Protein AF-0000000085170800 (afdb_homodimer)

Radius of gyration: 22.79 Å; Cα contacts (8 Å, |Δi|>4): 1486; chains: 2; bounding box: 53×58×58 Å

Secondary structure (DSSP, 8-state):
-HHHHHHHHTTSSSHHHHHHHHHHHHHHTT--HHHHHHHHHHHGGGTSEESS--EE-TT-EEESGGGEEE-TT-EE-TT-EEE--SS-EEE-TT-EE-TT-EEE---TT--TT--EEE-TT-EE-TT-EEE-TT-EEE-SS-EE-TT-EEE--EE----TTS-GGGS-EE---EEE-TT-EE-TT-EEETT-EE-TT-EEPTT-EE-S-B-TTEEEEETTEEEEEETTTSPPPPPSS---/-HHHHHHHHTTSSSHHHHHHHHHHHHHHTT--HHHHHHHHHHHGGGTSEESS--EE-TT-EEESGGGEEE-TT-EE-TT-EEE--SS-EEE-TT-EE-TT-EEE---SS--TT--EEE-TT-EE-TT-EEE-TT-EEE-SS-EE-TT-EEE--EE----TTS-GGGS-EE---EEE-TT-EE-TT-EEETT-EE-TT-EEPTT-EE-S-B-TTEEEEETTEEEEEETTTSPPPPPSS---

Foldseek 3Di:
DVVVVVVCVQFEVDPVLNVLLCVLCVVQQADADPVSQVSCQPSLVVNAAEAAGEGEGHQEEEGNRPQEYEYAQEYEEHQEYYRAPPVGEYAEHNEYEYANEYAHQPAPPVAPATYEYAEANEYHEHHEYEHRVLHEEHYYQEYEYEQEYEEQKAFDDPDPVDDSVPRDMDRQYEYEYAQEYEEANEYEYHNEYEEANEYEYHNEYEDYYHYHQFYWYDVPIDTDDRCVVPNDDPDPDDDD/DVVVVVVCVQFEVDPVLNVLLVVLCVVQQADADPVSQVSCQPSLVVNAAEAAGEGEGHQEEEGRRPQEYEYAQEYEEHQEYYRAPPVGEYAEHNEYEYANEYAHQPQPPVQPATYEYAYYNEYHEHNEYEHRVLHEEHYYQEYEYEQEYEEQKAFDDPDPPDDRVPRDMDGQYEYEYAQEYEAACEYEYHNEYEEANEYEYHNEYEDYYHYHQFYWYDDPTDTDDRCVVPNDDPDPDDDD

Nearest PDB structures (foldseek):
  3vbn-assembly1_E  TM=7.828E-01  e=5.507E-09  Bacillus cereus SJ1
  3vbp-assembly1_E  TM=7.339E-01  e=8.214E-09  Bacillus cereus SJ1
  3ect-assembly1_A  TM=6.619E-01  e=3.178E-09  Vibrio cholerae
  3vbl-assembly1_A  TM=7.476E-01  e=3.000E-07  Bacillus cereus SJ1
  3jqy-assembly1_A  TM=5.191E-01  e=9.992E-08  Escherichia coli

Solvent-accessible surface area (backbone atoms only — not comparable to full-atom values): 21768 Å² total; per-residue (Å²): 110,72,65,58,49,52,51,48,62,73,43,17,91,38,70,68,50,38,54,52,46,49,53,53,42,68,75,38,32,71,41,58,64,70,66,16,21,56,50,38,46,56,58,43,55,79,41,28,44,60,44,70,56,37,46,43,39,36,59,44,44,70,30,23,37,72,36,30,37,35,20,36,52,20,35,37,28,44,46,20,34,41,34,16,37,76,53,14,32,37,38,23,36,51,15,40,38,26,43,46,15,36,44,33,11,71,36,86,76,70,46,90,50,20,11,35,38,38,27,35,49,17,37,40,22,37,46,19,39,38,37,9,33,11,14,32,40,36,30,38,33,22,40,36,35,40,45,24,35,37,38,8,47,44,72,35,71,80,59,87,87,50,61,47,92,75,56,48,67,50,51,71,9,30,38,34,32,42,10,18,38,37,26,38,44,16,36,40,34,42,57,20,39,39,22,39,45,14,36,36,34,55,54,12,32,36,75,57,67,41,55,61,33,21,35,30,39,21,74,70,42,39,79,77,43,42,40,84,87,48,55,51,76,74,73,93,56,76,70,85,108,69,67,56,52,53,51,48,62,73,44,19,91,38,71,70,51,38,52,52,46,49,51,52,42,68,74,37,33,72,40,61,66,69,65,16,22,55,51,36,49,55,61,44,54,77,42,28,44,61,44,70,56,39,46,44,39,37,57,44,43,71,28,23,35,72,36,31,38,37,20,35,52,19,35,39,28,44,44,20,35,40,33,16,38,75,53,14,34,38,39,25,36,51,14,39,39,28,43,46,16,36,43,35,11,72,37,86,77,70,48,89,49,22,12,34,38,37,28,35,48,16,36,42,21,39,44,16,40,37,36,10,32,9,14,33,39,37,31,37,45,23,41,39,32,42,43,24,35,38,36,7,46,44,72,37,71,53,59,87,86,50,43,31,79,74,57,32,29,37,47,71,8,30,39,34,33,43,47,18,39,36,26,40,47,15,36,40,34,43,57,19,40,37,22,40,48,12,36,37,35,60,54,11,26,36,76,58,67,40,54,60,33,20,33,29,38,43,56,67,39,41,80,78,41,41,42,84,87,48,60,74,76,76,74,92,59,94,82,133

Organism: Roseiflexus castenholzii (strain DSM 13941 / HLO8) (NCBI:txid383372)

pLDDT: mean 95.98, std 4.81, range [69.94, 99.0]

Sequence (480 aa):
MKQVNLYLSRQASSIGRYIWEQIVQAAAGWIPGIVGIGVRAVLYRAILHMDGVAAIEEGVRIRFADNVRLGRGVYLDHGVYLHACPGGISIGPDSYVMKNAILHVYNFRDLPRAGIRIGARSLIGEACILRGQGGITIGDDVFLAPLVQMLAVNHVYHDTSRPISLQGITCQGITVENGAWIGGGAIILDGVRIGKNAVVGAGAVVTRDVPDYCVAVGNPARIVRDLRSQPAAPANVPVYMKQVNLYLSRQASSIGRYIWEQIVQAAAGWIPGIVGIGVRAVLYRAILHMDGVAAIEEGVRIRFADNVRLGRGVYLDHGVYLHACPGGISIGPDSYVMKNAILHVYNFRDLPRAGIRIGARSLIGEACILRGQGGITIGDDVFLAPLVQMLAVNHVYHDTSRPISLQGITCQGITVENGAWIGGGAIILDGVRIGKNAVVGAGAVVTRDVPDYCVAVGNPARIVRDLRSQPAAPANVPVY

Structure (mmCIF, N/CA/C/O backbone):
data_AF-0000000085170800-model_v1
#
loop_
_entity.id
_entity.type
_entity.pdbx_description
1 polymer 'Transferase hexapeptide repeat containing protein'
#
loop_
_atom_site.group_PDB
_atom_site.id
_atom_site.type_symbol
_atom_site.label_atom_id
_atom_site.label_alt_id
_atom_site.label_comp_id
_atom_site.label_asym_id
_atom_site.label_entity_id
_atom_site.label_seq_id
_atom_site.pdbx_PDB_ins_code
_atom_site.Cartn_x
_atom_site.Cartn_y
_atom_site.Cartn_z
_atom_site.occupancy
_atom_site.B_iso_or_equiv
_atom_site.auth_seq_id
_atom_site.auth_comp_id
_atom_site.auth_asym_id
_atom_site.auth_atom_id
_atom_site.pdbx_PDB_model_num
ATOM 1 N N . MET A 1 1 ? 14.656 35.031 -8.727 1 77.25 1 MET A N 1
ATOM 2 C CA . MET A 1 1 ? 14.977 35.062 -7.305 1 77.25 1 MET A CA 1
ATOM 3 C C . MET A 1 1 ? 13.734 34.781 -6.465 1 77.25 1 MET A C 1
ATOM 5 O O . MET A 1 1 ? 13.75 33.938 -5.562 1 77.25 1 MET A O 1
ATOM 9 N N . LYS A 1 2 ? 12.578 35.344 -6.871 1 87.81 2 LYS A N 1
ATOM 10 C CA . LYS A 1 2 ? 11.336 35.188 -6.117 1 87.81 2 LYS A CA 1
ATOM 11 C C . LYS A 1 2 ? 10.852 33.75 -6.168 1 87.81 2 LYS A C 1
ATOM 13 O O . LYS A 1 2 ? 10.438 33.188 -5.148 1 87.81 2 LYS A O 1
ATOM 18 N N . GLN A 1 3 ? 10.953 33.062 -7.266 1 89.31 3 GLN A N 1
ATOM 19 C CA . GLN A 1 3 ? 10.492 31.703 -7.453 1 89.31 3 GLN A CA 1
ATOM 20 C C . GLN A 1 3 ? 11.367 30.719 -6.676 1 89.31 3 GLN A C 1
ATOM 22 O O . GLN A 1 3 ? 10.867 29.75 -6.102 1 89.31 3 GLN A O 1
ATOM 27 N N . VAL A 1 4 ? 12.609 31.062 -6.73 1 86.31 4 VAL A N 1
ATOM 28 C CA . VAL A 1 4 ? 13.547 30.203 -6 1 86.31 4 VAL A CA 1
ATOM 29 C C . VAL A 1 4 ? 13.258 30.281 -4.504 1 86.31 4 VAL A C 1
ATOM 31 O O . VAL A 1 4 ? 13.227 29.25 -3.822 1 86.31 4 VAL A O 1
ATOM 34 N N . ASN A 1 5 ? 13.047 31.484 -4.07 1 84.38 5 ASN A N 1
ATOM 35 C CA . ASN A 1 5 ? 12.734 31.672 -2.66 1 84.38 5 ASN A CA 1
ATOM 36 C C . ASN A 1 5 ? 11.438 30.969 -2.277 1 84.38 5 ASN A C 1
ATOM 38 O O . ASN A 1 5 ? 11.328 30.406 -1.186 1 84.38 5 ASN A O 1
ATOM 42 N N . LEU A 1 6 ? 10.531 31.047 -3.117 1 84.62 6 LEU A N 1
ATOM 43 C CA . LEU A 1 6 ? 9.266 30.375 -2.867 1 84.62 6 LEU A CA 1
ATOM 44 C C . LEU A 1 6 ? 9.469 28.859 -2.768 1 84.62 6 LEU A C 1
ATOM 46 O O . LEU A 1 6 ? 8.945 28.219 -1.854 1 84.62 6 LEU A O 1
ATOM 50 N N . TYR A 1 7 ? 10.172 28.344 -3.627 1 87.38 7 TYR A N 1
ATOM 51 C CA . TYR A 1 7 ? 10.477 26.922 -3.604 1 87.38 7 TYR A CA 1
ATOM 52 C C . TYR A 1 7 ? 11.141 26.531 -2.295 1 87.38 7 TYR A C 1
ATOM 54 O O . TYR A 1 7 ? 10.711 25.578 -1.631 1 87.38 7 TYR A O 1
ATOM 62 N N . LEU A 1 8 ? 12.172 27.312 -1.992 1 88.56 8 LEU A N 1
ATOM 63 C CA . LEU A 1 8 ? 12.961 26.969 -0.813 1 88.56 8 LEU A CA 1
ATOM 64 C C . LEU A 1 8 ? 12.109 27.062 0.451 1 88.56 8 LEU A C 1
ATOM 66 O O . LEU A 1 8 ? 12.281 26.25 1.374 1 88.56 8 LEU A O 1
ATOM 70 N N . SER A 1 9 ? 11.203 27.984 0.418 1 86.38 9 SER A N 1
ATOM 71 C CA . SER A 1 9 ? 10.352 28.172 1.587 1 86.38 9 SER A CA 1
ATOM 72 C C . SER A 1 9 ? 9.383 27 1.75 1 86.38 9 SER A C 1
ATOM 74 O O . SER A 1 9 ? 8.781 26.828 2.811 1 86.38 9 SER A O 1
ATOM 76 N N . ARG A 1 10 ? 9.258 26.188 0.748 1 89.25 10 ARG A N 1
ATOM 77 C CA . ARG A 1 10 ? 8.359 25.031 0.79 1 89.25 10 ARG A CA 1
ATOM 78 C C . ARG A 1 10 ? 9.133 23.75 1.029 1 89.25 10 ARG A C 1
ATOM 80 O O . ARG A 1 10 ? 8.562 22.656 0.963 1 89.25 10 ARG A O 1
ATOM 87 N N . GLN A 1 11 ? 10.398 23.906 1.267 1 91.19 11 GLN A N 1
ATOM 88 C CA . GLN A 1 11 ? 11.234 22.703 1.38 1 91.19 11 GLN A CA 1
ATOM 89 C C . GLN A 1 11 ? 11.805 22.562 2.789 1 91.19 11 GLN A C 1
ATOM 91 O O . GLN A 1 11 ? 12.172 21.469 3.207 1 91.19 11 GLN A O 1
ATOM 96 N N . ALA A 1 12 ? 12 23.734 3.455 1 93.44 12 ALA A N 1
ATOM 97 C CA . ALA A 1 12 ? 12.617 23.719 4.781 1 93.44 12 ALA A CA 1
ATOM 98 C C . ALA A 1 12 ? 12.258 24.984 5.555 1 93.44 12 ALA A C 1
ATOM 100 O O . ALA A 1 12 ? 11.672 25.922 5 1 93.44 12 ALA A O 1
ATOM 101 N N . SER A 1 13 ? 12.594 24.969 6.836 1 92.12 13 SER A N 1
ATOM 102 C CA . SER A 1 13 ? 12.242 26.047 7.738 1 92.12 13 SER A CA 1
ATOM 103 C C . SER A 1 13 ? 13.031 27.312 7.414 1 92.12 13 SER A C 1
ATOM 105 O O . SER A 1 13 ? 12.625 28.422 7.789 1 92.12 13 SER A O 1
ATOM 107 N N . SER A 1 14 ? 14.242 27.156 6.855 1 93.31 14 SER A N 1
ATOM 108 C CA . SER A 1 14 ? 15.102 28.25 6.387 1 93.31 14 SER A CA 1
ATOM 109 C C . SER A 1 14 ? 16.062 27.766 5.305 1 93.31 14 SER A C 1
ATOM 111 O O . SER A 1 14 ? 16.172 26.562 5.051 1 93.31 14 SER A O 1
ATOM 113 N N . ILE A 1 15 ? 16.719 28.641 4.691 1 93.94 15 ILE A N 1
ATOM 114 C CA . ILE A 1 15 ? 17.688 28.297 3.66 1 93.94 15 ILE A CA 1
ATOM 115 C C . ILE A 1 15 ? 18.828 27.5 4.277 1 93.94 15 ILE A C 1
ATOM 117 O O . ILE A 1 15 ? 19.297 26.516 3.695 1 93.94 15 ILE A O 1
ATOM 121 N N . GLY A 1 16 ? 19.297 27.953 5.43 1 95.88 16 GLY A N 1
ATOM 122 C CA . GLY A 1 16 ? 20.344 27.203 6.133 1 95.88 16 GLY A CA 1
ATOM 123 C C . GLY A 1 16 ? 19.938 25.781 6.465 1 95.88 16 GLY A C 1
ATOM 124 O O . GLY A 1 16 ? 20.719 24.859 6.309 1 95.88 16 GLY A O 1
ATOM 125 N N . ARG A 1 17 ? 18.75 25.672 6.891 1 94.94 17 ARG A N 1
ATOM 126 C CA . ARG A 1 17 ? 18.219 24.344 7.184 1 94.94 17 ARG A CA 1
ATOM 127 C C . ARG A 1 17 ? 18.141 23.484 5.918 1 94.94 17 ARG A C 1
ATOM 129 O O . ARG A 1 17 ? 18.453 22.297 5.938 1 94.94 17 ARG A O 1
ATOM 136 N N . TYR A 1 18 ? 17.641 24.125 4.84 1 95.75 18 TYR A N 1
ATOM 137 C CA . TYR A 1 18 ? 17.547 23.406 3.576 1 95.75 18 TYR A CA 1
ATOM 138 C C . TYR A 1 18 ? 18.891 22.828 3.174 1 95.75 18 TYR A C 1
ATOM 140 O O . TYR A 1 18 ? 19 21.641 2.887 1 95.75 18 TYR A O 1
ATOM 148 N N . ILE A 1 19 ? 19.938 23.625 3.209 1 97.25 19 ILE A N 1
ATOM 149 C CA . ILE A 1 19 ? 21.281 23.219 2.807 1 97.25 19 ILE A CA 1
ATOM 150 C C . ILE A 1 19 ? 21.766 22.094 3.723 1 97.25 19 ILE A C 1
ATOM 152 O O . ILE A 1 19 ? 22.281 21.078 3.25 1 97.25 19 ILE A O 1
ATOM 156 N N . TRP A 1 20 ? 21.594 22.281 5.008 1 97.75 20 TRP A N 1
ATOM 157 C CA . TRP A 1 20 ? 22.062 21.312 5.992 1 97.75 20 TRP A CA 1
ATOM 158 C C . TRP A 1 20 ? 21.359 19.969 5.801 1 97.75 20 TRP A C 1
ATOM 160 O O . TRP A 1 20 ? 22.016 18.922 5.809 1 97.75 20 TRP A O 1
ATOM 170 N N . GLU A 1 21 ? 20.062 19.984 5.625 1 97.31 21 GLU A N 1
ATOM 171 C CA . GLU A 1 21 ? 19.297 18.766 5.402 1 97.31 21 GLU A CA 1
ATOM 172 C C . GLU A 1 21 ? 19.703 18.094 4.098 1 97.31 21 GLU A C 1
ATOM 174 O O . GLU A 1 21 ? 19.797 16.859 4.035 1 97.31 21 GLU A O 1
ATOM 179 N N . GLN A 1 22 ? 19.922 18.891 3.055 1 97.19 22 GLN A N 1
ATOM 180 C CA . GLN A 1 22 ? 20.359 18.328 1.782 1 97.19 22 GLN A CA 1
ATOM 181 C C . GLN A 1 22 ? 21.734 17.656 1.917 1 97.19 22 GLN A C 1
ATOM 183 O O . GLN A 1 22 ? 21.953 16.578 1.377 1 97.19 22 GLN A O 1
ATOM 188 N N . ILE A 1 23 ? 22.672 18.25 2.619 1 98.25 23 ILE A N 1
ATOM 189 C CA . ILE A 1 23 ? 24.031 17.719 2.797 1 98.25 23 ILE A CA 1
ATOM 190 C C . ILE A 1 23 ? 23.953 16.375 3.529 1 98.25 23 ILE A C 1
ATOM 192 O O . ILE A 1 23 ? 24.547 15.391 3.088 1 98.25 23 ILE A O 1
ATOM 196 N N . VAL A 1 24 ? 23.219 16.312 4.609 1 98.38 24 VAL A N 1
ATOM 197 C CA . VAL A 1 24 ? 23.125 15.117 5.434 1 98.38 24 VAL A CA 1
ATOM 198 C C . VAL A 1 24 ? 22.484 13.992 4.633 1 98.38 24 VAL A C 1
ATOM 200 O O . VAL A 1 24 ? 22.984 12.859 4.621 1 98.38 24 VAL A O 1
ATOM 203 N N . GLN A 1 25 ? 21.391 14.281 3.941 1 97.88 25 GLN A N 1
ATOM 204 C CA . GLN A 1 25 ? 20.688 13.25 3.178 1 97.88 25 GLN A CA 1
ATOM 205 C C . GLN A 1 25 ? 21.516 12.812 1.967 1 97.88 25 GLN A C 1
ATOM 207 O O . GLN A 1 25 ? 21.484 11.641 1.586 1 97.88 25 GLN A O 1
ATOM 212 N N . ALA A 1 26 ? 22.188 13.75 1.329 1 97.62 26 ALA A N 1
ATOM 213 C CA . ALA A 1 26 ? 23.062 13.383 0.217 1 97.62 26 ALA A CA 1
ATOM 214 C C . ALA A 1 26 ? 24.188 12.469 0.684 1 97.62 26 ALA A C 1
ATOM 216 O O . ALA A 1 26 ? 24.594 11.547 -0.034 1 97.62 26 ALA A O 1
ATOM 217 N N . ALA A 1 27 ? 24.719 12.688 1.848 1 97.81 27 ALA A N 1
ATOM 218 C CA . ALA A 1 27 ? 25.844 11.93 2.389 1 97.81 27 ALA A CA 1
ATOM 219 C C . ALA A 1 27 ? 25.438 10.508 2.758 1 97.81 27 ALA A C 1
ATOM 221 O O . ALA A 1 27 ? 26.188 9.555 2.543 1 97.81 27 ALA A O 1
ATOM 222 N N . ALA A 1 28 ? 24.188 10.352 3.221 1 97.75 28 ALA A N 1
ATOM 223 C CA . ALA A 1 28 ? 23.859 9.078 3.852 1 97.75 28 ALA A CA 1
ATOM 224 C C . ALA A 1 28 ? 22.672 8.422 3.166 1 97.75 28 ALA A C 1
ATOM 226 O O . ALA A 1 28 ? 22.438 7.219 3.322 1 97.75 28 ALA A O 1
ATOM 227 N N . GLY A 1 29 ? 21.859 9.172 2.426 1 96.5 29 GLY A N 1
ATOM 228 C CA . GLY A 1 29 ? 20.547 8.727 1.957 1 96.5 29 GLY A CA 1
ATOM 229 C C . GLY A 1 29 ? 20.625 7.59 0.957 1 96.5 29 GLY A C 1
ATOM 230 O O . GLY A 1 29 ? 19.688 6.797 0.834 1 96.5 29 GLY A O 1
ATOM 231 N N . TRP A 1 30 ? 21.75 7.438 0.316 1 93.19 30 TRP A N 1
ATOM 232 C CA . TRP A 1 30 ? 21.859 6.484 -0.782 1 93.19 30 TRP A CA 1
ATOM 233 C C . TRP A 1 30 ? 22.453 5.16 -0.299 1 93.19 30 TRP A C 1
ATOM 235 O O . TRP A 1 30 ? 22.391 4.156 -1.012 1 93.19 30 TRP A O 1
ATOM 245 N N . ILE A 1 31 ? 23.141 5.078 0.817 1 94.62 31 ILE A N 1
ATOM 246 C CA . ILE A 1 31 ? 23.828 3.879 1.285 1 94.62 31 ILE A CA 1
ATOM 247 C C . ILE A 1 31 ? 22.812 2.77 1.546 1 94.62 31 ILE A C 1
ATOM 249 O O . ILE A 1 31 ? 21.906 2.926 2.373 1 94.62 31 ILE A O 1
ATOM 253 N N . PRO A 1 32 ? 22.906 1.635 0.862 1 92.12 32 PRO A N 1
ATOM 254 C CA . PRO A 1 32 ? 21.875 0.593 0.964 1 92.12 32 PRO A CA 1
ATOM 255 C C . PRO A 1 32 ? 22.109 -0.338 2.154 1 92.12 32 PRO A C 1
ATOM 257 O O . PRO A 1 32 ? 23.172 -0.312 2.771 1 92.12 32 PRO A O 1
ATOM 260 N N . GLY A 1 33 ? 21.094 -1.046 2.459 1 92 33 GLY A N 1
ATOM 261 C CA . GLY A 1 33 ? 21.188 -2.176 3.369 1 92 33 GLY A CA 1
ATOM 262 C C . GLY A 1 33 ? 21.359 -1.764 4.82 1 92 33 GLY A C 1
ATOM 263 O O . GLY A 1 33 ? 21.094 -0.61 5.176 1 92 33 GLY A O 1
ATOM 264 N N . ILE A 1 34 ? 21.797 -2.736 5.566 1 93.44 34 ILE A N 1
ATOM 265 C CA . ILE A 1 34 ? 21.859 -2.574 7.012 1 93.44 34 ILE A CA 1
ATOM 266 C C . ILE A 1 34 ? 22.922 -1.537 7.371 1 93.44 34 ILE A C 1
ATOM 268 O O . ILE A 1 34 ? 22.766 -0.791 8.344 1 93.44 34 ILE A O 1
ATOM 272 N N . VAL A 1 35 ? 24 -1.454 6.613 1 94.56 35 VAL A N 1
ATOM 273 C CA . VAL A 1 35 ? 25.031 -0.457 6.844 1 94.56 35 VAL A CA 1
ATOM 274 C C . VAL A 1 35 ? 24.453 0.945 6.68 1 94.56 35 VAL A C 1
ATOM 276 O O . VAL A 1 35 ? 24.688 1.824 7.516 1 94.56 35 VAL A O 1
ATOM 279 N N . GLY A 1 36 ? 23.656 1.092 5.598 1 96.44 36 GLY A N 1
ATOM 280 C CA . GLY A 1 36 ? 23 2.377 5.395 1 96.44 36 GLY A CA 1
ATOM 281 C C . GLY A 1 36 ? 22.047 2.742 6.508 1 96.44 36 GLY A C 1
ATOM 282 O O . GLY A 1 36 ? 22 3.893 6.945 1 96.44 36 GLY A O 1
ATOM 283 N N . ILE A 1 37 ? 21.312 1.772 6.969 1 97 37 ILE A N 1
ATOM 284 C CA . ILE A 1 37 ? 20.375 1.993 8.062 1 97 37 ILE A CA 1
ATOM 285 C C . ILE A 1 37 ? 21.141 2.432 9.312 1 97 37 ILE A C 1
ATOM 287 O O . ILE A 1 37 ? 20.719 3.371 9.992 1 97 37 ILE A O 1
ATOM 291 N N . GLY A 1 38 ? 22.219 1.781 9.648 1 96.94 38 GLY A N 1
ATOM 292 C CA . GLY A 1 38 ? 23.031 2.17 10.781 1 96.94 38 GLY A CA 1
ATOM 293 C C . GLY A 1 38 ? 23.562 3.588 10.68 1 96.94 38 GLY A C 1
ATOM 294 O O . GLY A 1 38 ? 23.5 4.352 11.648 1 96.94 38 GLY A O 1
ATOM 295 N N . VAL A 1 39 ? 24.094 3.938 9.5 1 98.19 39 VAL A N 1
ATOM 296 C CA . VAL A 1 39 ? 24.641 5.27 9.258 1 98.19 39 VAL A CA 1
ATOM 297 C C . VAL A 1 39 ? 23.547 6.316 9.445 1 98.19 39 VAL A C 1
ATOM 299 O O . VAL A 1 39 ? 23.766 7.336 10.109 1 98.19 39 VAL A O 1
ATOM 302 N N . ARG A 1 40 ? 22.391 6.043 8.953 1 97.94 40 ARG A N 1
ATOM 303 C CA . ARG A 1 40 ? 21.281 7 9.023 1 97.94 40 ARG A CA 1
ATOM 304 C C . ARG A 1 40 ? 20.734 7.09 10.445 1 97.94 40 ARG A C 1
ATOM 306 O O . ARG A 1 40 ? 20.25 8.148 10.859 1 97.94 40 ARG A O 1
ATOM 313 N N . ALA A 1 41 ? 20.797 6.043 11.211 1 97.44 41 ALA A N 1
ATOM 314 C CA . ALA A 1 41 ? 20.359 6.059 12.609 1 97.44 41 ALA A CA 1
ATOM 315 C C . ALA A 1 41 ? 21.172 7.062 13.422 1 97.44 41 ALA A C 1
ATOM 317 O O . ALA A 1 41 ? 20.688 7.605 14.414 1 97.44 41 ALA A O 1
ATOM 318 N N . VAL A 1 42 ? 22.344 7.355 12.938 1 97.88 42 VAL A N 1
ATOM 319 C CA . VAL A 1 42 ? 23.234 8.281 13.641 1 97.88 42 VAL A CA 1
ATOM 320 C C . VAL A 1 42 ? 23.188 9.648 12.977 1 97.88 42 VAL A C 1
ATOM 322 O O . VAL A 1 42 ? 22.828 10.648 13.609 1 97.88 42 VAL A O 1
ATOM 325 N N . LEU A 1 43 ? 23.406 9.711 11.68 1 98.31 43 LEU A N 1
ATOM 326 C CA . LEU A 1 43 ? 23.625 10.977 10.984 1 98.31 43 LEU A CA 1
ATOM 327 C C . LEU A 1 43 ? 22.344 11.773 10.891 1 98.31 43 LEU A C 1
ATOM 329 O O . LEU A 1 43 ? 22.359 13.008 10.914 1 98.31 43 LEU A O 1
ATOM 333 N N . TYR A 1 44 ? 21.219 11.117 10.812 1 98.5 44 TYR A N 1
ATOM 334 C CA . TYR A 1 44 ? 19.969 11.828 10.633 1 98.5 44 TYR A CA 1
ATOM 335 C C . TYR A 1 44 ? 19.547 12.531 11.914 1 98.5 44 TYR A C 1
ATOM 337 O O . TYR A 1 44 ? 18.672 13.406 11.891 1 98.5 44 TYR A O 1
ATOM 345 N N . ARG A 1 45 ? 20.125 12.211 13.047 1 98.06 45 ARG A N 1
ATOM 346 C CA . ARG A 1 45 ? 19.875 12.938 14.289 1 98.06 45 ARG A CA 1
ATOM 347 C C . ARG A 1 45 ? 20.312 14.398 14.164 1 98.06 45 ARG A C 1
ATOM 349 O O . ARG A 1 45 ? 19.875 15.242 14.945 1 98.06 45 ARG A O 1
ATOM 356 N N . ALA A 1 46 ? 21.141 14.641 13.211 1 98.12 46 ALA A N 1
ATOM 357 C CA . ALA A 1 46 ? 21.609 16.016 12.977 1 98.12 46 ALA A CA 1
ATOM 358 C C . ALA A 1 46 ? 20.516 16.859 12.336 1 98.12 46 ALA A C 1
ATOM 360 O O . ALA A 1 46 ? 20.609 18.094 12.305 1 98.12 46 ALA A O 1
ATOM 361 N N . ILE A 1 47 ? 19.469 16.219 11.812 1 98 47 ILE A N 1
ATOM 362 C CA . ILE A 1 47 ? 18.531 17.031 11.055 1 98 47 ILE A CA 1
ATOM 363 C C . ILE A 1 47 ? 17.109 16.766 11.539 1 98 47 ILE A C 1
ATOM 365 O O . ILE A 1 47 ? 16.188 17.531 11.266 1 98 47 ILE A O 1
ATOM 369 N N . LEU A 1 48 ? 16.859 15.648 12.195 1 97.94 48 LEU A N 1
ATOM 370 C CA . LEU A 1 48 ? 15.539 15.352 12.727 1 97.94 48 LEU A CA 1
ATOM 371 C C . LEU A 1 48 ? 15.625 14.844 14.156 1 97.94 48 LEU A C 1
ATOM 373 O O . LEU A 1 48 ? 16.719 14.648 14.688 1 97.94 48 LEU A O 1
ATOM 377 N N . HIS A 1 49 ? 14.422 14.75 14.812 1 98.12 49 HIS A N 1
ATOM 378 C CA . HIS A 1 49 ? 14.383 14.273 16.188 1 98.12 49 HIS A CA 1
ATOM 379 C C . HIS A 1 49 ? 14.117 12.773 16.25 1 98.12 49 HIS A C 1
ATOM 381 O O . HIS A 1 49 ? 13.148 12.289 15.664 1 98.12 49 HIS A O 1
ATOM 387 N N . MET A 1 50 ? 14.969 12.07 16.922 1 97.56 50 MET A N 1
ATOM 388 C CA . MET A 1 50 ? 14.805 10.633 17.109 1 97.56 50 MET A CA 1
ATOM 389 C C . MET A 1 50 ? 14.898 10.273 18.594 1 97.56 50 MET A C 1
ATOM 391 O O . MET A 1 50 ? 15.898 10.57 19.25 1 97.56 50 MET A O 1
ATOM 395 N N . ASP A 1 51 ? 13.828 9.703 19.078 1 96.5 51 ASP A N 1
ATOM 396 C CA . ASP A 1 51 ? 13.867 9.094 20.391 1 96.5 51 ASP A CA 1
ATOM 397 C C . ASP A 1 51 ? 14.305 7.633 20.328 1 96.5 51 ASP A C 1
ATOM 399 O O . ASP A 1 51 ? 13.547 6.773 19.891 1 96.5 51 ASP A O 1
ATOM 403 N N . GLY A 1 52 ? 15.5 7.371 20.703 1 94.75 52 GLY A N 1
ATOM 404 C CA . GLY A 1 52 ? 16.047 6.043 20.469 1 94.75 52 GLY A CA 1
ATOM 405 C C . GLY A 1 52 ? 16.422 5.805 19.016 1 94.75 52 GLY A C 1
ATOM 406 O O . GLY A 1 52 ? 16.75 6.746 18.281 1 94.75 52 GLY A O 1
ATOM 407 N N . VAL A 1 53 ? 16.453 4.562 18.656 1 94.75 53 VAL A N 1
ATOM 408 C CA . VAL A 1 53 ? 16.906 4.23 17.312 1 94.75 53 VAL A CA 1
ATOM 409 C C . VAL A 1 53 ? 15.703 3.994 16.406 1 94.75 53 VAL A C 1
ATOM 411 O O . VAL A 1 53 ? 14.75 3.301 16.781 1 94.75 53 VAL A O 1
ATOM 414 N N . ALA A 1 54 ? 15.719 4.66 15.297 1 96.56 54 ALA A N 1
ATOM 415 C CA . ALA A 1 54 ? 14.781 4.391 14.203 1 96.56 54 ALA A CA 1
ATOM 416 C C . ALA A 1 54 ? 15.508 3.846 12.977 1 96.56 54 ALA A C 1
ATOM 418 O O . ALA A 1 54 ? 16.672 4.195 12.727 1 96.56 54 ALA A O 1
ATOM 419 N N . ALA A 1 55 ? 14.875 2.92 12.328 1 97.5 55 ALA A N 1
ATOM 420 C CA . ALA A 1 55 ? 15.43 2.365 11.102 1 97.5 55 ALA A CA 1
ATOM 421 C C . ALA A 1 55 ? 14.867 3.088 9.875 1 97.5 55 ALA A C 1
ATOM 423 O O . ALA A 1 55 ? 13.664 3.037 9.609 1 97.5 55 ALA A O 1
ATOM 424 N N . ILE A 1 56 ? 15.719 3.717 9.094 1 98.44 56 ILE A N 1
ATOM 425 C CA . ILE A 1 56 ? 15.328 4.461 7.902 1 98.44 56 ILE A CA 1
ATOM 426 C C . ILE A 1 56 ? 16.016 3.865 6.672 1 98.44 56 ILE A C 1
ATOM 428 O O . ILE A 1 56 ? 17.25 3.869 6.574 1 98.44 56 ILE A O 1
ATOM 432 N N . GLU A 1 57 ? 15.258 3.396 5.719 1 97.81 57 GLU A N 1
ATOM 433 C CA . GLU A 1 57 ? 15.797 2.768 4.516 1 97.81 57 GLU A CA 1
ATOM 434 C C . GLU A 1 57 ? 16.328 3.812 3.539 1 97.81 57 GLU A C 1
ATOM 436 O O . GLU A 1 57 ? 16.094 5.008 3.709 1 97.81 57 GLU A O 1
ATOM 441 N N . GLU A 1 58 ? 17.125 3.299 2.607 1 96.06 58 GLU A N 1
ATOM 442 C CA . GLU A 1 58 ? 17.547 4.188 1.525 1 96.06 58 GLU A CA 1
ATOM 443 C C . GLU A 1 58 ? 16.344 4.629 0.688 1 96.06 58 GLU A C 1
ATOM 445 O O . GLU A 1 58 ? 15.344 3.92 0.604 1 96.06 58 GLU A O 1
ATOM 450 N N . GLY A 1 59 ? 16.453 5.801 0.136 1 95.69 59 GLY A N 1
ATOM 451 C CA . GLY A 1 59 ? 15.398 6.297 -0.74 1 95.69 59 GLY A CA 1
ATOM 452 C C . GLY A 1 59 ? 14.305 7.051 0 1 95.69 59 GLY A C 1
ATOM 453 O O . GLY A 1 59 ? 13.406 7.613 -0.621 1 95.69 59 GLY A O 1
ATOM 454 N N . VAL A 1 60 ? 14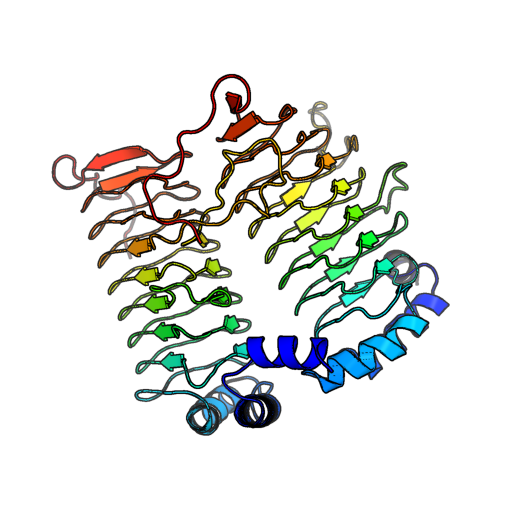.344 7.027 1.319 1 98.38 60 VAL A N 1
ATOM 455 C CA . VAL A 1 60 ? 13.43 7.859 2.09 1 98.38 60 VAL A CA 1
ATOM 456 C C . VAL A 1 60 ? 13.781 9.336 1.896 1 98.38 60 VAL A C 1
ATOM 458 O O . VAL A 1 60 ? 14.953 9.711 1.978 1 98.38 60 VAL A O 1
ATOM 461 N N . ARG A 1 61 ? 12.805 10.18 1.64 1 97.75 61 ARG A N 1
ATOM 462 C CA . ARG A 1 61 ? 12.977 11.617 1.465 1 97.75 61 ARG A CA 1
ATOM 463 C C . ARG A 1 61 ? 12.25 12.391 2.559 1 97.75 61 ARG A C 1
ATOM 465 O O . ARG A 1 61 ? 11.078 12.141 2.828 1 97.75 61 ARG A O 1
ATOM 472 N N . ILE A 1 62 ? 12.93 13.328 3.096 1 98.31 62 ILE A N 1
ATOM 473 C CA . ILE A 1 62 ? 12.375 14.102 4.203 1 98.31 62 ILE A CA 1
ATOM 474 C C . ILE A 1 62 ? 12.562 15.594 3.928 1 98.31 62 ILE A C 1
ATOM 476 O O . ILE A 1 62 ? 13.664 16.047 3.607 1 98.31 62 ILE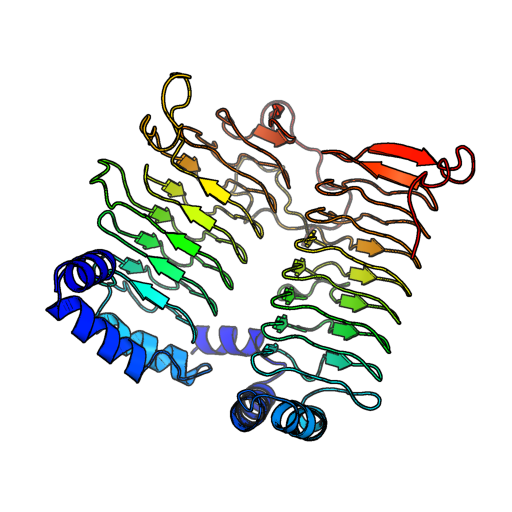 A O 1
ATOM 480 N N . ARG A 1 63 ? 11.477 16.312 4.012 1 96.94 63 ARG A N 1
ATOM 481 C CA . ARG A 1 63 ? 11.477 17.781 3.984 1 96.94 63 ARG A CA 1
ATOM 482 C C . ARG A 1 63 ? 10.984 18.344 5.312 1 96.94 63 ARG A C 1
ATOM 484 O O . ARG A 1 63 ? 10.164 17.734 5.996 1 96.94 63 ARG A O 1
ATOM 491 N N . PHE A 1 64 ? 11.562 19.609 5.648 1 96.5 64 PHE A N 1
ATOM 492 C CA . PHE A 1 64 ? 11.297 20.172 6.973 1 96.5 64 PHE A CA 1
ATOM 493 C C . PHE A 1 64 ? 11.633 19.156 8.055 1 96.5 64 PHE A C 1
ATOM 495 O O . PHE A 1 64 ? 10.812 18.891 8.945 1 96.5 64 PHE A O 1
ATOM 502 N N . ALA A 1 65 ? 12.852 18.578 7.895 1 97.75 65 ALA A N 1
ATOM 503 C CA . ALA A 1 65 ? 13.258 17.469 8.742 1 97.75 65 ALA A CA 1
ATOM 504 C C . ALA A 1 65 ? 13.258 17.859 10.219 1 97.75 65 ALA A C 1
ATOM 506 O O . ALA A 1 65 ? 13 17.031 11.086 1 97.75 65 ALA A O 1
ATOM 507 N N . ASP A 1 66 ? 13.531 19.047 10.5 1 96.81 66 ASP A N 1
ATOM 508 C CA . ASP A 1 66 ? 13.578 19.516 11.883 1 96.81 66 ASP A CA 1
ATOM 509 C C . ASP A 1 66 ? 12.203 19.422 12.547 1 96.81 66 ASP A C 1
ATOM 511 O O . ASP A 1 66 ? 12.094 19.469 13.773 1 96.81 66 ASP A O 1
ATOM 515 N N . ASN A 1 67 ? 11.164 19.25 11.781 1 97.12 67 ASN A N 1
ATOM 516 C CA . ASN A 1 67 ? 9.805 19.125 12.289 1 97.12 67 ASN A CA 1
ATOM 517 C C . ASN A 1 67 ? 9.336 17.672 12.312 1 97.12 67 ASN A C 1
ATOM 519 O O . ASN A 1 67 ? 8.148 17.406 12.461 1 97.12 67 ASN A O 1
ATOM 523 N N . VAL A 1 68 ? 10.219 16.719 12.141 1 98.62 68 VAL A N 1
ATOM 524 C CA . VAL A 1 68 ? 9.914 15.297 12.188 1 98.62 68 VAL A CA 1
ATOM 525 C C . VAL A 1 68 ? 10.406 14.711 13.508 1 98.62 68 VAL A C 1
ATOM 527 O O . VAL A 1 68 ? 11.547 14.938 13.906 1 98.62 68 VAL A O 1
ATOM 530 N N . ARG A 1 69 ? 9.578 14 14.203 1 98.69 69 ARG A N 1
ATOM 531 C CA . ARG A 1 69 ? 9.922 13.273 15.422 1 98.69 69 ARG A CA 1
ATOM 532 C C . ARG A 1 69 ? 9.617 11.789 15.289 1 98.69 69 ARG A C 1
ATOM 534 O O . ARG A 1 69 ? 8.477 11.398 15.031 1 98.69 69 ARG A O 1
ATOM 541 N N . LEU A 1 70 ? 10.625 10.992 15.438 1 98.81 70 LEU A N 1
ATOM 542 C CA . LEU A 1 70 ? 10.492 9.539 15.359 1 98.81 70 LEU A CA 1
ATOM 543 C C . LEU A 1 70 ? 10.734 8.898 16.719 1 98.81 70 LEU A C 1
ATOM 545 O O . LEU A 1 70 ? 11.75 9.164 17.375 1 98.81 70 LEU A O 1
ATOM 549 N N . GLY A 1 71 ? 9.781 8.062 17.125 1 98.56 71 GLY A N 1
ATOM 550 C CA . GLY A 1 71 ? 9.969 7.289 18.344 1 98.56 71 GLY A CA 1
ATOM 551 C C . GLY A 1 71 ? 10.906 6.105 18.172 1 98.56 71 GLY A C 1
ATOM 552 O O . GLY A 1 71 ? 11.32 5.801 17.047 1 98.56 71 GLY A O 1
ATOM 553 N N . ARG A 1 72 ? 11.203 5.477 19.328 1 97.88 72 ARG A N 1
ATOM 554 C CA . ARG A 1 72 ? 12.07 4.309 19.312 1 97.88 72 ARG A CA 1
ATOM 555 C C . ARG A 1 72 ? 11.461 3.174 18.5 1 97.88 72 ARG A C 1
ATOM 557 O O . ARG A 1 72 ? 10.266 2.877 18.641 1 97.88 72 ARG A O 1
ATOM 564 N N . GLY A 1 73 ? 12.266 2.605 17.656 1 96.94 73 GLY A N 1
ATOM 565 C CA . GLY A 1 73 ? 11.812 1.426 16.922 1 96.94 73 GLY A CA 1
ATOM 566 C C . GLY A 1 73 ? 10.984 1.758 15.703 1 96.94 73 GLY A C 1
ATOM 567 O O . GLY A 1 73 ? 10.43 0.863 15.062 1 96.94 73 GLY A O 1
ATOM 568 N N . VAL A 1 74 ? 10.852 3.014 15.328 1 98.44 74 VAL A N 1
ATOM 569 C CA . VAL A 1 74 ? 10.148 3.387 14.102 1 98.44 74 VAL A CA 1
ATOM 570 C C . VAL A 1 74 ? 10.906 2.865 12.891 1 98.44 74 VAL A C 1
ATOM 572 O O . VAL A 1 74 ? 12.141 2.883 12.867 1 98.44 74 VAL A O 1
ATOM 575 N N . TYR A 1 75 ? 10.148 2.336 11.969 1 98.06 75 TYR A N 1
ATOM 576 C CA . TYR A 1 75 ? 10.719 1.886 10.703 1 98.06 75 TYR A CA 1
ATOM 577 C C . TYR A 1 75 ? 10.125 2.664 9.539 1 98.06 75 TYR A C 1
ATOM 579 O O . TYR A 1 75 ? 8.898 2.711 9.367 1 98.06 75 TYR A O 1
ATOM 587 N N . LEU A 1 76 ? 10.938 3.334 8.719 1 98.69 76 LEU A N 1
ATOM 588 C CA . LEU A 1 76 ? 10.555 3.951 7.457 1 98.69 76 LEU A CA 1
ATOM 589 C C . LEU A 1 76 ? 11.102 3.152 6.273 1 98.69 76 LEU A C 1
ATOM 591 O O . LEU A 1 76 ? 12.312 3.109 6.051 1 98.69 76 LEU A O 1
ATOM 595 N N . ASP A 1 77 ? 10.227 2.602 5.527 1 98.06 77 ASP A N 1
ATOM 596 C CA . ASP A 1 77 ? 10.602 1.728 4.422 1 98.06 77 ASP A CA 1
ATOM 597 C C . ASP A 1 77 ? 11.031 2.539 3.203 1 98.06 77 ASP A C 1
ATOM 599 O O . ASP A 1 77 ? 10.922 3.766 3.195 1 98.06 77 ASP A O 1
ATOM 603 N N . HIS A 1 78 ? 11.586 1.804 2.248 1 97.5 78 HIS A N 1
ATOM 604 C CA . HIS A 1 78 ? 12.102 2.398 1.021 1 97.5 78 HIS A CA 1
ATOM 605 C C . HIS A 1 78 ? 11.039 3.242 0.325 1 97.5 78 HIS A C 1
ATOM 607 O O . HIS A 1 78 ? 9.891 2.812 0.188 1 97.5 78 HIS A O 1
ATOM 613 N N . GLY A 1 79 ? 11.398 4.449 -0.083 1 97.19 79 GLY A N 1
ATOM 614 C CA . GLY A 1 79 ? 10.547 5.281 -0.917 1 97.19 79 GLY A CA 1
ATOM 615 C C . GLY A 1 79 ? 9.562 6.113 -0.12 1 97.19 79 GLY A C 1
ATOM 616 O O . GLY A 1 79 ? 8.797 6.895 -0.69 1 97.19 79 GLY A O 1
ATOM 617 N N . VAL A 1 80 ? 9.555 5.992 1.167 1 98.69 80 VAL A N 1
ATOM 618 C CA . VAL A 1 80 ? 8.688 6.824 1.998 1 98.69 80 VAL A CA 1
ATOM 619 C C . VAL A 1 80 ? 9.055 8.297 1.81 1 98.69 80 VAL A C 1
ATOM 621 O O . VAL A 1 80 ? 10.234 8.641 1.693 1 98.69 80 VAL A O 1
ATOM 624 N N . TYR A 1 81 ? 8.031 9.117 1.764 1 98.69 81 TYR A N 1
ATOM 625 C CA . TYR A 1 81 ? 8.211 10.562 1.668 1 98.69 81 TYR A CA 1
ATOM 626 C C . TYR A 1 81 ? 7.543 11.273 2.836 1 98.69 81 TYR A C 1
ATOM 628 O O . TYR A 1 81 ? 6.336 11.133 3.049 1 98.69 81 TYR A O 1
ATOM 636 N N . LEU A 1 82 ? 8.32 12.031 3.641 1 98.56 82 LEU A N 1
ATOM 637 C CA . LEU A 1 82 ? 7.809 12.883 4.715 1 98.56 82 LEU A CA 1
ATOM 638 C C . LEU A 1 82 ? 7.992 14.359 4.379 1 98.56 82 LEU A C 1
ATOM 640 O O . LEU A 1 82 ? 9.117 14.812 4.156 1 98.56 82 LEU A O 1
ATOM 644 N N . HIS A 1 83 ? 6.93 15.062 4.25 1 97.94 83 HIS A N 1
ATOM 645 C CA . HIS A 1 83 ? 6.934 16.516 4.129 1 97.94 83 HIS A CA 1
ATOM 646 C C . HIS A 1 83 ? 6.262 17.172 5.336 1 97.94 83 HIS A C 1
ATOM 648 O O . HIS A 1 83 ? 5.035 17.312 5.363 1 97.94 83 HIS A O 1
ATOM 654 N N . ALA A 1 84 ? 7.051 17.672 6.293 1 96.62 84 ALA A N 1
ATOM 655 C CA . ALA A 1 84 ? 6.559 18.016 7.629 1 96.62 84 ALA A CA 1
ATOM 656 C C . ALA A 1 84 ? 6.363 19.516 7.773 1 96.62 84 ALA A C 1
ATOM 658 O O . ALA A 1 84 ? 6.762 20.109 8.781 1 96.62 84 ALA A O 1
ATOM 659 N N . CYS A 1 85 ? 5.836 20.219 6.824 1 86.75 85 CYS A N 1
ATOM 660 C CA . CYS A 1 85 ? 5.688 21.672 6.867 1 86.75 85 CYS A CA 1
ATOM 661 C C . CYS A 1 85 ? 4.336 22.062 7.457 1 86.75 85 CYS A C 1
ATOM 663 O O . CYS A 1 85 ? 3.293 21.625 6.973 1 86.75 85 CYS A O 1
ATOM 665 N N . PRO A 1 86 ? 4.414 23.109 8.242 1 76.69 86 PRO A N 1
ATOM 666 C CA . PRO A 1 86 ? 5.156 23.469 9.453 1 76.69 86 PRO A CA 1
ATOM 667 C C . PRO A 1 86 ? 4.645 22.75 10.695 1 76.69 86 PRO A C 1
ATOM 669 O O . PRO A 1 86 ? 5.316 22.734 11.727 1 76.69 86 PRO A O 1
ATOM 672 N N . GLY A 1 87 ? 3.447 22.062 10.516 1 86.81 87 GLY A N 1
ATOM 673 C CA . GLY A 1 87 ? 2.791 21.453 11.664 1 86.81 87 GLY A CA 1
ATOM 674 C C . GLY A 1 87 ? 3.455 20.156 12.125 1 86.81 87 GLY A C 1
ATOM 675 O O . GLY A 1 87 ? 3.225 19.703 13.242 1 86.81 87 GLY A O 1
ATOM 676 N N . GLY A 1 88 ? 4.309 19.578 11.281 1 95.5 88 GLY A N 1
ATOM 677 C CA . GLY A 1 88 ? 5.223 18.516 11.672 1 95.5 88 GLY A CA 1
ATOM 678 C C . GLY A 1 88 ? 4.613 17.125 11.539 1 95.5 88 GLY A C 1
ATOM 679 O O . GLY A 1 88 ? 3.416 17 11.281 1 95.5 88 GLY A O 1
ATOM 680 N N . ILE A 1 89 ? 5.43 16.141 11.633 1 98.56 89 ILE A N 1
ATOM 681 C CA . ILE A 1 89 ? 5.07 14.727 11.625 1 98.56 89 ILE A CA 1
ATOM 682 C C . ILE A 1 89 ? 5.684 14.031 12.836 1 98.56 89 ILE A C 1
ATOM 684 O O . ILE A 1 89 ? 6.883 14.164 13.094 1 98.56 89 ILE A O 1
ATOM 688 N N . SER A 1 90 ? 4.883 13.438 13.633 1 98.81 90 SER A N 1
ATOM 689 C CA . SER A 1 90 ? 5.352 12.625 14.75 1 98.81 90 SER A CA 1
ATOM 690 C C . SER A 1 90 ? 4.887 11.18 14.625 1 98.81 90 SER A C 1
ATOM 692 O O . SER A 1 90 ? 3.717 10.922 14.328 1 98.81 90 SER A O 1
ATOM 694 N N . ILE A 1 91 ? 5.797 10.258 14.766 1 98.88 91 ILE A N 1
ATOM 695 C CA . ILE A 1 91 ? 5.504 8.836 14.688 1 98.88 91 ILE A CA 1
ATOM 696 C C . ILE A 1 91 ? 5.926 8.148 15.984 1 98.88 91 ILE A C 1
ATOM 698 O O . ILE A 1 91 ? 7.098 8.211 16.375 1 98.88 91 ILE A O 1
ATOM 702 N N . GLY A 1 92 ? 4.996 7.48 16.656 1 98.88 92 GLY A N 1
ATOM 703 C CA . GLY A 1 92 ? 5.227 6.867 17.953 1 98.88 92 GLY A CA 1
ATOM 704 C C . GLY A 1 92 ? 6.094 5.621 17.875 1 98.88 92 GLY A C 1
ATOM 705 O O . GLY A 1 92 ? 6.391 5.129 16.797 1 98.88 92 GLY A O 1
ATOM 706 N N . PRO A 1 93 ? 6.48 5.125 19.062 1 98.75 93 PRO A N 1
ATOM 707 C CA . PRO A 1 93 ? 7.438 4.016 19.125 1 98.75 93 PRO A CA 1
ATOM 708 C C . PRO A 1 93 ? 6.883 2.732 18.5 1 98.75 93 PRO A C 1
ATOM 710 O O . PRO A 1 93 ? 5.684 2.471 18.578 1 98.75 93 PRO A O 1
ATOM 713 N N . ASP A 1 94 ? 7.742 1.956 17.859 1 98.12 94 ASP A N 1
ATOM 714 C CA . ASP A 1 94 ? 7.477 0.626 17.328 1 98.12 94 ASP A CA 1
ATOM 715 C C . ASP A 1 94 ? 6.414 0.68 16.234 1 98.12 94 ASP A C 1
ATOM 717 O O . ASP A 1 94 ? 5.586 -0.225 16.125 1 98.12 94 ASP A O 1
ATOM 721 N N . SER A 1 95 ? 6.344 1.804 15.523 1 98.62 95 SER A N 1
ATOM 722 C CA . SER A 1 95 ? 5.422 1.981 14.406 1 98.62 95 SER A CA 1
ATOM 723 C C . SER A 1 95 ? 6.145 1.879 13.07 1 98.62 95 SER A C 1
ATOM 725 O O . SER A 1 95 ? 7.367 2.047 13 1 98.62 95 SER A O 1
ATOM 727 N N . TYR A 1 96 ? 5.402 1.559 12.031 1 98.5 96 TYR A N 1
ATOM 728 C CA . TYR A 1 96 ? 5.961 1.297 10.711 1 98.5 96 TYR A CA 1
ATOM 729 C C . TYR A 1 96 ? 5.281 2.154 9.648 1 98.5 96 TYR A C 1
ATOM 731 O O . TYR A 1 96 ? 4.055 2.281 9.641 1 98.5 96 TYR A O 1
ATOM 739 N N . VAL A 1 97 ? 6.051 2.764 8.781 1 98.88 97 VAL A N 1
ATOM 740 C CA . VAL A 1 97 ? 5.586 3.377 7.539 1 98.88 97 VAL A CA 1
ATOM 741 C C . VAL A 1 97 ? 6.164 2.625 6.34 1 98.88 97 VAL A C 1
ATOM 743 O O . VAL A 1 97 ? 7.379 2.645 6.113 1 98.88 97 VAL A O 1
ATOM 746 N N . MET A 1 98 ? 5.266 2.061 5.578 1 98.5 98 MET A N 1
ATOM 747 C CA . MET A 1 98 ? 5.703 1.065 4.602 1 98.5 98 MET A CA 1
ATOM 748 C C . MET A 1 98 ? 6.008 1.719 3.258 1 98.5 98 MET A C 1
ATOM 750 O O . MET A 1 98 ? 5.832 2.928 3.096 1 98.5 98 MET A O 1
ATOM 754 N N . LYS A 1 99 ? 6.48 0.858 2.4 1 98 99 LYS A N 1
ATOM 755 C CA . LYS A 1 99 ? 7.098 1.246 1.136 1 98 99 LYS A CA 1
ATOM 756 C C . LYS A 1 99 ? 6.227 2.244 0.38 1 98 99 LYS A C 1
ATOM 758 O O . LYS A 1 99 ? 5.023 2.035 0.231 1 98 99 LYS A O 1
A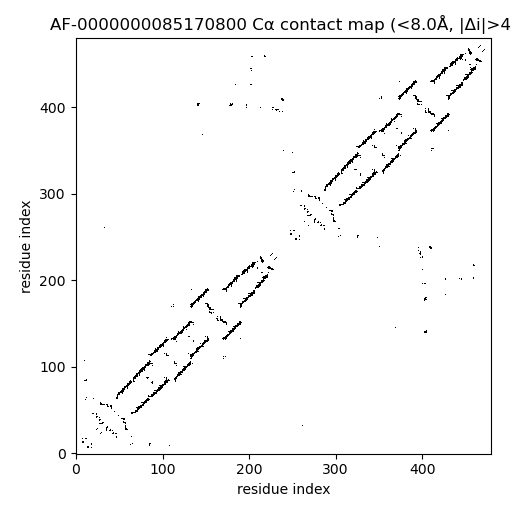TOM 763 N N . ASN A 1 100 ? 6.824 3.371 -0.059 1 98.38 100 ASN A N 1
ATOM 764 C CA . ASN A 1 100 ? 6.285 4.355 -0.99 1 98.38 100 ASN A CA 1
ATOM 765 C C . ASN A 1 100 ? 5.137 5.145 -0.37 1 98.38 100 ASN A C 1
ATOM 767 O O . ASN A 1 100 ? 4.406 5.844 -1.074 1 98.38 100 ASN A O 1
ATOM 771 N N . ALA A 1 101 ? 4.895 5.027 0.931 1 98.81 101 ALA A N 1
ATOM 772 C CA . ALA A 1 101 ? 3.887 5.867 1.568 1 98.81 101 ALA A CA 1
ATOM 773 C C . ALA A 1 101 ? 4.301 7.336 1.544 1 98.81 101 ALA A C 1
ATOM 775 O O . ALA A 1 101 ? 5.496 7.652 1.557 1 98.81 101 ALA A O 1
ATOM 776 N N . ILE A 1 102 ? 3.305 8.219 1.465 1 98.88 102 ILE A N 1
ATOM 777 C CA . ILE A 1 102 ? 3.506 9.664 1.434 1 98.88 102 ILE A CA 1
ATOM 778 C C . ILE A 1 102 ? 2.766 10.312 2.602 1 98.88 102 ILE A C 1
ATOM 780 O O . ILE A 1 102 ? 1.538 10.227 2.688 1 98.88 102 ILE A O 1
ATOM 784 N N . LEU A 1 103 ? 3.447 10.883 3.553 1 98.81 103 LEU A N 1
ATOM 785 C CA . LEU A 1 103 ? 2.895 11.719 4.609 1 98.81 103 LEU A CA 1
ATOM 786 C C . LEU A 1 103 ? 3.232 13.188 4.367 1 98.81 103 LEU A C 1
ATOM 788 O O . LEU A 1 103 ? 4.387 13.594 4.508 1 98.81 103 LEU A O 1
ATOM 792 N N . HIS A 1 104 ? 2.219 13.906 3.975 1 97.81 104 HIS A N 1
ATOM 793 C CA . HIS A 1 104 ? 2.422 15.289 3.559 1 97.81 104 HIS A CA 1
ATOM 794 C C . HIS A 1 104 ? 1.517 16.234 4.34 1 97.81 104 HIS A C 1
ATOM 796 O O . HIS A 1 104 ? 0.299 16.234 4.148 1 97.81 104 HIS A O 1
ATOM 802 N N . VAL A 1 105 ? 1.987 17.094 5.215 1 95.12 105 VAL A N 1
ATOM 803 C CA . VAL A 1 105 ? 1.216 18.078 5.977 1 95.12 105 VAL A CA 1
ATOM 804 C C . VAL A 1 105 ? 0.78 19.219 5.059 1 95.12 105 VAL A C 1
ATOM 806 O O . VAL A 1 105 ? -0.353 19.703 5.148 1 95.12 105 VAL A O 1
ATOM 809 N N . TYR A 1 106 ? 1.377 19.547 4.051 1 84.75 106 TYR A N 1
ATOM 810 C CA . TYR A 1 106 ? 1.06 20.516 3.004 1 84.75 106 TYR A CA 1
ATOM 811 C C . TYR A 1 106 ? 0.44 21.781 3.592 1 84.75 106 TYR A C 1
ATOM 813 O O . TYR A 1 106 ? -0.642 22.203 3.176 1 84.75 106 TYR A O 1
ATOM 821 N N . ASN A 1 107 ? 1.066 22.453 4.539 1 82.38 107 ASN A N 1
ATOM 822 C CA . ASN A 1 107 ? 0.521 23.609 5.223 1 82.38 107 ASN A CA 1
ATOM 823 C C . ASN A 1 107 ? 1.125 24.906 4.688 1 82.38 107 ASN A C 1
ATOM 825 O O . ASN A 1 107 ? 1.74 25.672 5.438 1 82.38 107 ASN A O 1
ATOM 829 N N . PHE A 1 108 ? 0.812 25.281 3.494 1 78.06 108 PHE A N 1
ATOM 830 C CA . PHE A 1 108 ? 1.354 26.5 2.91 1 78.06 108 PHE A CA 1
ATOM 831 C C . PHE A 1 108 ? 0.374 27.656 3.066 1 78.06 108 PHE A C 1
ATOM 833 O O . PHE A 1 108 ? 0.661 28.781 2.65 1 78.06 108 PHE A O 1
ATOM 840 N N . ARG A 1 109 ? -0.702 27.406 3.709 1 82.75 109 ARG A N 1
ATOM 841 C CA . ARG A 1 109 ? -1.709 28.438 3.943 1 82.75 109 ARG A CA 1
ATOM 842 C C . ARG A 1 109 ? -1.868 28.719 5.434 1 82.75 109 ARG A C 1
ATOM 844 O O . ARG A 1 109 ? -2.832 29.375 5.852 1 82.75 109 ARG A O 1
ATOM 851 N N . ASP A 1 110 ? -1.017 28.25 6.145 1 85.75 110 ASP A N 1
ATOM 852 C CA . ASP A 1 110 ? -0.999 28.453 7.586 1 85.75 110 ASP A CA 1
ATOM 853 C C . ASP A 1 110 ? -2.289 27.953 8.234 1 85.75 110 ASP A C 1
ATOM 855 O O . ASP A 1 110 ? -2.932 28.688 8.992 1 85.75 110 ASP A O 1
ATOM 859 N N . LEU A 1 111 ? -2.543 26.766 7.898 1 90.25 111 LEU A N 1
ATOM 860 C CA . LEU A 1 111 ? -3.75 26.141 8.422 1 90.25 111 LEU A CA 1
ATOM 861 C C . LEU A 1 111 ? -3.564 25.734 9.883 1 90.25 111 LEU A C 1
ATOM 863 O O . LEU A 1 111 ? -2.521 25.203 10.258 1 90.25 111 LEU A O 1
ATOM 867 N N . PRO A 1 112 ? -4.469 26.078 10.781 1 85.44 112 PRO A N 1
ATOM 868 C CA . PRO A 1 112 ? -4.277 26.031 12.234 1 85.44 112 PRO A CA 1
ATOM 869 C C . PRO A 1 112 ? -4.031 24.609 12.742 1 85.44 112 PRO A C 1
ATOM 871 O O . PRO A 1 112 ? -3.314 24.422 13.734 1 85.44 112 PRO A O 1
ATOM 874 N N . ARG A 1 113 ? -4.543 23.609 12.219 1 90 113 ARG A N 1
ATOM 875 C CA . ARG A 1 113 ? -4.477 22.266 12.805 1 90 113 ARG A CA 1
ATOM 876 C C . ARG A 1 113 ? -3.637 21.328 11.938 1 90 113 ARG A C 1
ATOM 878 O O . ARG A 1 113 ? -3.646 20.109 12.133 1 90 113 ARG A O 1
ATOM 885 N N . ALA A 1 114 ? -2.76 21.891 11.227 1 94.75 114 ALA A N 1
ATOM 886 C CA . ALA A 1 114 ? -1.997 21.078 10.281 1 94.75 114 ALA A CA 1
ATOM 887 C C . ALA A 1 114 ? -0.975 20.219 11.008 1 94.75 114 ALA A C 1
ATOM 889 O O . ALA A 1 114 ? -0.387 20.641 12.008 1 94.75 114 ALA A O 1
ATOM 890 N N . GLY A 1 115 ? -0.793 19 10.578 1 97.5 115 GLY A N 1
ATOM 891 C CA . GLY A 1 115 ? 0.152 18.062 11.148 1 97.5 115 GLY A CA 1
ATOM 892 C C . GLY A 1 115 ? -0.299 16.609 11.023 1 97.5 115 GLY A C 1
ATOM 893 O O . GLY A 1 115 ? -1.435 16.344 10.625 1 97.5 115 GLY A O 1
ATOM 894 N N . ILE A 1 116 ? 0.589 15.711 11.219 1 98.69 116 ILE A N 1
ATOM 895 C CA . ILE A 1 116 ? 0.293 14.289 11.25 1 98.69 116 ILE A CA 1
ATOM 896 C C . ILE A 1 116 ? 0.904 13.656 12.5 1 98.69 116 ILE A C 1
ATOM 898 O O . ILE A 1 116 ? 2.109 13.773 12.734 1 98.69 116 ILE A O 1
ATOM 902 N N . ARG A 1 117 ? 0.07 13.086 13.312 1 98.81 117 ARG A N 1
ATOM 903 C CA . ARG A 1 117 ? 0.498 12.383 14.523 1 98.81 117 ARG A CA 1
ATOM 904 C C . ARG A 1 117 ? 0.064 10.922 14.484 1 98.81 117 ARG A C 1
ATOM 906 O O . ARG A 1 117 ? -1.125 10.625 14.352 1 98.81 117 ARG A O 1
ATOM 913 N N . ILE A 1 118 ? 1.011 10.039 14.586 1 98.94 118 ILE A N 1
ATOM 914 C CA . ILE A 1 118 ? 0.764 8.602 14.594 1 98.94 118 ILE A CA 1
ATOM 915 C C . ILE A 1 118 ? 1.19 8.016 15.938 1 98.94 118 ILE A C 1
ATOM 917 O O . ILE A 1 118 ? 2.303 8.266 16.406 1 98.94 118 ILE A O 1
ATOM 921 N N . GLY A 1 119 ? 0.387 7.258 16.562 1 98.88 119 GLY A N 1
ATOM 922 C CA . GLY A 1 119 ? 0.656 6.652 17.844 1 98.88 119 GLY A CA 1
ATOM 923 C C . GLY A 1 119 ? 1.617 5.48 17.781 1 98.88 119 GLY A C 1
ATOM 924 O O . GLY A 1 119 ? 2.266 5.27 16.75 1 98.88 119 GLY A O 1
ATOM 925 N N . ALA A 1 120 ? 1.682 4.727 18.938 1 98.88 120 ALA A N 1
ATOM 926 C CA . ALA A 1 120 ? 2.617 3.613 19.078 1 98.88 120 ALA A CA 1
ATOM 927 C C . ALA A 1 120 ? 2.064 2.346 18.438 1 98.88 120 ALA A C 1
ATOM 929 O O . ALA A 1 120 ? 0.851 2.131 18.422 1 98.88 120 ALA A O 1
ATOM 930 N N . ARG A 1 121 ? 3 1.517 17.891 1 98.69 121 ARG A N 1
ATOM 931 C CA . ARG A 1 121 ? 2.682 0.184 17.391 1 98.69 121 ARG A CA 1
ATOM 932 C C . ARG A 1 121 ? 1.632 0.251 16.281 1 98.69 121 ARG A C 1
ATOM 934 O O . ARG A 1 121 ? 0.719 -0.577 16.234 1 98.69 121 ARG A O 1
ATOM 941 N N . SER A 1 122 ? 1.695 1.293 15.531 1 98.88 122 SER A N 1
ATOM 942 C CA . SER A 1 122 ? 0.779 1.474 14.406 1 98.88 122 SER A CA 1
ATOM 943 C C . SER A 1 122 ? 1.481 1.235 13.078 1 98.88 122 SER A C 1
ATOM 945 O O . SER A 1 122 ? 2.713 1.257 13.008 1 98.88 122 SER A O 1
ATOM 947 N N . LEU A 1 123 ? 0.714 0.89 12.094 1 98.75 123 LEU A N 1
ATOM 948 C CA . LEU A 1 123 ? 1.24 0.538 10.781 1 98.75 123 LEU A CA 1
ATOM 949 C C . LEU A 1 123 ? 0.562 1.356 9.688 1 98.75 123 LEU A C 1
ATOM 951 O O . LEU A 1 123 ? -0.666 1.354 9.57 1 98.75 123 LEU A O 1
ATOM 955 N N . ILE A 1 124 ? 1.376 2.119 8.922 1 98.94 124 ILE A N 1
ATOM 956 C CA . ILE A 1 124 ? 0.936 2.775 7.695 1 98.94 124 ILE A CA 1
ATOM 957 C C . ILE A 1 124 ? 1.345 1.936 6.488 1 98.94 124 ILE A C 1
ATOM 959 O O . ILE A 1 124 ? 2.531 1.84 6.164 1 98.94 124 ILE A O 1
ATOM 963 N N . GLY A 1 125 ? 0.408 1.376 5.828 1 98.62 125 GLY A N 1
ATOM 964 C CA . GLY A 1 125 ? 0.661 0.394 4.785 1 98.62 125 GLY A CA 1
ATOM 965 C C . GLY A 1 125 ? 1.318 0.987 3.553 1 98.62 125 GLY A C 1
ATOM 966 O O . GLY A 1 125 ? 1.539 2.197 3.482 1 98.62 125 GLY A O 1
ATOM 967 N N . GLU A 1 126 ? 1.608 0.077 2.588 1 98.56 126 GLU A N 1
ATOM 968 C CA . GLU A 1 126 ? 2.309 0.471 1.368 1 98.56 126 GLU A CA 1
ATOM 969 C C . GLU A 1 126 ? 1.505 1.503 0.581 1 98.56 126 GLU A C 1
ATOM 971 O O . GLU A 1 126 ? 0.29 1.365 0.425 1 98.56 126 GLU A O 1
ATOM 976 N N . ALA A 1 127 ? 2.207 2.564 0.141 1 98.75 127 ALA A N 1
ATOM 977 C CA . ALA A 1 127 ? 1.697 3.539 -0.819 1 98.75 127 ALA A CA 1
ATOM 978 C C . ALA A 1 127 ? 0.482 4.273 -0.262 1 98.75 127 ALA A C 1
ATOM 980 O O . ALA A 1 127 ? -0.354 4.77 -1.022 1 98.75 127 ALA A O 1
ATOM 981 N N . CYS A 1 128 ? 0.307 4.266 1.055 1 98.94 128 CYS A N 1
ATOM 982 C CA . CYS A 1 128 ? -0.697 5.137 1.657 1 98.94 128 CYS A CA 1
ATOM 983 C C . CYS A 1 128 ? -0.361 6.602 1.421 1 98.94 128 CYS A C 1
ATOM 985 O O . CYS A 1 128 ? 0.811 6.965 1.3 1 98.94 128 CYS A O 1
ATOM 987 N N . ILE A 1 129 ? -1.403 7.426 1.32 1 98.88 129 ILE A N 1
ATOM 988 C CA . ILE A 1 129 ? -1.232 8.867 1.198 1 98.88 129 ILE A CA 1
ATOM 989 C C . ILE A 1 129 ? -2.004 9.578 2.311 1 98.88 129 ILE A C 1
ATOM 991 O O . ILE A 1 129 ? -3.232 9.5 2.369 1 98.88 129 ILE A O 1
ATOM 995 N N . LEU A 1 130 ? -1.312 10.219 3.229 1 98.75 130 LEU A N 1
ATOM 996 C CA . LEU A 1 130 ? -1.896 11.031 4.289 1 98.75 130 LEU A CA 1
ATOM 997 C C . LEU A 1 130 ? -1.644 12.516 4.035 1 98.75 130 LEU A C 1
ATOM 999 O O . LEU A 1 130 ? -0.496 12.961 4.059 1 98.75 130 LEU A O 1
ATOM 1003 N N . ARG A 1 131 ? -2.66 13.234 3.76 1 97.56 131 ARG A N 1
ATOM 1004 C CA . ARG A 1 131 ? -2.596 14.688 3.609 1 97.56 131 ARG A CA 1
ATOM 1005 C C . ARG A 1 131 ? -3.07 15.391 4.875 1 97.56 131 ARG A C 1
ATOM 1007 O O . ARG A 1 131 ? -4.273 15.492 5.125 1 97.56 131 ARG A O 1
ATOM 1014 N N . GLY A 1 132 ? -2.15 15.977 5.613 1 96.81 132 GLY A N 1
ATOM 1015 C CA . GLY A 1 132 ? -2.393 16.406 6.98 1 96.81 132 GLY A CA 1
ATOM 1016 C C . GLY A 1 132 ? -2.67 17.906 7.09 1 96.81 132 GLY A C 1
ATOM 1017 O O . GLY A 1 132 ? -2.428 18.5 8.133 1 96.81 132 GLY A O 1
ATOM 1018 N N . GLN A 1 133 ? -3.227 18.516 6.016 1 93.25 133 GLN A N 1
ATOM 1019 C CA . GLN A 1 133 ? -3.5 19.953 5.988 1 93.25 133 GLN A CA 1
ATOM 1020 C C . GLN A 1 133 ? -4.391 20.359 7.156 1 93.25 133 GLN A C 1
ATOM 1022 O O . GLN A 1 133 ? -4.176 21.406 7.77 1 93.25 133 GLN A O 1
ATOM 1027 N N . GLY A 1 134 ? -5.422 19.578 7.391 1 95.12 134 GLY A N 1
ATOM 1028 C CA . GLY A 1 134 ? -6.348 19.891 8.469 1 95.12 134 GLY A CA 1
ATOM 1029 C C . GLY A 1 134 ? -6.023 19.156 9.758 1 95.12 134 GLY A C 1
ATOM 1030 O O . GLY A 1 134 ? -6.75 19.281 10.742 1 95.12 134 GLY A O 1
ATOM 1031 N N . GLY A 1 135 ? -4.934 18.391 9.758 1 97.25 135 GLY A N 1
ATOM 1032 C CA . GLY A 1 135 ? -4.566 17.594 10.914 1 97.25 135 GLY A CA 1
ATOM 1033 C C . GLY A 1 135 ? -5.039 16.156 10.812 1 97.25 135 GLY A C 1
ATOM 1034 O O . GLY A 1 135 ? -6.18 15.891 10.43 1 97.25 135 GLY A O 1
ATOM 1035 N N . ILE A 1 136 ? -4.125 15.219 11.039 1 98.56 136 ILE A N 1
ATOM 1036 C CA . ILE A 1 136 ? -4.453 13.797 11.125 1 98.56 136 ILE A CA 1
ATOM 1037 C C . ILE A 1 136 ? -3.883 13.227 12.422 1 98.56 136 ILE A C 1
ATOM 1039 O O . ILE A 1 136 ? -2.693 13.383 12.711 1 98.56 136 ILE A O 1
ATOM 1043 N N . THR A 1 137 ? -4.711 12.648 13.234 1 98.88 137 THR A N 1
ATOM 1044 C CA . THR A 1 137 ? -4.293 11.953 14.445 1 98.88 137 THR A CA 1
ATOM 1045 C C . THR A 1 137 ? -4.684 10.477 14.383 1 98.88 137 THR A C 1
ATOM 1047 O O . THR A 1 137 ? -5.863 10.148 14.258 1 98.88 137 THR A O 1
ATOM 1050 N N . ILE A 1 138 ? -3.732 9.648 14.422 1 98.94 138 ILE A N 1
ATOM 1051 C CA . ILE A 1 138 ? -3.902 8.203 14.469 1 98.94 138 ILE A CA 1
ATOM 1052 C C . ILE A 1 138 ? -3.438 7.668 15.82 1 98.94 138 ILE A C 1
ATOM 1054 O O . ILE A 1 138 ? -2.324 7.965 16.266 1 98.94 138 ILE A O 1
ATOM 1058 N N . GLY A 1 139 ? -4.223 6.891 16.484 1 98.88 139 GLY A N 1
ATOM 1059 C CA . GLY A 1 139 ? -3.926 6.379 17.812 1 98.88 139 GLY A CA 1
ATOM 1060 C C . GLY A 1 139 ? -2.934 5.234 17.797 1 98.88 139 GLY A C 1
ATOM 1061 O O . GLY A 1 139 ? -2.18 5.066 16.844 1 98.88 139 GLY A O 1
ATOM 1062 N N . ASP A 1 140 ? -2.896 4.461 19.016 1 98.94 140 ASP A N 1
ATOM 1063 C CA . ASP A 1 140 ? -2.031 3.301 19.188 1 98.94 140 ASP A CA 1
ATOM 1064 C C . ASP A 1 140 ? -2.666 2.049 18.594 1 98.94 140 ASP A C 1
ATOM 1066 O O . ASP A 1 140 ? -3.891 1.9 18.594 1 98.94 140 ASP A O 1
ATOM 1070 N N . ASP A 1 141 ? -1.786 1.184 18.016 1 98.81 141 ASP A N 1
ATOM 1071 C CA . ASP A 1 141 ? -2.219 -0.132 17.562 1 98.81 141 ASP A CA 1
ATOM 1072 C C . ASP A 1 141 ? -3.234 -0.009 16.422 1 98.81 141 ASP A C 1
ATOM 1074 O O . ASP A 1 141 ? -4.215 -0.756 16.375 1 98.81 141 ASP A O 1
ATOM 1078 N N . VAL A 1 142 ? -3.045 0.964 15.57 1 98.88 142 VAL A N 1
ATOM 1079 C CA . VAL A 1 142 ? -3.881 1.146 14.391 1 98.88 142 VAL A CA 1
ATOM 1080 C C . VAL A 1 142 ? -3.152 0.621 13.156 1 98.88 142 VAL A C 1
ATOM 1082 O O . VAL A 1 142 ? -1.96 0.879 12.977 1 98.88 142 VAL A O 1
ATOM 1085 N N . PHE A 1 143 ? -3.846 -0.119 12.383 1 98.75 143 PHE A N 1
ATOM 1086 C CA . PHE A 1 143 ? -3.273 -0.625 11.141 1 98.75 143 PHE A CA 1
ATOM 1087 C C . PHE A 1 143 ? -4.027 -0.079 9.938 1 98.75 143 PHE A C 1
ATOM 1089 O O . PHE A 1 143 ? -5.254 -0.166 9.875 1 98.75 143 PHE A O 1
ATOM 1096 N N . LEU A 1 144 ? -3.32 0.564 9.008 1 98.88 144 LEU A N 1
ATOM 1097 C CA . LEU A 1 144 ? -3.801 0.881 7.668 1 98.88 144 LEU A CA 1
ATOM 1098 C C . LEU A 1 144 ? -3.273 -0.124 6.648 1 98.88 144 LEU A C 1
ATOM 1100 O O . LEU A 1 144 ? -2.059 -0.285 6.5 1 98.88 144 LEU A O 1
ATOM 1104 N N . ALA A 1 145 ? -4.152 -0.774 5.938 1 98.69 145 ALA A N 1
ATOM 1105 C CA . ALA A 1 145 ? -3.748 -1.618 4.816 1 98.69 145 ALA A CA 1
ATOM 1106 C C . ALA A 1 145 ? -3.219 -0.777 3.658 1 98.69 145 ALA A C 1
ATOM 1108 O O . ALA A 1 145 ? -3.094 0.444 3.777 1 98.69 145 ALA A O 1
ATOM 1109 N N . PRO A 1 146 ? -2.76 -1.406 2.553 1 98.69 146 PRO A N 1
ATOM 1110 C CA . PRO A 1 146 ? -2.145 -0.648 1.461 1 98.69 146 PRO A CA 1
ATOM 1111 C C . PRO A 1 146 ? -3.117 0.324 0.797 1 98.69 146 PRO A C 1
ATOM 1113 O O . PRO A 1 146 ? -4.32 0.055 0.734 1 98.69 146 PRO A O 1
ATOM 1116 N N . LEU A 1 147 ? -2.555 1.449 0.229 1 98.81 147 LEU A N 1
ATOM 1117 C CA . LEU A 1 147 ? -3.205 2.383 -0.684 1 98.81 147 LEU A CA 1
ATOM 1118 C C . LEU A 1 147 ? -4.367 3.094 0.001 1 98.81 147 LEU A C 1
ATOM 1120 O O . LEU A 1 147 ? -5.309 3.535 -0.662 1 98.81 147 LEU A O 1
ATOM 1124 N N . VAL A 1 148 ? -4.379 3.193 1.325 1 98.94 148 VAL A N 1
ATOM 1125 C CA . VAL A 1 148 ? -5.352 4.008 2.049 1 98.94 148 VAL A CA 1
ATOM 1126 C C . VAL A 1 148 ? -5.043 5.488 1.847 1 98.94 148 VAL A C 1
ATOM 1128 O O . VAL A 1 148 ? -3.873 5.879 1.783 1 98.94 148 VAL A O 1
ATOM 1131 N N . GLN A 1 149 ? -6.094 6.297 1.724 1 98.94 149 GLN A N 1
ATOM 1132 C CA . GLN A 1 149 ? -5.949 7.746 1.682 1 98.94 149 GLN A CA 1
ATOM 1133 C C . GLN A 1 149 ? -6.652 8.406 2.863 1 98.94 149 GLN A C 1
ATOM 1135 O O . GLN A 1 149 ? -7.785 8.047 3.199 1 98.94 149 GLN A O 1
ATOM 1140 N N . MET A 1 150 ? -5.973 9.266 3.525 1 98.88 150 MET A N 1
ATOM 1141 C CA . MET A 1 150 ? -6.57 10.172 4.5 1 98.88 150 MET A CA 1
ATOM 1142 C C . MET A 1 150 ? -6.422 11.625 4.059 1 98.88 150 MET A C 1
ATOM 1144 O O . MET A 1 150 ? -5.309 12.148 3.996 1 98.88 150 MET A O 1
ATOM 1148 N N . LEU A 1 151 ? -7.516 12.258 3.705 1 98.44 151 LEU A N 1
ATOM 1149 C CA . LEU A 1 151 ? -7.539 13.602 3.133 1 98.44 151 LEU A CA 1
ATOM 1150 C C . LEU A 1 151 ? -8.195 14.586 4.09 1 98.44 151 LEU A C 1
ATOM 1152 O O . LEU A 1 151 ? -9.406 14.797 4.039 1 98.44 151 LEU A O 1
ATOM 1156 N N . ALA A 1 152 ? -7.383 15.188 4.875 1 97.62 152 ALA A N 1
ATOM 1157 C CA . ALA A 1 152 ? -7.879 16.078 5.922 1 97.62 152 ALA A CA 1
ATOM 1158 C C . ALA A 1 152 ? -8.102 17.484 5.379 1 97.62 152 ALA A C 1
ATOM 1160 O O . ALA A 1 152 ? -7.742 18.469 6.027 1 97.62 152 ALA A O 1
ATOM 1161 N N . VAL A 1 153 ? -8.633 17.562 4.176 1 95.75 153 VAL A N 1
ATOM 1162 C CA . VAL A 1 153 ? -9 18.812 3.514 1 95.75 153 VAL A CA 1
ATOM 1163 C C . VAL A 1 153 ? -10.086 18.547 2.475 1 95.75 153 VAL A C 1
ATOM 1165 O O . VAL A 1 153 ? -10.219 17.438 1.97 1 95.75 153 VAL A O 1
ATOM 1168 N N . ASN A 1 154 ? -10.891 19.531 2.295 1 95.88 154 ASN A N 1
ATOM 1169 C CA . ASN A 1 154 ? -11.844 19.5 1.192 1 95.88 154 ASN A CA 1
ATOM 1170 C C . ASN A 1 154 ? -12.039 20.875 0.57 1 95.88 154 ASN A C 1
ATOM 1172 O O . ASN A 1 154 ? -11.789 21.891 1.218 1 95.88 154 ASN A O 1
ATOM 1176 N N . HIS A 1 155 ? -12.422 20.906 -0.663 1 96.88 155 HIS A N 1
ATOM 1177 C CA . HIS A 1 155 ? -12.68 22.172 -1.339 1 96.88 155 HIS A CA 1
ATOM 1178 C C . HIS A 1 155 ? -14.141 22.594 -1.165 1 96.88 155 HIS A C 1
ATOM 1180 O O . HIS A 1 155 ? -15.039 21.75 -1.186 1 96.88 155 HIS A O 1
ATOM 1186 N N . VAL A 1 156 ? -14.289 23.875 -0.966 1 96.94 156 VAL A N 1
ATOM 1187 C CA . VAL A 1 156 ? -15.617 24.469 -1.028 1 96.94 156 VAL A CA 1
ATOM 1188 C C . VAL A 1 156 ? -16.031 24.641 -2.486 1 96.94 156 VAL A C 1
ATOM 1190 O O . VAL A 1 156 ? -15.219 25.031 -3.326 1 96.94 156 VAL A O 1
ATOM 1193 N N . TYR A 1 157 ? -17.281 24.297 -2.863 1 97 157 TYR A N 1
ATOM 1194 C CA . TYR A 1 157 ? -17.609 24.312 -4.285 1 97 157 TYR A CA 1
ATOM 1195 C C . TYR A 1 157 ? -19.047 24.781 -4.512 1 97 157 TYR A C 1
ATOM 1197 O O . TYR A 1 157 ? -19.719 24.328 -5.441 1 97 157 TYR A O 1
ATOM 1205 N N . HIS A 1 158 ? -19.531 25.688 -3.705 1 96.25 158 HIS A N 1
ATOM 1206 C CA . HIS A 1 158 ? -20.938 26.078 -3.807 1 96.25 158 HIS A CA 1
ATOM 1207 C C . HIS A 1 158 ? -21.109 27.266 -4.762 1 96.25 158 HIS A C 1
ATOM 1209 O O . HIS A 1 158 ? -22.203 27.5 -5.262 1 96.25 158 HIS A O 1
ATOM 1215 N N . ASP A 1 159 ? -20.109 28.062 -4.848 1 97.5 159 ASP A N 1
ATOM 1216 C CA . ASP A 1 159 ? -20.203 29.25 -5.691 1 97.5 159 ASP A CA 1
ATOM 1217 C C . ASP A 1 159 ? -19.969 28.891 -7.16 1 97.5 159 ASP A C 1
ATOM 1219 O O . ASP A 1 159 ? -18.828 28.703 -7.582 1 97.5 159 ASP A O 1
ATOM 1223 N N . THR A 1 160 ? -20.984 28.828 -7.992 1 97.25 160 THR A N 1
ATOM 1224 C CA . THR A 1 160 ? -20.906 28.406 -9.383 1 97.25 160 THR A CA 1
ATOM 1225 C C . THR A 1 160 ? -20.281 29.484 -10.258 1 97.25 160 THR A C 1
ATOM 1227 O O . THR A 1 160 ? -20 29.266 -11.438 1 97.25 160 THR A O 1
ATOM 1230 N N . SER A 1 161 ? -20.062 30.656 -9.609 1 97.06 161 SER A N 1
ATOM 1231 C CA . SER A 1 161 ? -19.562 31.766 -10.406 1 97.06 161 SER A CA 1
ATOM 1232 C C . SER A 1 161 ? -18.031 31.766 -10.469 1 97.06 161 SER A C 1
ATOM 1234 O O . SER A 1 161 ? -17.438 32.531 -11.219 1 97.06 161 SER A O 1
ATOM 1236 N N . ARG A 1 162 ? -17.406 31.031 -9.664 1 96.75 162 ARG A N 1
ATOM 1237 C CA . ARG A 1 162 ? -15.953 31.016 -9.664 1 96.75 162 ARG A CA 1
ATOM 1238 C C . ARG A 1 162 ? -15.438 29.578 -9.648 1 96.75 162 ARG A C 1
ATOM 1240 O O . ARG A 1 162 ? -16.125 28.656 -9.211 1 96.75 162 ARG A O 1
ATOM 1247 N N . PRO A 1 163 ? -14.266 29.422 -10.195 1 97.69 163 PRO A N 1
ATOM 1248 C CA . PRO A 1 163 ? -13.664 28.078 -10.133 1 97.69 163 PRO A CA 1
ATOM 1249 C C . PRO A 1 163 ? -13.547 27.547 -8.711 1 97.69 163 PRO A C 1
ATOM 1251 O O . PRO A 1 163 ? -13.328 28.328 -7.773 1 97.69 163 PRO A O 1
ATOM 1254 N N . ILE A 1 164 ? -13.703 26.219 -8.547 1 97.69 164 ILE A N 1
ATOM 1255 C CA . ILE A 1 164 ? -13.641 25.562 -7.242 1 97.69 164 ILE A CA 1
ATOM 1256 C C . ILE A 1 164 ? -12.32 25.891 -6.555 1 97.69 164 ILE A C 1
ATOM 1258 O O . ILE A 1 164 ? -12.281 26.125 -5.344 1 97.69 164 ILE A O 1
ATOM 1262 N N . SER A 1 165 ? -11.242 25.969 -7.305 1 95.56 165 SER A N 1
ATOM 1263 C CA . SER A 1 165 ? -9.906 26.219 -6.766 1 95.56 165 SER A CA 1
ATOM 1264 C C . SER A 1 165 ? -9.836 27.562 -6.066 1 95.56 165 SER A C 1
ATOM 1266 O O . SER A 1 165 ? -8.906 27.828 -5.297 1 95.56 165 SER A O 1
ATOM 1268 N N . LEU A 1 166 ? -10.828 28.406 -6.266 1 96.44 166 LEU A N 1
ATOM 1269 C CA . LEU A 1 166 ? -10.805 29.75 -5.734 1 96.44 166 LEU A CA 1
ATOM 1270 C C . LEU A 1 166 ? -11.828 29.922 -4.621 1 96.44 166 LEU A C 1
ATOM 1272 O O . LEU A 1 166 ? -12.023 31.031 -4.113 1 96.44 166 LEU A O 1
ATOM 1276 N N . GLN A 1 167 ? -12.438 28.906 -4.191 1 96.94 167 GLN A N 1
ATOM 1277 C CA . GLN A 1 167 ? -13.562 29.031 -3.273 1 96.94 167 GLN A CA 1
ATOM 1278 C C . GLN A 1 167 ? -13.148 28.688 -1.845 1 96.94 167 GLN A C 1
ATOM 1280 O O . GLN A 1 167 ? -13.938 28.844 -0.911 1 96.94 167 GLN A O 1
ATOM 1285 N N . GLY A 1 168 ? -11.945 28.203 -1.707 1 95 168 GLY A N 1
ATOM 1286 C CA . GLY A 1 168 ? -11.477 27.922 -0.363 1 95 168 GLY A CA 1
ATOM 1287 C C . GLY A 1 168 ? -11.602 26.453 0.015 1 95 168 GLY A C 1
ATOM 1288 O O . GLY A 1 168 ? -11.969 25.625 -0.817 1 95 168 GLY A O 1
ATOM 1289 N N . ILE A 1 169 ? -11.094 26.094 1.183 1 95.06 169 ILE A N 1
ATOM 1290 C CA . ILE A 1 169 ? -11.047 24.719 1.631 1 95.06 169 ILE A CA 1
ATOM 1291 C C . ILE A 1 169 ? -11.555 24.609 3.068 1 95.06 169 ILE A C 1
ATOM 1293 O O . ILE A 1 169 ? -11.578 25.609 3.791 1 95.06 169 ILE A O 1
ATOM 1297 N N . THR A 1 170 ? -12.086 23.453 3.383 1 95.19 170 THR A N 1
ATOM 1298 C CA . THR A 1 170 ? -12.305 23.078 4.77 1 95.19 170 THR A CA 1
ATOM 1299 C C . THR A 1 170 ? -11.141 22.234 5.285 1 95.19 170 THR A C 1
ATOM 1301 O O . THR A 1 170 ? -10.461 21.562 4.508 1 95.19 170 THR A O 1
ATOM 1304 N N . CYS A 1 171 ? -10.828 22.281 6.578 1 95.56 171 CYS A N 1
ATOM 1305 C CA . CYS A 1 171 ? -9.734 21.562 7.227 1 95.56 171 CYS A CA 1
ATOM 1306 C C . CYS A 1 171 ? -10.133 21.109 8.617 1 95.56 171 CYS A C 1
ATOM 1308 O O . CYS A 1 171 ? -9.492 21.453 9.609 1 95.56 171 CYS A O 1
ATOM 1310 N N . GLN A 1 172 ? -11.102 20.266 8.695 1 96.69 172 GLN A N 1
ATOM 1311 C CA . GLN A 1 172 ? -11.672 19.812 9.969 1 96.69 172 GLN A CA 1
ATOM 1312 C C . GLN A 1 172 ? -10.797 18.75 10.617 1 96.69 172 GLN A C 1
ATOM 1314 O O . GLN A 1 172 ? -10.828 18.578 11.836 1 96.69 172 GLN A O 1
ATOM 1319 N N . GLY A 1 173 ? -10.031 18.047 9.781 1 97.69 173 GLY A N 1
ATOM 1320 C CA . GLY A 1 173 ? -9.125 17.031 10.305 1 97.69 173 GLY A CA 1
ATOM 1321 C C . GLY A 1 173 ? -9.719 15.641 10.32 1 97.69 173 GLY A C 1
ATOM 1322 O O . GLY A 1 173 ? -10.891 15.461 9.984 1 97.69 173 GLY A O 1
ATOM 1323 N N . ILE A 1 174 ? -8.867 14.633 10.57 1 98.81 174 ILE A N 1
ATOM 1324 C CA . ILE A 1 174 ? -9.242 13.227 10.68 1 98.81 174 ILE A CA 1
ATOM 1325 C C . ILE A 1 174 ? -8.672 12.633 11.969 1 98.81 174 ILE A C 1
ATOM 1327 O O . ILE A 1 174 ? -7.508 12.867 12.297 1 98.81 174 ILE A O 1
ATOM 1331 N N . THR A 1 175 ? -9.484 11.953 12.695 1 98.94 175 THR A N 1
ATOM 1332 C CA . THR A 1 175 ? -9.031 11.242 13.891 1 98.94 175 THR A CA 1
ATOM 1333 C C . THR A 1 175 ? -9.344 9.75 13.789 1 98.94 175 THR A C 1
ATOM 1335 O O . THR A 1 175 ? -10.461 9.375 13.438 1 98.94 175 THR A O 1
ATOM 1338 N N . VAL A 1 176 ? -8.391 8.906 13.984 1 98.94 176 VAL A N 1
ATOM 1339 C CA . VAL A 1 176 ? -8.562 7.465 14.102 1 98.94 176 VAL A CA 1
ATOM 1340 C C . VAL A 1 176 ? -8.18 7.016 15.516 1 98.94 176 VAL A C 1
ATOM 1342 O O . VAL A 1 176 ? -7.039 7.191 15.938 1 98.94 176 VAL A O 1
ATOM 1345 N N . GLU A 1 177 ? -9.07 6.422 16.219 1 98.94 177 GLU A N 1
ATOM 1346 C CA . GLU A 1 177 ? -8.844 6.023 17.609 1 98.94 177 GLU A CA 1
ATOM 1347 C C . GLU A 1 177 ? -8.094 4.691 17.688 1 98.94 177 GLU A C 1
ATOM 1349 O O . GLU A 1 177 ? -7.926 4.012 16.672 1 98.94 177 GLU A O 1
ATOM 1354 N N . ASN A 1 178 ? -7.703 4.352 18.984 1 98.88 178 ASN A N 1
ATOM 1355 C CA . ASN A 1 178 ? -6.848 3.199 19.234 1 98.88 178 ASN A CA 1
ATOM 1356 C C . ASN A 1 178 ? -7.477 1.907 18.734 1 98.88 178 ASN A C 1
ATOM 1358 O O . ASN A 1 178 ? -8.68 1.7 18.875 1 98.88 178 ASN A O 1
ATOM 1362 N N . GLY A 1 179 ? -6.617 1.099 18.078 1 98.69 179 GLY A N 1
ATOM 1363 C CA . GLY A 1 179 ? -6.977 -0.286 17.812 1 98.69 179 GLY A CA 1
ATOM 1364 C C . GLY A 1 179 ? -7.777 -0.46 16.531 1 98.69 179 GLY A C 1
ATOM 1365 O O . GLY A 1 179 ? -8.156 -1.578 16.188 1 98.69 179 GLY A O 1
ATOM 1366 N N . ALA A 1 180 ? -8.047 0.585 15.797 1 98.69 180 ALA A N 1
ATOM 1367 C CA . ALA A 1 180 ? -8.859 0.505 14.586 1 98.69 180 ALA A CA 1
ATOM 1368 C C . ALA A 1 180 ? -8.094 -0.164 13.453 1 98.69 180 ALA A C 1
ATOM 1370 O O . ALA A 1 180 ? -6.859 -0.208 13.477 1 98.69 180 ALA A O 1
ATOM 1371 N N . TRP A 1 181 ? -8.852 -0.698 12.57 1 98.62 181 TRP A N 1
ATOM 1372 C CA . TRP A 1 181 ? -8.32 -1.304 11.352 1 98.62 181 TRP A CA 1
ATOM 1373 C C . TRP A 1 181 ? -8.945 -0.673 10.109 1 98.62 181 TRP A C 1
ATOM 1375 O O . TRP A 1 181 ? -10.164 -0.667 9.961 1 98.62 181 TRP A O 1
ATOM 1385 N N . ILE A 1 182 ? -8.094 -0.141 9.195 1 98.88 182 ILE A N 1
ATOM 1386 C CA . ILE A 1 182 ? -8.547 0.477 7.949 1 98.88 182 ILE A CA 1
ATOM 1387 C C . ILE A 1 182 ? -8.156 -0.4 6.766 1 98.88 182 ILE A C 1
ATOM 1389 O O . ILE A 1 182 ? -6.969 -0.555 6.469 1 98.88 182 ILE A O 1
ATOM 1393 N N . GLY A 1 183 ? -9.141 -0.903 6.059 1 98.81 183 GLY A N 1
ATOM 1394 C CA . GLY A 1 183 ? -8.922 -1.832 4.965 1 98.81 183 GLY A CA 1
ATOM 1395 C C . GLY A 1 183 ? -8.273 -1.184 3.754 1 98.81 183 GLY A C 1
ATOM 1396 O O . GLY A 1 183 ? -8.305 0.041 3.611 1 98.81 183 GLY A O 1
ATOM 1397 N N . GLY A 1 184 ? -7.707 -2.039 2.922 1 98.75 184 GLY A N 1
ATOM 1398 C CA . GLY A 1 184 ? -6.961 -1.566 1.767 1 98.75 184 GLY A CA 1
ATOM 1399 C C . GLY A 1 184 ? -7.781 -0.69 0.842 1 98.75 184 GLY A C 1
ATOM 1400 O O . GLY A 1 184 ? -8.938 -1.006 0.543 1 98.75 184 GLY A O 1
ATOM 1401 N N . GLY A 1 185 ? -7.145 0.454 0.375 1 98.81 185 GLY A N 1
ATOM 1402 C CA . GLY A 1 185 ? -7.77 1.314 -0.615 1 98.81 185 GLY A CA 1
ATOM 1403 C C . GLY A 1 185 ? -8.875 2.18 -0.04 1 98.81 185 GLY A C 1
ATOM 1404 O O . GLY A 1 185 ? -9.539 2.918 -0.771 1 98.81 185 GLY A O 1
ATOM 1405 N N . ALA A 1 186 ? -9.172 2.109 1.217 1 98.94 186 ALA A N 1
ATOM 1406 C CA . ALA A 1 186 ? -10.203 2.957 1.812 1 98.94 186 ALA A CA 1
ATOM 1407 C C . ALA A 1 186 ? -9.797 4.426 1.761 1 98.94 186 ALA A C 1
ATOM 1409 O O . ALA A 1 186 ? -8.609 4.75 1.706 1 98.94 186 ALA A O 1
ATOM 1410 N N . ILE A 1 187 ? -10.781 5.301 1.726 1 98.94 187 ILE A N 1
ATOM 1411 C CA . ILE A 1 187 ? -10.578 6.746 1.715 1 98.94 187 ILE A CA 1
ATOM 1412 C C . ILE A 1 187 ? -11.32 7.379 2.893 1 98.94 187 ILE A C 1
ATOM 1414 O O . ILE A 1 187 ? -12.531 7.215 3.031 1 98.94 187 ILE A O 1
ATOM 1418 N N . ILE A 1 188 ? -10.602 8.023 3.781 1 98.94 188 ILE A N 1
ATOM 1419 C CA . ILE A 1 188 ? -11.172 8.758 4.902 1 98.94 188 ILE A CA 1
ATOM 1420 C C . ILE A 1 188 ? -11.18 10.25 4.598 1 98.94 188 ILE A C 1
ATOM 1422 O O . ILE A 1 188 ? -10.125 10.836 4.32 1 98.94 188 ILE A O 1
ATOM 1426 N N . LEU A 1 189 ? -12.344 10.875 4.688 1 98.81 189 LEU A N 1
ATOM 1427 C CA . LEU A 1 189 ? -12.461 12.266 4.242 1 98.81 189 LEU A CA 1
ATOM 1428 C C . LEU A 1 189 ? -12.383 13.227 5.426 1 98.81 189 LEU A C 1
ATOM 1430 O O . LEU A 1 189 ? -12.43 12.797 6.582 1 98.81 189 LEU A O 1
ATOM 1434 N N . ASP A 1 190 ? -12.266 14.5 5.078 1 98.44 190 ASP A N 1
ATOM 1435 C CA . ASP A 1 190 ? -12.094 15.57 6.055 1 98.44 190 ASP A CA 1
ATOM 1436 C C . ASP A 1 190 ? -13.25 15.594 7.059 1 98.44 190 ASP A C 1
ATOM 1438 O O . ASP A 1 190 ? -14.414 15.477 6.676 1 98.44 190 ASP A O 1
ATOM 1442 N N . GLY A 1 191 ? -12.898 15.688 8.367 1 98.56 191 GLY A N 1
ATOM 1443 C CA . GLY A 1 191 ? -13.891 15.844 9.414 1 98.56 191 GLY A CA 1
ATOM 1444 C C . GLY A 1 191 ? -14.289 14.523 10.055 1 98.56 191 GLY A C 1
ATOM 1445 O O . GLY A 1 191 ? -15.031 14.508 11.039 1 98.56 191 GLY A O 1
ATOM 1446 N N . VAL A 1 192 ? -13.789 13.398 9.602 1 98.88 192 VAL A N 1
ATOM 1447 C CA . VAL A 1 192 ? -14.25 12.078 10.016 1 98.88 192 VAL A CA 1
ATOM 1448 C C . VAL A 1 192 ? -13.492 11.625 11.258 1 98.88 192 VAL A C 1
ATOM 1450 O O . VAL A 1 192 ? -12.273 11.805 11.344 1 98.88 192 VAL A O 1
ATOM 1453 N N . ARG A 1 193 ? -14.18 11.039 12.133 1 98.94 193 ARG A N 1
ATOM 1454 C CA . ARG A 1 193 ? -13.609 10.305 13.258 1 98.94 193 ARG A CA 1
ATOM 1455 C C . ARG A 1 193 ? -13.891 8.812 13.141 1 98.94 193 ARG A C 1
ATOM 1457 O O . ARG A 1 193 ? -15.039 8.398 13 1 98.94 193 ARG A O 1
ATOM 1464 N N . ILE A 1 194 ? -12.867 8.008 13.148 1 98.94 194 ILE A N 1
ATOM 1465 C CA . ILE A 1 194 ? -12.984 6.559 13.234 1 98.94 194 ILE A CA 1
ATOM 1466 C C . ILE A 1 194 ? -12.828 6.105 14.68 1 98.94 194 ILE A C 1
ATOM 1468 O O . ILE A 1 194 ? -11.797 6.367 15.312 1 98.94 194 ILE A O 1
ATOM 1472 N N . GLY A 1 195 ? -13.742 5.371 15.219 1 98.88 195 GLY A N 1
ATOM 1473 C CA . GLY A 1 195 ? -13.789 5.039 16.625 1 98.88 195 GLY A CA 1
ATOM 1474 C C . GLY A 1 195 ? -12.828 3.932 17.016 1 98.88 195 GLY A C 1
ATOM 1475 O O . GLY A 1 195 ? -12.188 3.334 16.156 1 98.88 195 GLY A O 1
ATOM 1476 N N . LYS A 1 196 ? -12.781 3.682 18.375 1 98.56 196 LYS A N 1
ATOM 1477 C CA . LYS A 1 196 ? -11.938 2.639 18.969 1 98.56 196 LYS A CA 1
ATOM 1478 C C . LYS A 1 196 ? -12.297 1.267 18.391 1 98.56 196 LYS A C 1
ATOM 1480 O O . LYS A 1 196 ? -13.477 0.912 18.312 1 98.56 196 LYS A O 1
ATOM 1485 N N . ASN A 1 197 ? -11.281 0.501 17.953 1 98.25 197 ASN A N 1
ATOM 1486 C CA . ASN A 1 197 ? -11.461 -0.863 17.469 1 98.25 197 ASN A CA 1
ATOM 1487 C C . ASN A 1 197 ? -12.523 -0.937 16.375 1 98.25 197 ASN A C 1
ATOM 1489 O O . ASN A 1 197 ? -13.242 -1.932 16.281 1 98.25 197 ASN A O 1
ATOM 1493 N N . ALA A 1 198 ? -12.734 0.153 15.68 1 98.69 198 ALA A N 1
ATOM 1494 C CA . ALA A 1 198 ? -13.633 0.14 14.531 1 98.69 198 ALA A CA 1
ATOM 1495 C C . ALA A 1 198 ? -12.953 -0.442 13.305 1 98.69 198 ALA A C 1
ATOM 1497 O O . ALA A 1 198 ? -11.719 -0.435 13.203 1 98.69 198 ALA A O 1
ATOM 1498 N N . VAL A 1 199 ? -13.75 -0.981 12.438 1 98.5 199 VAL A N 1
ATOM 1499 C CA . VAL A 1 199 ? -13.25 -1.556 11.195 1 98.5 199 VAL A CA 1
ATOM 1500 C C . VAL A 1 199 ? -13.812 -0.781 10.008 1 98.5 199 VAL A C 1
ATOM 1502 O O . VAL A 1 199 ? -15.031 -0.585 9.906 1 98.5 199 VAL A O 1
ATOM 1505 N N . VAL A 1 200 ? -12.969 -0.289 9.156 1 98.88 200 VAL A N 1
ATOM 1506 C CA . VAL A 1 200 ? -13.352 0.228 7.852 1 98.88 200 VAL A CA 1
ATOM 1507 C C . VAL A 1 200 ? -12.984 -0.781 6.766 1 98.88 200 VAL A C 1
ATOM 1509 O O . VAL A 1 200 ? -11.812 -1.136 6.613 1 98.88 200 VAL A O 1
ATOM 1512 N N . GLY A 1 201 ? -13.93 -1.262 6.047 1 98.69 201 GLY A N 1
ATOM 1513 C CA . GLY A 1 201 ? -13.688 -2.275 5.035 1 98.69 201 GLY A CA 1
ATOM 1514 C C . GLY A 1 201 ? -12.883 -1.761 3.857 1 98.69 201 GLY A C 1
ATOM 1515 O O . GLY A 1 201 ? -12.797 -0.551 3.635 1 98.69 201 GLY A O 1
ATOM 1516 N N . ALA A 1 202 ? -12.297 -2.729 3.166 1 98.81 202 ALA A N 1
ATOM 1517 C CA . ALA A 1 202 ? -11.523 -2.389 1.977 1 98.81 202 ALA A CA 1
ATOM 1518 C C . ALA A 1 202 ? -12.359 -1.595 0.982 1 98.81 202 ALA A C 1
ATOM 1520 O O . ALA A 1 202 ? -13.539 -1.895 0.777 1 98.81 202 ALA A O 1
ATOM 1521 N N . GLY A 1 203 ? -11.695 -0.521 0.378 1 98.81 203 GLY A N 1
ATOM 1522 C CA . GLY A 1 203 ? -12.32 0.258 -0.679 1 98.81 203 GLY A CA 1
ATOM 1523 C C . GLY A 1 203 ? -13.422 1.176 -0.175 1 98.81 203 GLY A C 1
ATOM 1524 O O . GLY A 1 203 ? -14.055 1.887 -0.96 1 98.81 203 GLY A O 1
ATOM 1525 N N . ALA A 1 204 ? -13.68 1.204 1.103 1 98.88 204 ALA A N 1
ATOM 1526 C CA . ALA A 1 204 ? -14.75 2.047 1.637 1 98.88 204 ALA A CA 1
ATOM 1527 C C . ALA A 1 204 ? -14.398 3.525 1.511 1 98.88 204 ALA A C 1
ATOM 1529 O O . ALA A 1 204 ? -13.227 3.902 1.625 1 98.88 204 ALA A O 1
ATOM 1530 N N . VAL A 1 205 ? -15.383 4.359 1.239 1 98.88 205 VAL A N 1
ATOM 1531 C CA . VAL A 1 205 ? -15.25 5.809 1.282 1 98.88 205 VAL A CA 1
ATOM 1532 C C . VAL A 1 205 ? -16.031 6.367 2.471 1 98.88 205 VAL A C 1
ATOM 1534 O O . VAL A 1 205 ? -17.266 6.375 2.465 1 98.88 205 VAL A O 1
ATOM 1537 N N . VAL A 1 206 ? -15.336 6.871 3.488 1 98.94 206 VAL A N 1
ATOM 1538 C CA . VAL A 1 206 ? -15.938 7.242 4.766 1 98.94 206 VAL A CA 1
ATOM 1539 C C . VAL A 1 206 ? -16.172 8.75 4.812 1 98.94 206 VAL A C 1
ATOM 1541 O O . VAL A 1 206 ? -15.203 9.523 4.855 1 98.94 206 VAL A O 1
ATOM 1544 N N . THR A 1 207 ? -17.391 9.133 4.891 1 98.62 207 THR A N 1
ATOM 1545 C CA . THR A 1 207 ? -17.766 10.539 4.848 1 98.62 207 THR A CA 1
ATOM 1546 C C . THR A 1 207 ? -18.344 10.992 6.188 1 98.62 207 THR A C 1
ATOM 1548 O O . THR A 1 207 ? -18.516 12.188 6.422 1 98.62 207 THR A O 1
ATOM 1551 N N . ARG A 1 208 ? -18.672 10.039 7.008 1 98.62 208 ARG A N 1
ATOM 1552 C CA . ARG A 1 208 ? -19.203 10.305 8.344 1 98.62 208 ARG A CA 1
ATOM 1553 C C . ARG A 1 208 ? -18.484 9.461 9.391 1 98.62 208 ARG A C 1
ATOM 1555 O O . ARG A 1 208 ? -17.812 8.477 9.055 1 98.62 208 ARG A O 1
ATOM 1562 N N . ASP A 1 209 ? -18.734 9.82 10.578 1 98.88 209 ASP A N 1
ATOM 1563 C CA . ASP A 1 209 ? -18.047 9.156 11.68 1 98.88 209 ASP A CA 1
ATOM 1564 C C . ASP A 1 209 ? -18.422 7.68 11.75 1 98.88 209 ASP A C 1
ATOM 1566 O O . ASP A 1 209 ? -19.547 7.301 11.453 1 98.88 209 ASP A O 1
ATOM 1570 N N . VAL A 1 210 ? -17.438 6.871 12.117 1 98.94 210 VAL A N 1
ATOM 1571 C CA . VAL A 1 210 ? -17.656 5.469 12.461 1 98.94 210 VAL A CA 1
ATOM 1572 C C . VAL A 1 210 ? -17.547 5.281 13.969 1 98.94 210 VAL A C 1
ATOM 1574 O O . VAL A 1 210 ? -16.5 5.512 14.562 1 98.94 210 VAL A O 1
ATOM 1577 N N . PRO A 1 211 ? -18.594 4.879 14.625 1 98.75 211 PRO A N 1
ATOM 1578 C CA . PRO A 1 211 ? -18.562 4.719 16.078 1 98.75 211 PRO A CA 1
ATOM 1579 C C . PRO A 1 211 ? -17.578 3.629 16.531 1 98.75 211 PRO A C 1
ATOM 1581 O O . PRO A 1 211 ? -17.172 2.789 15.719 1 98.75 211 PRO A O 1
ATOM 1584 N N . ASP A 1 212 ? -17.281 3.691 17.891 1 98.56 212 ASP A N 1
ATOM 1585 C CA . ASP A 1 212 ? -16.453 2.641 18.469 1 98.56 212 ASP A CA 1
ATOM 1586 C C . ASP A 1 212 ? -17.047 1.259 18.188 1 98.56 212 ASP A C 1
ATOM 1588 O O . ASP A 1 212 ? -18.25 1.07 18.234 1 98.56 212 ASP A O 1
ATOM 1592 N N . TYR A 1 213 ? -16.094 0.311 17.812 1 97.94 213 TYR A N 1
ATOM 1593 C CA . TYR A 1 213 ? -16.406 -1.11 17.719 1 97.94 213 TYR A CA 1
ATOM 1594 C C . TYR A 1 213 ? -17.422 -1.368 16.609 1 97.94 213 TYR A C 1
ATOM 1596 O O . TYR A 1 213 ? -18.188 -2.338 16.688 1 97.94 213 TYR A O 1
ATOM 1604 N N . CYS A 1 214 ? -17.5 -0.494 15.633 1 98.44 214 CYS A N 1
ATOM 1605 C CA . CYS A 1 214 ? -18.422 -0.705 14.516 1 98.44 214 CYS A CA 1
ATOM 1606 C C . CYS A 1 214 ? -17.656 -1.023 13.234 1 98.44 214 CYS A C 1
ATOM 1608 O O . CYS A 1 214 ? -16.469 -0.715 13.125 1 98.44 214 CYS A O 1
ATOM 1610 N N . VAL A 1 215 ? -18.312 -1.699 12.383 1 98.06 215 VAL A N 1
ATOM 1611 C CA . VAL A 1 215 ? -17.797 -2.02 11.055 1 98.06 215 VAL A CA 1
ATOM 1612 C C . VAL A 1 215 ? -18.5 -1.165 10 1 98.06 215 VAL A C 1
ATOM 1614 O O . VAL A 1 215 ? -19.734 -1.137 9.938 1 98.06 215 VAL A O 1
ATOM 1617 N N . ALA A 1 216 ? -17.75 -0.449 9.203 1 98.75 216 ALA A N 1
ATOM 1618 C CA . ALA A 1 216 ? -18.281 0.359 8.117 1 98.75 216 ALA A CA 1
ATOM 1619 C C . ALA A 1 216 ? -17.75 -0.123 6.766 1 98.75 216 ALA A C 1
ATOM 1621 O O . ALA A 1 216 ? -16.562 -0.368 6.609 1 98.75 216 ALA A O 1
ATOM 1622 N N . VAL A 1 217 ? -18.609 -0.306 5.766 1 98.44 217 VAL A N 1
ATOM 1623 C CA . VAL A 1 217 ? -18.203 -0.772 4.441 1 98.44 217 VAL A CA 1
ATOM 1624 C C . VAL A 1 217 ? -18.984 -0.001 3.371 1 98.44 217 VAL A C 1
ATOM 1626 O O . VAL A 1 217 ? -19.984 0.645 3.666 1 98.44 217 VAL A O 1
ATOM 1629 N N . GLY A 1 218 ? -18.344 0.076 2.133 1 98.12 218 GLY A N 1
ATOM 1630 C CA . GLY A 1 218 ? -19.078 0.597 0.997 1 98.12 218 GLY A CA 1
ATOM 1631 C C . GLY A 1 218 ? -18.672 2.008 0.615 1 98.12 218 GLY A C 1
ATOM 1632 O O . GLY A 1 218 ? -17.781 2.59 1.229 1 98.12 218 GLY A O 1
ATOM 1633 N N . ASN A 1 219 ? -19.328 2.535 -0.44 1 98.06 219 ASN A N 1
ATOM 1634 C CA . ASN A 1 219 ? -19.141 3.867 -1.005 1 98.06 219 ASN A CA 1
ATOM 1635 C C . ASN A 1 219 ? -20.469 4.5 -1.407 1 98.06 219 ASN A C 1
ATOM 1637 O O . ASN A 1 219 ? -21.031 4.152 -2.441 1 98.06 219 ASN A O 1
ATOM 1641 N N . PRO A 1 220 ? -20.938 5.387 -0.657 1 97.94 220 PRO A N 1
ATOM 1642 C CA . PRO A 1 220 ? -20.391 5.816 0.634 1 97.94 220 PRO A CA 1
ATOM 1643 C C . PRO A 1 220 ? -20.484 4.734 1.707 1 97.94 220 PRO A C 1
ATOM 1645 O O . PRO A 1 220 ? -21.359 3.859 1.627 1 97.94 220 PRO A O 1
ATOM 1648 N N . ALA A 1 221 ? -19.625 4.844 2.646 1 98.56 221 ALA A N 1
ATOM 1649 C CA . ALA A 1 221 ? -19.562 3.826 3.691 1 98.56 221 ALA A CA 1
ATOM 1650 C C . ALA A 1 221 ? -20.781 3.896 4.594 1 98.56 221 ALA A C 1
ATOM 1652 O O . ALA A 1 221 ? -21.266 4.984 4.926 1 98.56 221 ALA A O 1
ATOM 1653 N N . ARG A 1 222 ? -21.25 2.74 4.996 1 98.5 222 ARG A N 1
ATOM 1654 C CA . ARG A 1 222 ? -22.328 2.592 5.969 1 98.5 222 ARG A CA 1
ATOM 1655 C C . ARG A 1 222 ? -21.922 1.635 7.086 1 98.5 222 ARG A C 1
ATOM 1657 O O . ARG A 1 222 ? -21.156 0.699 6.863 1 98.5 222 ARG A O 1
ATOM 1664 N N . ILE A 1 223 ? -22.531 1.948 8.281 1 98.25 223 ILE A N 1
ATOM 1665 C CA . ILE A 1 223 ? -22.328 1.034 9.398 1 98.25 223 ILE A CA 1
ATOM 1666 C C . ILE A 1 223 ? -23.125 -0.247 9.164 1 98.25 223 ILE A C 1
ATOM 1668 O O . ILE A 1 223 ? -24.344 -0.203 8.984 1 98.25 223 ILE A O 1
ATOM 1672 N N . VAL A 1 224 ? -22.469 -1.375 9.227 1 96.88 224 VAL A N 1
ATOM 1673 C CA . VAL A 1 224 ? -23.188 -2.605 8.922 1 96.88 224 VAL A CA 1
ATOM 1674 C C . VAL A 1 224 ? -23.234 -3.5 10.156 1 96.88 224 VAL A C 1
ATOM 1676 O O . VAL A 1 224 ? -24 -4.461 10.211 1 96.88 224 VAL A O 1
ATOM 1679 N N . ARG A 1 225 ? -22.438 -3.188 11.109 1 95.94 225 ARG A N 1
ATOM 1680 C CA . ARG A 1 225 ? -22.375 -4.039 12.289 1 95.94 225 ARG A CA 1
ATOM 1681 C C . ARG A 1 225 ? -21.828 -3.273 13.492 1 95.94 225 ARG A C 1
ATOM 1683 O O . ARG A 1 225 ? -20.906 -2.475 13.359 1 95.94 225 ARG A O 1
ATOM 1690 N N . ASP A 1 226 ? -22.359 -3.473 14.609 1 96.31 226 ASP A N 1
ATOM 1691 C CA . ASP A 1 226 ? -21.828 -3.098 15.914 1 96.31 226 ASP A CA 1
ATOM 1692 C C . ASP A 1 226 ? -21.328 -4.32 16.672 1 96.31 226 ASP A C 1
ATOM 1694 O O . ASP A 1 226 ? -22.109 -5.152 17.125 1 96.31 226 ASP A O 1
ATOM 1698 N N . LEU A 1 227 ? -20.094 -4.379 16.906 1 94.44 227 LEU A N 1
ATOM 1699 C CA . LEU A 1 227 ? -19.453 -5.594 17.406 1 94.44 227 LEU A CA 1
ATOM 1700 C C . LEU A 1 227 ? -19.797 -5.828 18.859 1 94.44 227 LEU A C 1
ATOM 1702 O O . LEU A 1 227 ? -19.594 -6.93 19.391 1 94.44 227 LEU A O 1
ATOM 1706 N N . ARG A 1 228 ? -20.266 -4.871 19.594 1 92.88 228 ARG A N 1
ATOM 1707 C CA . ARG A 1 228 ? -20.672 -5.039 20.984 1 92.88 228 ARG A CA 1
ATOM 1708 C C . ARG A 1 228 ? -22.062 -5.664 21.078 1 92.88 228 ARG A C 1
ATOM 1710 O O . ARG A 1 228 ? -22.297 -6.578 21.875 1 92.88 228 ARG A O 1
ATOM 1717 N N . SER A 1 229 ? -22.953 -5.25 20.219 1 91.75 229 SER A N 1
ATOM 1718 C CA . SER A 1 229 ? -24.328 -5.754 20.25 1 91.75 229 SER A CA 1
ATOM 1719 C C . SER A 1 229 ? -24.484 -6.938 19.297 1 91.75 229 SER A C 1
ATOM 1721 O O . SER A 1 229 ? -25.359 -7.785 19.5 1 91.75 229 SER A O 1
ATOM 1723 N N . GLN A 1 230 ? -23.641 -6.938 18.25 1 89.75 230 GLN A N 1
ATOM 1724 C CA . GLN A 1 230 ? -23.641 -8.023 17.281 1 89.75 230 GLN A CA 1
ATOM 1725 C C . GLN A 1 230 ? -22.219 -8.57 17.078 1 89.75 230 GLN A C 1
ATOM 1727 O O . GLN A 1 230 ? -21.594 -8.305 16.047 1 89.75 230 GLN A O 1
ATOM 1732 N N . PRO A 1 231 ? -21.906 -9.336 18.078 1 82.06 231 PRO A N 1
ATOM 1733 C CA . PRO A 1 231 ? -20.531 -9.836 17.984 1 82.06 231 PRO A CA 1
ATOM 1734 C C . PRO A 1 231 ? -20.281 -10.641 16.703 1 82.06 231 PRO A C 1
ATOM 1736 O O . PRO A 1 231 ? -21.172 -11.359 16.234 1 82.06 231 PRO A O 1
ATOM 1739 N N . ALA A 1 232 ? -19.25 -10.336 16.078 1 76.81 232 ALA A N 1
ATOM 1740 C CA . ALA A 1 232 ? -18.875 -11.117 14.891 1 76.81 232 ALA A CA 1
ATOM 1741 C C . ALA A 1 232 ? -18.625 -12.578 15.258 1 76.81 232 ALA A C 1
ATOM 1743 O O . ALA A 1 232 ? -18.109 -12.875 16.328 1 76.81 232 ALA A O 1
ATOM 1744 N N . ALA A 1 233 ? -19.188 -13.461 14.398 1 77.62 233 ALA A N 1
ATOM 1745 C CA . ALA A 1 233 ? -18.891 -14.875 14.625 1 77.62 233 ALA A CA 1
ATOM 1746 C C . ALA A 1 233 ? -17.391 -15.148 14.484 1 77.62 233 ALA A C 1
ATOM 1748 O O . ALA A 1 233 ? -16.719 -14.516 13.672 1 77.62 233 ALA A O 1
ATOM 1749 N N . PRO A 1 234 ? -16.844 -15.938 15.477 1 78.69 234 PRO A N 1
ATOM 1750 C CA . PRO A 1 234 ? -15.445 -16.328 15.25 1 78.69 234 PRO A CA 1
ATOM 1751 C C . PRO A 1 234 ? -15.195 -16.859 13.844 1 78.69 234 PRO A C 1
ATOM 1753 O O . PRO A 1 234 ? -16.109 -17.406 13.219 1 78.69 234 PRO A O 1
ATOM 1756 N N . ALA A 1 235 ? -14.047 -16.609 13.453 1 82.19 235 ALA A N 1
ATOM 1757 C CA . ALA A 1 235 ? -13.711 -17.125 12.133 1 82.19 235 ALA A CA 1
ATOM 1758 C C . ALA A 1 235 ? -13.883 -18.641 12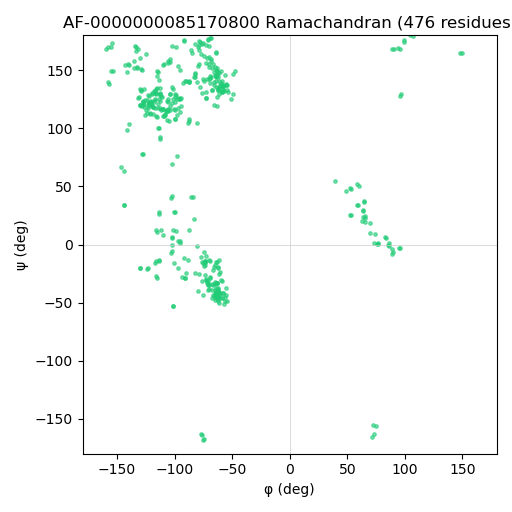.078 1 82.19 235 ALA A C 1
ATOM 1760 O O . ALA A 1 235 ? -13.531 -19.344 13.023 1 82.19 235 ALA A O 1
ATOM 1761 N N . ASN A 1 236 ? -14.492 -19.078 10.984 1 84.81 236 ASN A N 1
ATOM 1762 C CA . ASN A 1 236 ? -14.688 -20.5 10.812 1 84.81 236 ASN A CA 1
ATOM 1763 C C . ASN A 1 236 ? -13.477 -21.156 10.133 1 84.81 236 ASN A C 1
ATOM 1765 O O . ASN A 1 236 ? -13.562 -22.297 9.68 1 84.81 236 ASN A O 1
ATOM 1769 N N . VAL A 1 237 ? -12.391 -20.391 10.062 1 88.88 237 VAL A N 1
ATOM 1770 C CA . VAL A 1 237 ? -11.141 -20.859 9.477 1 88.88 237 VAL A CA 1
ATOM 1771 C C . VAL A 1 237 ? -10 -20.688 10.477 1 88.88 237 VAL A C 1
ATOM 1773 O O . VAL A 1 237 ? -10.141 -19.953 11.453 1 88.88 237 VAL A O 1
ATOM 1776 N N . PRO A 1 238 ? -8.867 -21.375 10.195 1 90.31 238 PRO A N 1
ATOM 1777 C CA . PRO A 1 238 ? -7.73 -21.219 11.109 1 90.31 238 PRO A CA 1
ATOM 1778 C C . PRO A 1 238 ? -7.273 -19.766 11.234 1 90.31 238 PRO A C 1
ATOM 1780 O O . PRO A 1 238 ? -7.266 -19.031 10.242 1 90.31 238 PRO A O 1
ATOM 1783 N N . VAL A 1 239 ? -6.91 -19.375 12.484 1 92 239 VAL A N 1
ATOM 1784 C CA . VAL A 1 239 ? -6.383 -18.062 12.805 1 92 239 VAL A CA 1
ATOM 1785 C C . VAL A 1 239 ? -4.918 -18.172 13.227 1 92 239 VAL A C 1
ATOM 1787 O O . VAL A 1 239 ? -4.551 -19.078 13.969 1 92 239 VAL A O 1
ATOM 1790 N N . TYR A 1 240 ? -4.164 -17.312 12.703 1 91.38 240 TYR A N 1
ATOM 1791 C CA . TYR A 1 240 ? -2.73 -17.328 12.977 1 91.38 240 TYR A CA 1
ATOM 1792 C C . TYR A 1 240 ? -2.297 -16.047 13.68 1 91.38 240 TYR A C 1
ATOM 1794 O O . TYR A 1 240 ? -2.896 -14.992 13.484 1 91.38 240 TYR A O 1
ATOM 1802 N N . MET B 1 1 ? 21.719 -6.184 19.016 1 69.94 1 MET B N 1
ATOM 1803 C CA . MET B 1 1 ? 22.016 -7.375 18.234 1 69.94 1 MET B CA 1
ATOM 1804 C C . MET B 1 1 ? 20.719 -8.109 17.859 1 69.94 1 MET B C 1
ATOM 1806 O O . MET B 1 1 ? 20.531 -8.484 16.688 1 69.94 1 MET B O 1
ATOM 1810 N N . LYS B 1 2 ? 19.781 -8.18 18.797 1 74.31 2 LYS B N 1
ATOM 1811 C CA . LYS B 1 2 ? 18.531 -8.891 18.531 1 74.31 2 LYS B CA 1
ATOM 1812 C C . LYS B 1 2 ? 17.734 -8.203 17.422 1 74.31 2 LYS B C 1
ATOM 1814 O O . LYS B 1 2 ? 17.219 -8.867 16.531 1 74.31 2 LYS B O 1
ATOM 1819 N N . GLN B 1 3 ? 17.719 -6.91 17.359 1 78.06 3 GLN B N 1
ATOM 1820 C CA . GLN B 1 3 ? 16.969 -6.148 16.375 1 78.06 3 GLN B CA 1
ATOM 1821 C C . GLN B 1 3 ? 17.594 -6.273 14.984 1 78.06 3 GLN B C 1
ATOM 1823 O O . GLN B 1 3 ? 16.875 -6.375 13.984 1 78.06 3 GLN B O 1
ATOM 1828 N N . VAL B 1 4 ? 18.875 -6.355 15 1 83.38 4 VAL B N 1
ATOM 1829 C CA . VAL B 1 4 ? 19.609 -6.492 13.742 1 83.38 4 VAL B CA 1
ATOM 1830 C C . VAL B 1 4 ? 19.312 -7.859 13.125 1 83.38 4 VAL B C 1
ATOM 1832 O O . VAL B 1 4 ? 19.031 -7.957 11.93 1 83.38 4 VAL B O 1
ATOM 1835 N N . ASN B 1 5 ? 19.375 -8.828 13.977 1 83.69 5 ASN B N 1
ATOM 1836 C CA . ASN B 1 5 ? 19.094 -10.18 13.5 1 83.69 5 ASN B CA 1
ATOM 1837 C C . ASN B 1 5 ? 17.656 -10.305 12.984 1 83.69 5 ASN B C 1
ATOM 1839 O O . ASN B 1 5 ? 17.406 -10.992 11.992 1 83.69 5 ASN B O 1
ATOM 1843 N N . LEU B 1 6 ? 16.812 -9.68 13.633 1 82.06 6 LEU B N 1
ATOM 1844 C CA . LEU B 1 6 ? 15.422 -9.711 13.195 1 82.06 6 LEU B CA 1
ATOM 1845 C C . LEU B 1 6 ? 15.266 -9.062 11.828 1 82.06 6 LEU B C 1
ATOM 1847 O O . LEU B 1 6 ? 14.609 -9.617 10.945 1 82.06 6 LEU B O 1
ATOM 1851 N N . TYR B 1 7 ? 15.906 -8.016 11.648 1 86.94 7 TYR B N 1
ATOM 1852 C CA . TYR B 1 7 ? 15.867 -7.336 10.359 1 86.94 7 TYR B CA 1
ATOM 1853 C C . TYR B 1 7 ? 16.422 -8.234 9.258 1 86.94 7 TYR B C 1
ATOM 1855 O O . TYR B 1 7 ? 15.773 -8.438 8.227 1 86.94 7 TYR B O 1
ATOM 1863 N N . LEU B 1 8 ? 17.547 -8.758 9.516 1 89.62 8 LEU B N 1
ATOM 1864 C CA . LEU B 1 8 ? 18.234 -9.539 8.492 1 89.62 8 LEU B CA 1
ATOM 1865 C C . LEU B 1 8 ? 17.438 -10.789 8.141 1 89.62 8 LEU B C 1
ATOM 1867 O O . LEU B 1 8 ? 17.375 -11.18 6.973 1 89.62 8 LEU B O 1
ATOM 1871 N N . SER B 1 9 ? 16.781 -11.328 9.141 1 86.88 9 SER B N 1
ATOM 1872 C CA . SER B 1 9 ? 15.992 -12.531 8.906 1 86.88 9 SER B CA 1
ATOM 1873 C C . SER B 1 9 ? 14.773 -12.234 8.039 1 86.88 9 SER B C 1
ATOM 1875 O O . SER B 1 9 ? 14.141 -13.156 7.516 1 86.88 9 SER B O 1
ATOM 1877 N N . ARG B 1 10 ? 14.492 -10.984 7.902 1 89.38 10 ARG B N 1
ATOM 1878 C CA . ARG B 1 10 ? 13.336 -10.586 7.102 1 89.38 10 ARG B CA 1
ATOM 1879 C C . ARG B 1 10 ? 13.766 -10.094 5.727 1 89.38 10 ARG B C 1
ATOM 1881 O O . ARG B 1 10 ? 12.945 -9.586 4.957 1 89.38 10 ARG B O 1
ATOM 1888 N N . GLN B 1 11 ? 15.055 -10.227 5.449 1 92 11 GLN B N 1
ATOM 1889 C CA . GLN B 1 11 ? 15.562 -9.672 4.195 1 92 11 GLN B CA 1
ATOM 1890 C C . GLN B 1 11 ? 16.094 -10.773 3.283 1 92 11 GLN B C 1
ATOM 1892 O O . GLN B 1 11 ? 16.203 -10.586 2.07 1 92 11 GLN B O 1
ATOM 1897 N N . ALA B 1 12 ? 16.547 -11.891 3.861 1 93.94 12 ALA B N 1
ATOM 1898 C CA . ALA B 1 12 ? 17.156 -12.984 3.104 1 93.94 12 ALA B CA 1
ATOM 1899 C C . ALA B 1 12 ? 17.125 -14.289 3.896 1 93.94 12 ALA B C 1
ATOM 1901 O O . ALA B 1 12 ? 16.812 -14.289 5.09 1 93.94 12 ALA B O 1
ATOM 1902 N N . SER B 1 13 ? 17.422 -15.344 3.195 1 93.19 13 SER B N 1
ATOM 1903 C CA . SER B 1 13 ? 17.344 -16.672 3.777 1 93.19 13 SER B CA 1
ATOM 1904 C C . SER B 1 13 ? 18.422 -16.891 4.832 1 93.19 13 SER B C 1
ATOM 1906 O O . SER B 1 13 ? 18.297 -17.781 5.68 1 93.19 13 SER B O 1
ATOM 1908 N N .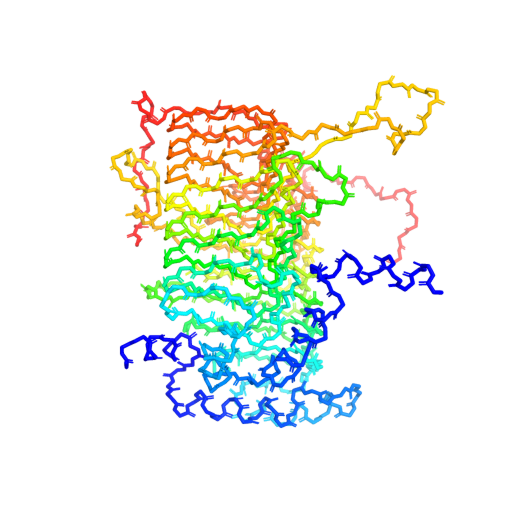 SER B 1 14 ? 19.547 -16.203 4.691 1 93.81 14 SER B N 1
ATOM 1909 C CA . SER B 1 14 ? 20.641 -16.188 5.648 1 93.81 14 SER B CA 1
ATOM 1910 C C . SER B 1 14 ? 21.453 -14.898 5.547 1 93.81 14 SER B C 1
ATOM 1912 O O . SER B 1 14 ? 21.25 -14.109 4.621 1 93.81 14 SER B O 1
ATOM 1914 N N . ILE B 1 15 ? 22.359 -14.742 6.449 1 93.69 15 ILE B N 1
ATOM 1915 C CA . ILE B 1 15 ? 23.203 -13.555 6.434 1 93.69 15 ILE B CA 1
ATOM 1916 C C . ILE B 1 15 ? 24.094 -13.578 5.203 1 93.69 15 ILE B C 1
ATOM 1918 O O . ILE B 1 15 ? 24.297 -12.547 4.543 1 93.69 15 ILE B O 1
ATOM 1922 N N . GLY B 1 16 ? 24.672 -14.75 4.891 1 95.94 16 GLY B N 1
ATOM 1923 C CA . GLY B 1 16 ? 25.484 -14.891 3.689 1 95.94 16 GLY B CA 1
ATOM 1924 C C . GLY B 1 16 ? 24.734 -14.555 2.418 1 95.94 16 GLY B C 1
ATOM 1925 O O . GLY B 1 16 ? 25.266 -13.883 1.532 1 95.94 16 GLY B O 1
ATOM 1926 N N . ARG B 1 17 ? 23.547 -15.016 2.395 1 95.31 17 ARG B N 1
ATOM 1927 C CA . ARG B 1 17 ? 22.703 -14.711 1.245 1 95.31 17 ARG B CA 1
ATOM 1928 C C . ARG B 1 17 ? 22.406 -13.219 1.164 1 95.31 17 ARG B C 1
ATOM 1930 O O . ARG B 1 17 ? 22.406 -12.633 0.076 1 95.31 17 ARG B O 1
ATOM 1937 N N . TYR B 1 18 ? 22.125 -12.664 2.311 1 95.81 18 TYR B N 1
ATOM 1938 C CA . TYR B 1 18 ? 21.844 -11.234 2.336 1 95.81 18 TYR B CA 1
ATOM 1939 C C . TYR B 1 18 ? 23 -10.445 1.732 1 95.81 18 TYR B C 1
ATOM 1941 O O . TYR B 1 18 ? 22.812 -9.617 0.843 1 95.81 18 TYR B O 1
ATOM 1949 N N . ILE B 1 19 ? 24.188 -10.711 2.139 1 96 19 ILE B N 1
ATOM 1950 C CA . ILE B 1 19 ? 25.375 -10.008 1.678 1 96 19 ILE B CA 1
ATOM 1951 C C . ILE B 1 19 ? 25.562 -10.242 0.18 1 96 19 ILE B C 1
ATOM 1953 O O . ILE B 1 19 ? 25.797 -9.297 -0.577 1 96 19 ILE B O 1
ATOM 1957 N N . TRP B 1 20 ? 25.438 -11.453 -0.22 1 97.06 20 TRP B N 1
ATOM 1958 C CA . TRP B 1 20 ? 25.641 -11.82 -1.619 1 97.06 20 TRP B CA 1
ATOM 1959 C C . TRP B 1 20 ? 24.625 -11.117 -2.516 1 97.06 20 TRP B C 1
ATOM 1961 O O . TRP B 1 20 ? 24.984 -10.555 -3.555 1 97.06 20 TRP B O 1
ATOM 1971 N N . GLU B 1 21 ? 23.375 -11.117 -2.096 1 96.81 21 GLU B N 1
ATOM 1972 C CA . GLU B 1 21 ? 22.328 -10.453 -2.854 1 96.81 21 GLU B CA 1
ATOM 1973 C C . GLU B 1 21 ? 22.547 -8.945 -2.908 1 96.81 21 GLU B C 1
ATOM 1975 O O . GLU B 1 21 ? 22.312 -8.32 -3.945 1 96.81 21 GLU B O 1
ATOM 1980 N N . GLN B 1 22 ? 22.984 -8.398 -1.797 1 95.06 22 GLN B N 1
ATOM 1981 C CA . GLN B 1 22 ? 23.266 -6.965 -1.767 1 95.06 22 GLN B CA 1
ATOM 1982 C C . GLN B 1 22 ? 24.406 -6.605 -2.711 1 95.06 22 GLN B C 1
ATOM 1984 O O . GLN B 1 22 ? 24.328 -5.609 -3.434 1 95.06 22 GLN B O 1
ATOM 1989 N N . ILE B 1 23 ? 25.438 -7.375 -2.781 1 96.56 23 ILE B N 1
ATOM 1990 C CA . ILE B 1 23 ? 26.609 -7.121 -3.625 1 96.56 23 ILE B CA 1
ATOM 1991 C C . ILE B 1 23 ? 26.188 -7.172 -5.094 1 96.56 23 ILE B C 1
ATOM 1993 O O . ILE B 1 23 ? 26.516 -6.258 -5.863 1 96.56 23 ILE B O 1
ATOM 1997 N N . VAL B 1 24 ? 25.469 -8.172 -5.445 1 97.69 24 VAL B N 1
ATOM 1998 C CA . VAL B 1 24 ? 25.094 -8.359 -6.84 1 97.69 24 VAL B CA 1
ATOM 1999 C C . VAL B 1 24 ? 24.172 -7.227 -7.285 1 97.69 24 VAL B C 1
ATOM 2001 O O . VAL B 1 24 ? 24.375 -6.645 -8.359 1 97.69 24 VAL B O 1
ATOM 2004 N N . GLN B 1 25 ? 23.203 -6.902 -6.441 1 96.75 25 GLN B N 1
ATOM 2005 C CA . GLN B 1 25 ? 22.266 -5.852 -6.805 1 96.75 25 GLN B CA 1
ATOM 2006 C C . GLN B 1 25 ? 22.938 -4.48 -6.805 1 96.75 25 GLN B C 1
ATOM 2008 O O . GLN B 1 25 ? 22.609 -3.621 -7.625 1 96.75 25 GLN B O 1
ATOM 2013 N N . ALA B 1 26 ? 23.844 -4.254 -5.938 1 94.5 26 ALA B N 1
ATOM 2014 C CA . ALA B 1 26 ? 24.578 -2.998 -5.926 1 94.5 26 ALA B CA 1
ATOM 2015 C C . ALA B 1 26 ? 25.453 -2.857 -7.18 1 94.5 26 ALA B C 1
ATOM 2017 O O . ALA B 1 26 ? 25.594 -1.756 -7.711 1 94.5 26 ALA B O 1
ATOM 2018 N N . ALA B 1 27 ? 25.984 -3.924 -7.645 1 96.31 27 ALA B N 1
ATOM 2019 C CA . ALA B 1 27 ? 26.891 -3.92 -8.789 1 96.31 27 ALA B CA 1
ATOM 2020 C C . ALA B 1 27 ? 26.125 -3.646 -10.086 1 96.31 27 ALA B C 1
ATOM 2022 O O . ALA B 1 27 ? 26.609 -2.932 -10.961 1 96.31 27 ALA B O 1
ATOM 2023 N N . ALA B 1 28 ? 24.891 -4.121 -10.141 1 97.25 28 ALA B N 1
ATOM 2024 C CA . ALA B 1 28 ? 24.25 -4.141 -11.453 1 97.25 28 ALA B CA 1
ATOM 2025 C C . ALA B 1 28 ? 22.938 -3.377 -11.438 1 97.25 28 ALA B C 1
ATOM 2027 O O . ALA B 1 28 ? 22.406 -3.008 -12.492 1 97.25 28 ALA B O 1
ATOM 2028 N N . GLY B 1 29 ? 22.312 -3.17 -10.281 1 95.81 29 GLY B N 1
ATOM 2029 C CA . GLY B 1 29 ? 20.922 -2.725 -10.164 1 95.81 29 GLY B CA 1
ATOM 2030 C C . GLY B 1 29 ? 20.703 -1.318 -10.688 1 95.81 29 GLY B C 1
ATOM 2031 O O . GLY B 1 29 ? 19.594 -0.964 -11.086 1 95.81 29 GLY B O 1
ATOM 2032 N N . TRP B 1 30 ? 21.734 -0.532 -10.82 1 94.19 30 TRP B N 1
ATOM 2033 C CA . TRP B 1 30 ? 21.578 0.885 -11.141 1 94.19 30 TRP B CA 1
ATOM 2034 C C . TRP B 1 30 ? 21.844 1.146 -12.617 1 94.19 30 TRP B C 1
ATOM 2036 O O . TRP B 1 30 ? 21.531 2.229 -13.125 1 94.19 30 TRP B O 1
ATOM 2046 N N . ILE B 1 31 ? 22.469 0.244 -13.352 1 97.06 31 ILE B N 1
ATOM 2047 C CA . ILE B 1 31 ? 22.859 0.465 -14.742 1 97.06 31 ILE B CA 1
ATOM 2048 C C . ILE B 1 31 ? 21.625 0.61 -15.609 1 97.06 31 ILE B C 1
ATOM 2050 O O . ILE B 1 31 ? 20.797 -0.306 -15.68 1 97.06 31 ILE B O 1
ATOM 2054 N N . PRO B 1 32 ? 21.453 1.771 -16.297 1 96.25 32 PRO B N 1
ATOM 2055 C CA . PRO B 1 32 ? 20.203 2.025 -17.031 1 96.25 32 PRO B CA 1
ATOM 2056 C C . PRO B 1 32 ? 20.203 1.433 -18.438 1 96.25 32 PRO B C 1
ATOM 2058 O O . PRO B 1 32 ? 21.266 1.018 -18.938 1 96.25 32 PRO B O 1
ATOM 2061 N N . GLY B 1 33 ? 19.062 1.387 -19.062 1 96.88 33 GLY B N 1
ATOM 2062 C CA . GLY B 1 33 ? 18.906 1.091 -20.469 1 96.88 33 GLY B CA 1
ATOM 2063 C C . GLY B 1 33 ? 19.188 -0.36 -20.812 1 96.88 33 GLY B C 1
ATOM 2064 O O . GLY B 1 33 ? 19.234 -1.216 -19.922 1 96.88 33 GLY B O 1
ATOM 2065 N N . ILE B 1 34 ? 19.344 -0.627 -22.047 1 97.62 34 ILE B N 1
ATOM 2066 C CA . ILE B 1 34 ? 19.469 -1.983 -22.578 1 97.62 34 ILE B CA 1
ATOM 2067 C C . ILE B 1 34 ? 20.75 -2.627 -22.062 1 97.62 34 ILE B C 1
ATOM 2069 O O . ILE B 1 34 ? 20.797 -3.838 -21.828 1 97.62 34 ILE B O 1
ATOM 2073 N N . VAL B 1 35 ? 21.781 -1.793 -21.844 1 98.44 35 VAL B N 1
ATOM 2074 C CA . VAL B 1 35 ? 23.031 -2.316 -21.312 1 98.44 35 VAL B CA 1
ATOM 2075 C C . VAL B 1 35 ? 22.812 -2.875 -19.906 1 98.44 35 VAL B C 1
ATOM 2077 O O . VAL B 1 35 ? 23.25 -3.979 -19.594 1 98.44 35 VAL B O 1
ATOM 2080 N N . GLY B 1 36 ? 22.062 -2.092 -19.062 1 98.5 36 GLY B N 1
ATOM 2081 C CA . GLY B 1 36 ? 21.734 -2.562 -17.734 1 98.5 36 GLY B CA 1
ATOM 2082 C C . GLY B 1 36 ? 20.906 -3.826 -17.719 1 98.5 36 GLY B C 1
ATOM 2083 O O . GLY B 1 36 ? 21.141 -4.734 -16.922 1 98.5 36 GLY B O 1
ATOM 2084 N N . ILE B 1 37 ? 19.969 -3.859 -18.609 1 98.31 37 ILE B N 1
ATOM 2085 C CA . ILE B 1 37 ? 19.109 -5.035 -18.719 1 98.31 37 ILE B CA 1
ATOM 2086 C C . ILE B 1 37 ? 19.953 -6.254 -19.094 1 98.31 37 ILE B C 1
ATOM 2088 O O . ILE B 1 37 ? 19.781 -7.332 -18.516 1 98.31 37 ILE B O 1
ATOM 2092 N N . GLY B 1 38 ? 20.859 -6.133 -20.062 1 98.38 38 GLY B N 1
ATOM 2093 C CA . GLY B 1 38 ? 21.75 -7.223 -20.438 1 98.38 38 GLY B CA 1
ATOM 2094 C C . GLY B 1 38 ? 22.609 -7.707 -19.281 1 98.38 38 GLY B C 1
ATOM 2095 O O . GLY B 1 38 ? 22.734 -8.914 -19.062 1 98.38 38 GLY B O 1
ATOM 2096 N N . VAL B 1 39 ? 23.203 -6.754 -18.547 1 98.69 39 VAL B N 1
ATOM 2097 C CA . VAL B 1 39 ? 24.062 -7.078 -17.406 1 98.69 39 VAL B CA 1
ATOM 2098 C C . VAL B 1 39 ? 23.266 -7.836 -16.359 1 98.69 39 VAL B C 1
ATOM 2100 O O . VAL B 1 39 ? 23.719 -8.859 -15.836 1 98.69 39 VAL B O 1
ATOM 2103 N N . ARG B 1 40 ? 22.047 -7.41 -16.109 1 98.44 40 ARG B N 1
ATOM 2104 C CA . ARG B 1 40 ? 21.203 -8.031 -15.094 1 98.44 40 ARG B CA 1
ATOM 2105 C C . ARG B 1 40 ? 20.703 -9.398 -15.555 1 98.44 40 ARG B C 1
ATOM 2107 O O . ARG B 1 40 ? 20.516 -10.297 -14.742 1 98.44 40 ARG B O 1
ATOM 2114 N N . ALA B 1 41 ? 20.531 -9.602 -16.812 1 98.25 41 ALA B N 1
ATOM 2115 C CA . ALA B 1 41 ? 20.141 -10.898 -17.359 1 98.25 41 ALA B CA 1
ATOM 2116 C C . ALA B 1 41 ? 21.188 -11.969 -17.047 1 98.25 41 ALA B C 1
ATOM 2118 O O . ALA B 1 41 ? 20.859 -13.156 -16.938 1 98.25 41 ALA B O 1
ATOM 2119 N N . VAL B 1 42 ? 22.391 -11.523 -16.844 1 98.19 42 VAL B N 1
ATOM 2120 C CA . VAL B 1 42 ? 23.469 -12.461 -16.578 1 98.19 42 VAL B CA 1
ATOM 2121 C C . VAL B 1 42 ? 23.766 -12.5 -15.078 1 98.19 42 VAL B C 1
ATOM 2123 O O . VAL B 1 42 ? 23.672 -13.562 -14.453 1 98.19 42 VAL B O 1
ATOM 2126 N N . LEU B 1 43 ? 24 -11.359 -14.461 1 98.38 43 LEU B N 1
ATOM 2127 C CA . LEU B 1 43 ? 24.516 -11.297 -13.102 1 98.38 43 LEU B CA 1
ATOM 2128 C C . LEU B 1 43 ? 23.453 -11.742 -12.094 1 98.38 43 LEU B C 1
ATOM 2130 O O . LEU B 1 43 ? 23.781 -12.328 -11.062 1 98.38 43 LEU B O 1
ATOM 2134 N N . TYR B 1 44 ? 22.203 -11.508 -12.391 1 98.56 44 TYR B N 1
ATOM 2135 C CA . TYR B 1 44 ? 21.156 -11.828 -11.422 1 98.56 44 TYR B CA 1
ATOM 2136 C C . TYR B 1 44 ? 20.938 -13.328 -11.344 1 98.56 44 TYR B C 1
ATOM 2138 O O . TYR B 1 44 ? 20.328 -13.82 -10.391 1 98.56 44 TYR B O 1
ATOM 2146 N N . ARG B 1 45 ? 21.438 -14.125 -12.289 1 98.25 45 ARG B N 1
ATOM 2147 C CA . ARG B 1 45 ? 21.391 -15.578 -12.203 1 98.25 45 ARG B CA 1
ATOM 2148 C C . ARG B 1 45 ? 22.172 -16.094 -11 1 98.25 45 ARG B C 1
ATOM 2150 O O . ARG B 1 45 ? 21.969 -17.219 -10.555 1 98.25 45 ARG B O 1
ATOM 2157 N N . ALA B 1 46 ? 23.047 -15.25 -10.531 1 98.25 46 ALA B N 1
ATOM 2158 C CA . ALA B 1 46 ? 23.828 -15.617 -9.359 1 98.25 46 ALA B CA 1
ATOM 2159 C C . ALA B 1 46 ? 22.984 -15.578 -8.086 1 98.25 46 ALA B C 1
ATOM 2161 O O . ALA B 1 46 ? 23.406 -16.094 -7.047 1 98.25 46 ALA B O 1
ATOM 2162 N N . ILE B 1 47 ? 21.797 -14.953 -8.141 1 98.12 47 ILE B N 1
ATOM 2163 C CA . ILE B 1 47 ? 21.094 -14.766 -6.883 1 98.12 47 ILE B CA 1
ATOM 2164 C C . ILE B 1 47 ? 19.641 -15.242 -7.035 1 98.12 47 ILE B C 1
ATOM 2166 O O . ILE B 1 47 ? 18.953 -15.469 -6.039 1 98.12 47 ILE B O 1
ATOM 2170 N N . LEU B 1 48 ? 19.141 -15.328 -8.219 1 98.06 48 LEU B N 1
ATOM 2171 C CA . LEU B 1 48 ? 17.766 -15.812 -8.43 1 98.06 48 LEU B CA 1
ATOM 2172 C C . LEU B 1 48 ? 17.734 -16.828 -9.562 1 98.06 48 LEU B C 1
ATOM 2174 O O . LEU B 1 48 ? 18.734 -17.078 -10.219 1 98.06 48 LEU B O 1
ATOM 2178 N N . HIS B 1 49 ? 16.5 -17.5 -9.695 1 98.31 49 HIS B N 1
ATOM 2179 C CA . HIS B 1 49 ? 16.344 -18.5 -10.742 1 98.31 49 HIS B CA 1
ATOM 2180 C C . HIS B 1 49 ? 15.703 -17.906 -11.984 1 98.31 49 HIS B C 1
ATOM 2182 O O . HIS B 1 49 ? 14.648 -17.266 -11.906 1 98.31 49 HIS B O 1
ATOM 2188 N N . MET B 1 50 ? 16.375 -18.062 -13.109 1 97.75 50 MET B N 1
ATOM 2189 C CA . MET B 1 50 ? 15.852 -17.594 -14.391 1 97.75 50 MET B CA 1
ATOM 2190 C C . MET B 1 50 ? 15.844 -18.703 -15.422 1 97.75 50 MET B C 1
ATOM 2192 O O . MET B 1 50 ? 16.875 -19.312 -15.703 1 97.75 50 MET B O 1
ATOM 2196 N N . ASP B 1 51 ? 14.617 -19 -15.875 1 96.94 51 ASP B N 1
ATOM 2197 C CA . ASP B 1 51 ? 14.5 -19.875 -17.016 1 96.94 51 ASP B CA 1
ATOM 2198 C C . ASP B 1 51 ? 14.555 -19.094 -18.328 1 96.94 51 ASP B C 1
ATOM 2200 O O . ASP B 1 51 ? 13.602 -18.391 -18.688 1 96.94 51 ASP B O 1
ATOM 2204 N N . GLY B 1 52 ? 15.664 -19.219 -19.047 1 96.12 52 GLY B N 1
ATOM 2205 C CA . GLY B 1 52 ? 15.867 -18.344 -20.188 1 96.12 52 GLY B CA 1
ATOM 2206 C C . GLY B 1 52 ? 16.188 -16.906 -19.781 1 96.12 52 GLY B C 1
ATOM 2207 O O . GLY B 1 52 ? 16.781 -16.672 -18.734 1 96.12 52 GLY B O 1
ATOM 2208 N N . VAL B 1 53 ? 15.867 -15.984 -20.719 1 96.75 53 VAL B N 1
ATOM 2209 C CA . VAL B 1 53 ? 16.219 -14.594 -20.469 1 96.75 53 VAL B CA 1
ATOM 2210 C C . VAL B 1 53 ? 15 -13.828 -19.953 1 96.75 53 VAL B C 1
ATOM 2212 O O . VAL B 1 53 ? 13.906 -13.961 -20.5 1 96.75 53 VAL B O 1
ATOM 2215 N N . ALA B 1 54 ? 15.227 -13.156 -18.891 1 97.94 54 ALA B N 1
ATOM 2216 C CA . ALA B 1 54 ? 14.258 -12.18 -18.391 1 97.94 54 ALA B CA 1
ATOM 2217 C C . ALA B 1 54 ? 14.836 -10.766 -18.438 1 97.94 54 ALA B C 1
ATOM 2219 O O . ALA B 1 54 ? 16.047 -10.578 -18.281 1 97.94 54 ALA B O 1
ATOM 2220 N N . ALA B 1 55 ? 13.984 -9.805 -18.719 1 98.75 55 ALA B N 1
ATOM 2221 C CA . ALA B 1 55 ? 14.383 -8.406 -18.734 1 98.75 55 ALA B CA 1
ATOM 2222 C C . ALA B 1 55 ? 14.031 -7.727 -17.406 1 98.75 55 ALA B C 1
ATOM 2224 O O . ALA B 1 55 ? 12.852 -7.59 -17.062 1 98.75 55 ALA B O 1
ATOM 2225 N N . ILE B 1 56 ? 15.031 -7.266 -16.703 1 98.81 56 ILE B N 1
ATOM 2226 C CA . ILE B 1 56 ? 14.844 -6.605 -15.414 1 98.81 56 ILE B CA 1
ATOM 2227 C C . ILE B 1 56 ? 15.359 -5.168 -15.492 1 98.81 56 ILE B C 1
ATOM 2229 O O . ILE B 1 56 ? 16.547 -4.941 -15.719 1 98.81 56 ILE B O 1
ATOM 2233 N N . GLU B 1 57 ? 14.523 -4.203 -15.305 1 98.75 57 GLU B N 1
ATOM 2234 C CA . GLU B 1 57 ? 14.883 -2.791 -15.398 1 98.75 57 GLU B CA 1
ATOM 2235 C C . GLU B 1 57 ? 15.68 -2.346 -14.18 1 98.75 57 GLU B C 1
ATOM 2237 O O . GLU B 1 57 ? 15.719 -3.047 -13.164 1 98.75 57 GLU B O 1
ATOM 2242 N N . GLU B 1 58 ? 16.344 -1.225 -14.375 1 97.62 58 GLU B N 1
ATOM 2243 C CA . GLU B 1 58 ? 16.984 -0.627 -13.211 1 97.62 58 GLU B CA 1
ATOM 2244 C C . GLU B 1 58 ? 15.953 -0.226 -12.156 1 97.62 58 GLU B C 1
ATOM 2246 O O . GLU B 1 58 ? 14.812 0.088 -12.492 1 97.62 58 GLU B O 1
ATOM 2251 N N . GLY B 1 59 ? 16.375 -0.309 -10.891 1 95.19 59 GLY B N 1
ATOM 2252 C CA . GLY B 1 59 ? 15.5 0.136 -9.82 1 95.19 59 GLY B CA 1
ATOM 2253 C C . GLY B 1 59 ? 14.594 -0.963 -9.289 1 95.19 59 GLY B C 1
ATOM 2254 O O . GLY B 1 59 ? 13.844 -0.752 -8.336 1 95.19 59 GLY B O 1
ATOM 2255 N N . VAL B 1 60 ? 14.617 -2.131 -9.953 1 98.06 60 VAL B N 1
ATOM 2256 C CA . VAL B 1 60 ? 13.914 -3.285 -9.398 1 98.06 60 VAL B CA 1
ATOM 2257 C C . VAL B 1 60 ? 14.617 -3.744 -8.117 1 98.06 60 VAL B C 1
ATOM 2259 O O . VAL B 1 60 ? 15.844 -3.848 -8.078 1 98.06 60 VAL B O 1
ATOM 2262 N N . ARG B 1 61 ? 13.883 -3.986 -7.09 1 97.06 61 ARG B N 1
ATOM 2263 C CA . ARG B 1 61 ? 14.414 -4.461 -5.812 1 97.06 61 ARG B CA 1
ATOM 2264 C C . ARG B 1 61 ? 13.906 -5.863 -5.496 1 97.06 61 ARG B C 1
ATOM 2266 O O . ARG B 1 61 ? 12.711 -6.137 -5.621 1 97.06 61 ARG B O 1
ATOM 2273 N N . ILE B 1 62 ? 14.797 -6.727 -5.066 1 98.06 62 ILE B N 1
ATOM 2274 C CA . ILE B 1 62 ? 14.469 -8.125 -4.805 1 98.06 62 ILE B CA 1
ATOM 2275 C C . ILE B 1 62 ? 15.016 -8.539 -3.441 1 98.06 62 ILE B C 1
ATOM 2277 O O . ILE B 1 62 ? 16.188 -8.305 -3.141 1 98.06 62 ILE B O 1
ATOM 2281 N N . ARG B 1 63 ? 14.164 -9.062 -2.605 1 96.88 63 ARG B N 1
ATOM 2282 C CA . ARG B 1 63 ? 14.523 -9.703 -1.347 1 96.88 63 ARG B CA 1
ATOM 2283 C C . ARG B 1 63 ? 14.188 -11.195 -1.376 1 96.88 63 ARG B C 1
ATOM 2285 O O . ARG B 1 63 ? 13.227 -11.602 -2.027 1 96.88 63 ARG B O 1
ATOM 2292 N N . PHE B 1 64 ? 15.062 -11.969 -0.596 1 97 64 PHE B N 1
ATOM 2293 C CA . PHE B 1 64 ? 14.938 -13.422 -0.699 1 97 64 PHE B CA 1
ATOM 2294 C C . PHE B 1 64 ? 15.016 -13.867 -2.154 1 97 64 PHE B C 1
ATOM 2296 O O . PHE B 1 64 ? 14.164 -14.625 -2.619 1 97 64 PHE B O 1
ATOM 2303 N N . ALA B 1 65 ? 16.047 -13.328 -2.84 1 97.94 65 ALA B N 1
ATOM 2304 C CA . ALA B 1 65 ? 16.156 -13.523 -4.285 1 97.94 65 ALA B CA 1
ATOM 2305 C C . ALA B 1 65 ? 16.25 -15 -4.637 1 97.94 65 ALA B C 1
ATOM 2307 O O . ALA B 1 65 ? 15.797 -15.422 -5.699 1 97.94 65 ALA B O 1
ATOM 2308 N N . ASP B 1 66 ? 16.797 -15.758 -3.799 1 97.25 66 ASP B N 1
ATOM 2309 C CA . ASP B 1 66 ? 16.953 -17.188 -4.066 1 97.25 66 ASP B CA 1
ATOM 2310 C C . ASP B 1 66 ? 15.594 -17.875 -4.164 1 97.25 66 ASP B C 1
ATOM 2312 O O . ASP B 1 66 ? 15.5 -19 -4.668 1 97.25 66 ASP B O 1
ATOM 2316 N N . ASN B 1 67 ? 14.57 -17.266 -3.684 1 97.62 67 ASN B N 1
ATOM 2317 C CA . ASN B 1 67 ? 13.219 -17.812 -3.723 1 97.62 67 ASN B CA 1
ATOM 2318 C C . ASN B 1 67 ? 12.406 -17.234 -4.875 1 97.62 67 ASN B C 1
ATOM 2320 O O . ASN B 1 67 ? 11.18 -17.375 -4.906 1 97.62 67 ASN B O 1
ATOM 2324 N N . VAL B 1 68 ? 13.023 -16.531 -5.828 1 98.75 68 VAL B N 1
ATOM 2325 C CA . VAL B 1 68 ? 12.359 -15.953 -6.996 1 98.75 68 VAL B CA 1
ATOM 2326 C C . VAL B 1 68 ? 12.672 -16.797 -8.234 1 98.75 68 VAL B C 1
ATOM 2328 O O . VAL B 1 68 ? 13.828 -17.125 -8.484 1 98.75 68 VAL B O 1
ATOM 2331 N N . ARG B 1 69 ? 11.648 -17.172 -8.961 1 98.81 69 ARG B N 1
ATOM 2332 C CA . ARG B 1 69 ? 11.789 -17.875 -10.227 1 98.81 69 ARG B CA 1
ATOM 2333 C C . ARG B 1 69 ? 11.117 -17.109 -11.359 1 98.81 69 ARG B C 1
ATOM 2335 O O . ARG B 1 69 ? 9.914 -16.859 -11.32 1 98.81 69 ARG B O 1
ATOM 2342 N N . LEU B 1 70 ? 11.914 -16.766 -12.344 1 98.88 70 LEU B N 1
ATOM 2343 C CA . LEU B 1 70 ? 11.414 -16.062 -13.516 1 98.88 70 LEU B CA 1
ATOM 2344 C C . LEU B 1 70 ? 11.469 -16.953 -14.75 1 98.88 70 LEU B C 1
ATOM 2346 O O . LEU B 1 70 ? 12.516 -17.516 -15.07 1 98.88 70 LEU B O 1
ATOM 2350 N N . GLY B 1 71 ? 10.305 -17.062 -15.438 1 98.75 71 GLY B N 1
ATOM 2351 C CA . GLY B 1 71 ? 10.281 -17.766 -16.703 1 98.75 71 GLY B CA 1
ATOM 2352 C C . GLY B 1 71 ? 10.883 -16.969 -17.844 1 98.75 71 GLY B C 1
ATOM 2353 O O . GLY B 1 71 ? 11.195 -15.781 -17.688 1 98.75 71 GLY B O 1
ATOM 2354 N N . ARG B 1 72 ? 11.016 -17.641 -19.016 1 98.5 72 ARG B N 1
ATOM 2355 C CA . ARG B 1 72 ? 11.555 -16.984 -20.203 1 98.5 72 ARG B CA 1
ATOM 2356 C C . ARG B 1 72 ? 10.672 -15.828 -20.656 1 98.5 72 ARG B C 1
ATOM 2358 O O . ARG B 1 72 ? 9.445 -15.961 -20.703 1 98.5 72 ARG B O 1
ATOM 2365 N N . GLY B 1 73 ? 11.336 -14.695 -20.922 1 98.56 73 GLY B N 1
ATOM 2366 C CA . GLY B 1 73 ? 10.594 -13.578 -21.484 1 98.56 73 GLY B CA 1
ATOM 2367 C C . GLY B 1 73 ? 9.883 -12.742 -20.438 1 98.56 73 GLY B C 1
ATOM 2368 O O . GLY B 1 73 ? 9.117 -11.836 -20.766 1 98.56 73 GLY B O 1
ATOM 2369 N N . VAL B 1 74 ? 10.07 -13 -19.188 1 98.88 74 VAL B N 1
ATOM 2370 C CA . VAL B 1 74 ? 9.492 -12.172 -18.141 1 98.88 74 VAL B CA 1
ATOM 2371 C C . VAL B 1 74 ? 10.109 -10.781 -18.188 1 98.88 74 VAL B C 1
ATOM 2373 O O . VAL B 1 74 ? 11.305 -10.625 -18.438 1 98.88 74 VAL B O 1
ATOM 2376 N N . TYR B 1 75 ? 9.273 -9.789 -17.984 1 98.94 75 TYR B N 1
ATOM 2377 C CA . TYR B 1 75 ? 9.711 -8.406 -17.891 1 98.94 75 TYR B CA 1
ATOM 2378 C C . TYR B 1 75 ? 9.344 -7.797 -16.547 1 98.94 75 TYR B C 1
ATOM 2380 O O . TYR B 1 75 ? 8.18 -7.812 -16.141 1 98.94 75 TYR B O 1
ATOM 2388 N N . LEU B 1 76 ? 10.297 -7.328 -15.789 1 98.88 76 LEU B N 1
ATOM 2389 C CA . LEU B 1 76 ? 10.094 -6.543 -14.578 1 98.88 76 LEU B CA 1
ATOM 2390 C C . LEU B 1 76 ? 10.422 -5.074 -14.82 1 98.88 76 LEU B C 1
ATOM 2392 O O . LEU B 1 76 ? 11.578 -4.719 -15.055 1 98.88 76 LEU B O 1
ATOM 2396 N N . ASP B 1 77 ? 9.453 -4.273 -14.727 1 98.81 77 ASP B N 1
ATOM 2397 C CA . ASP B 1 77 ? 9.594 -2.852 -15.023 1 98.81 77 ASP B CA 1
ATOM 2398 C C . ASP B 1 77 ? 10.242 -2.107 -13.859 1 98.81 77 ASP B C 1
ATOM 2400 O O . ASP B 1 77 ? 10.406 -2.67 -12.773 1 98.81 77 ASP B O 1
ATOM 2404 N N . HIS B 1 78 ? 10.648 -0.858 -14.172 1 98.25 78 HIS B N 1
ATOM 2405 C CA . HIS B 1 78 ? 11.312 -0.007 -13.195 1 98.25 78 HIS B CA 1
ATOM 2406 C C . HIS B 1 78 ? 10.484 0.123 -11.922 1 98.25 78 HIS B C 1
ATOM 2408 O O . HIS B 1 78 ? 9.273 0.329 -11.984 1 98.25 78 HIS B O 1
ATOM 2414 N N . GLY B 1 79 ? 11.156 -0.083 -10.734 1 96.88 79 GLY B N 1
ATOM 2415 C CA . GLY B 1 79 ? 10.516 0.181 -9.453 1 96.88 79 GLY B CA 1
ATOM 2416 C C . GLY B 1 79 ? 9.758 -1.014 -8.914 1 96.88 79 GLY B C 1
ATOM 2417 O O . GLY B 1 79 ? 9.203 -0.953 -7.812 1 96.88 79 GLY B O 1
ATOM 2418 N N . VAL B 1 80 ? 9.68 -2.076 -9.633 1 98.69 80 VAL B N 1
ATOM 2419 C CA . VAL B 1 80 ? 9.055 -3.295 -9.125 1 98.69 80 VAL B CA 1
ATOM 2420 C C . VAL B 1 80 ? 9.789 -3.766 -7.871 1 98.69 80 VAL B C 1
ATOM 2422 O O . VAL B 1 80 ? 11.016 -3.678 -7.793 1 98.69 80 VAL B O 1
ATOM 2425 N N . TYR B 1 81 ? 9.031 -4.195 -6.93 1 98.62 81 TYR B N 1
ATOM 2426 C CA . TYR B 1 81 ? 9.594 -4.758 -5.707 1 98.62 81 TYR B CA 1
ATOM 2427 C C . TYR B 1 81 ? 9.102 -6.188 -5.488 1 98.62 81 TYR B C 1
ATOM 2429 O O . TYR B 1 81 ? 7.898 -6.434 -5.426 1 98.62 81 TYR B O 1
ATOM 2437 N N . LEU B 1 82 ? 10.031 -7.16 -5.391 1 98.62 82 LEU B N 1
ATOM 2438 C CA . LEU B 1 82 ? 9.75 -8.555 -5.062 1 98.62 82 LEU B CA 1
ATOM 2439 C C . LEU B 1 82 ? 10.305 -8.906 -3.688 1 98.62 82 LEU B C 1
ATOM 2441 O O . LEU B 1 82 ? 11.508 -8.812 -3.459 1 98.62 82 LEU B O 1
ATOM 2445 N N . HIS B 1 83 ? 9.5 -9.227 -2.773 1 97.94 83 HIS B N 1
ATOM 2446 C CA . HIS B 1 83 ? 9.867 -9.773 -1.476 1 97.94 83 HIS B CA 1
ATOM 2447 C C . HIS B 1 83 ? 9.383 -11.211 -1.326 1 97.94 83 HIS B C 1
ATOM 2449 O O . HIS B 1 83 ? 8.234 -11.445 -0.937 1 97.94 83 HIS B O 1
ATOM 2455 N N . ALA B 1 84 ? 10.258 -12.195 -1.517 1 97.19 84 ALA B N 1
ATOM 2456 C CA . ALA B 1 84 ? 9.852 -13.586 -1.753 1 97.19 84 ALA B CA 1
ATOM 2457 C C . ALA B 1 84 ? 10.039 -14.43 -0.498 1 97.19 84 ALA B C 1
ATOM 2459 O O . ALA B 1 84 ? 10.555 -15.547 -0.568 1 97.19 84 ALA B O 1
ATOM 2460 N N . CYS B 1 85 ? 9.742 -13.953 0.681 1 88.25 85 CYS B N 1
ATOM 2461 C CA . CYS B 1 85 ? 9.961 -14.688 1.921 1 88.25 85 CYS B CA 1
ATOM 2462 C C . CYS B 1 85 ? 8.719 -15.477 2.312 1 88.25 85 CYS B C 1
ATOM 2464 O O . CYS B 1 85 ? 7.617 -14.93 2.379 1 88.25 85 CYS B O 1
ATOM 2466 N N . PRO B 1 86 ? 9.039 -16.672 2.768 1 79.62 86 PRO B N 1
ATOM 2467 C CA . PRO B 1 86 ? 9.875 -17.812 2.346 1 79.62 86 PRO B CA 1
ATOM 2468 C C . PRO B 1 86 ? 9.219 -18.656 1.26 1 79.62 86 PRO B C 1
ATOM 2470 O O . PRO B 1 86 ? 9.875 -19.484 0.633 1 79.62 86 PRO B O 1
ATOM 2473 N N . GLY B 1 87 ? 7.887 -18.344 1.053 1 88.12 87 GLY B N 1
ATOM 2474 C CA . GLY B 1 87 ? 7.109 -19.188 0.153 1 88.12 87 GLY B CA 1
ATOM 2475 C C . GLY B 1 87 ? 7.414 -18.938 -1.312 1 88.12 87 GLY B C 1
ATOM 2476 O O . GLY B 1 87 ? 7.055 -19.734 -2.174 1 88.12 87 GLY B O 1
ATOM 2477 N N . GLY B 1 88 ? 8.047 -17.844 -1.617 1 96.19 88 GLY B N 1
ATOM 2478 C CA . GLY B 1 88 ? 8.656 -17.578 -2.91 1 96.19 88 GLY B CA 1
ATOM 2479 C C . GLY B 1 88 ? 7.711 -16.891 -3.885 1 96.19 88 GLY B C 1
ATOM 2480 O O . GLY B 1 88 ? 6.516 -16.75 -3.605 1 96.19 88 GLY B O 1
ATOM 2481 N N . ILE B 1 89 ? 8.242 -16.406 -4.988 1 98.75 89 ILE B N 1
ATOM 2482 C CA . ILE B 1 89 ? 7.527 -15.789 -6.098 1 98.75 89 ILE B CA 1
ATOM 2483 C C . ILE B 1 89 ? 7.934 -16.469 -7.41 1 98.75 89 ILE B C 1
ATOM 2485 O O . ILE B 1 89 ? 9.125 -16.594 -7.695 1 98.75 89 ILE B O 1
ATOM 2489 N N . SER B 1 90 ? 6.988 -16.984 -8.109 1 98.88 90 SER B N 1
ATOM 2490 C CA . SER B 1 90 ? 7.223 -17.547 -9.43 1 98.88 90 SER B CA 1
ATOM 2491 C C . SER B 1 90 ? 6.402 -16.828 -10.5 1 98.88 90 SER B C 1
ATOM 2493 O O . SER B 1 90 ? 5.207 -16.594 -10.312 1 98.88 90 SER B O 1
ATOM 2495 N N . ILE B 1 91 ? 7.059 -16.422 -11.562 1 98.94 91 ILE B N 1
ATOM 2496 C CA . ILE B 1 91 ? 6.406 -15.742 -12.672 1 98.94 91 ILE B CA 1
ATOM 2497 C C . ILE B 1 91 ? 6.629 -16.516 -13.969 1 98.94 91 ILE B C 1
ATOM 2499 O O . ILE B 1 91 ? 7.773 -16.75 -14.375 1 98.94 91 ILE B O 1
ATOM 2503 N N . GLY B 1 92 ? 5.527 -16.938 -14.594 1 98.94 92 GLY B N 1
ATOM 2504 C CA . GLY B 1 92 ? 5.578 -17.781 -15.781 1 98.94 92 GLY B CA 1
ATOM 2505 C C . GLY B 1 92 ? 6.094 -17.047 -17 1 98.94 92 GLY B C 1
ATOM 2506 O O . GLY B 1 92 ? 6.25 -15.828 -16.984 1 98.94 92 GLY B O 1
ATOM 2507 N N . PRO B 1 93 ? 6.352 -17.781 -18.094 1 98.88 93 PRO B N 1
ATOM 2508 C CA . PRO B 1 93 ? 6.988 -17.203 -19.281 1 98.88 93 PRO B CA 1
ATOM 2509 C C . PRO B 1 93 ? 6.125 -16.141 -19.953 1 98.88 93 PRO B C 1
ATOM 2511 O O . PRO B 1 93 ? 4.895 -16.25 -19.953 1 98.88 93 PRO B O 1
ATOM 2514 N N . ASP B 1 94 ? 6.75 -15.125 -20.516 1 98.88 94 ASP B N 1
ATOM 2515 C CA . ASP B 1 94 ? 6.152 -14.078 -21.344 1 98.88 94 ASP B CA 1
ATOM 2516 C C . ASP B 1 94 ? 5.152 -13.25 -20.531 1 98.88 94 ASP B C 1
ATOM 2518 O O . ASP B 1 94 ? 4.121 -12.836 -21.062 1 98.88 94 ASP B O 1
ATOM 2522 N N . SER B 1 95 ? 5.379 -13.148 -19.25 1 98.94 95 SER B N 1
ATOM 2523 C CA . SER B 1 95 ? 4.547 -12.344 -18.359 1 98.94 95 SER B CA 1
ATOM 2524 C C . SER B 1 95 ? 5.246 -11.039 -17.984 1 98.94 95 SER B C 1
ATOM 2526 O O . SER B 1 95 ? 6.469 -10.93 -18.109 1 98.94 95 SER B O 1
ATOM 2528 N N . TYR B 1 96 ? 4.449 -10.062 -17.547 1 98.94 96 TYR B N 1
ATOM 2529 C CA . TYR B 1 96 ? 4.945 -8.719 -17.281 1 98.94 96 TYR B CA 1
ATOM 2530 C C . TYR B 1 96 ? 4.516 -8.25 -15.891 1 98.94 96 TYR B C 1
ATOM 2532 O O . TYR B 1 96 ? 3.363 -8.438 -15.492 1 98.94 96 TYR B O 1
ATOM 2540 N N . VAL B 1 97 ? 5.422 -7.719 -15.148 1 98.94 97 VAL B N 1
ATOM 2541 C CA . VAL B 1 97 ? 5.133 -6.957 -13.938 1 98.94 97 VAL B CA 1
ATOM 2542 C C . VAL B 1 97 ? 5.504 -5.488 -14.148 1 98.94 97 VAL B C 1
ATOM 2544 O O . VAL B 1 97 ? 6.684 -5.156 -14.305 1 98.94 97 VAL B O 1
ATOM 2547 N N . MET B 1 98 ? 4.5 -4.633 -14.078 1 98.94 98 MET B N 1
ATOM 2548 C CA . MET B 1 98 ? 4.676 -3.268 -14.562 1 98.94 98 MET B CA 1
ATOM 2549 C C . MET B 1 98 ? 5.141 -2.348 -13.438 1 98.94 98 MET B C 1
ATOM 2551 O O . MET B 1 98 ? 5.273 -2.781 -12.297 1 98.94 98 MET B O 1
ATOM 2555 N N . LYS B 1 99 ? 5.41 -1.118 -13.844 1 98.69 99 LYS B N 1
ATOM 2556 C CA . LYS B 1 99 ? 6.141 -0.134 -13.055 1 98.69 99 LYS B CA 1
ATOM 2557 C C . LYS B 1 99 ? 5.547 -0.001 -11.656 1 98.69 99 LYS B C 1
ATOM 2559 O O . LYS B 1 99 ? 4.332 0.13 -11.5 1 98.69 99 LYS B O 1
ATOM 2564 N N . ASN B 1 100 ? 6.422 -0.175 -10.609 1 98.38 100 ASN B N 1
ATOM 2565 C CA . ASN B 1 100 ? 6.156 0.14 -9.211 1 98.38 100 ASN B CA 1
ATOM 2566 C C . ASN B 1 100 ? 5.215 -0.877 -8.578 1 98.38 100 ASN B C 1
ATOM 2568 O O . ASN B 1 100 ? 4.695 -0.65 -7.48 1 98.38 100 ASN B O 1
ATOM 2572 N N . ALA B 1 101 ? 4.922 -1.972 -9.258 1 98.81 101 ALA B N 1
ATOM 2573 C CA . ALA B 1 101 ? 4.16 -3.037 -8.609 1 98.81 101 ALA B CA 1
ATOM 2574 C C . ALA B 1 101 ? 4.945 -3.639 -7.445 1 98.81 101 ALA B C 1
ATOM 2576 O O . ALA B 1 101 ? 6.176 -3.664 -7.465 1 98.81 101 ALA B O 1
ATOM 2577 N N . ILE B 1 102 ? 4.23 -4.039 -6.383 1 98.81 102 ILE B N 1
ATOM 2578 C CA . ILE B 1 102 ? 4.809 -4.648 -5.188 1 98.81 102 ILE B CA 1
ATOM 2579 C C . ILE B 1 102 ? 4.246 -6.051 -5 1 98.81 102 ILE B C 1
ATOM 2581 O O . ILE B 1 102 ? 3.039 -6.223 -4.801 1 98.81 102 ILE B O 1
ATOM 2585 N N . LEU B 1 103 ? 5.031 -7.09 -5.145 1 98.75 103 LEU B N 1
ATOM 2586 C CA . LEU B 1 103 ? 4.699 -8.469 -4.809 1 98.75 103 LEU B CA 1
ATOM 2587 C C . LEU B 1 103 ? 5.402 -8.898 -3.527 1 98.75 103 LEU B C 1
ATOM 2589 O O . LEU B 1 103 ? 6.621 -9.109 -3.52 1 98.75 103 LEU B O 1
ATOM 2593 N N . HIS B 1 104 ? 4.637 -8.984 -2.514 1 97.56 104 HIS B N 1
ATOM 2594 C CA . HIS B 1 104 ? 5.195 -9.242 -1.19 1 97.56 104 HIS B CA 1
ATOM 2595 C C . HIS B 1 104 ? 4.551 -10.461 -0.546 1 97.56 104 HIS B C 1
ATOM 2597 O O . HIS B 1 104 ? 3.365 -10.438 -0.201 1 97.56 104 HIS B O 1
ATOM 2603 N N . VAL B 1 105 ? 5.27 -11.531 -0.287 1 95.38 105 VAL B N 1
ATOM 2604 C CA . VAL B 1 105 ? 4.758 -12.758 0.32 1 95.38 105 VAL B CA 1
ATOM 2605 C C . VAL B 1 105 ? 4.562 -12.547 1.82 1 95.38 105 VAL B C 1
ATOM 2607 O O . VAL B 1 105 ? 3.59 -13.039 2.4 1 95.38 105 VAL B O 1
ATOM 2610 N N . TYR B 1 106 ? 5.359 -11.711 2.502 1 85.81 106 TYR B N 1
ATOM 2611 C CA . TYR B 1 106 ? 5.238 -11.281 3.891 1 85.81 106 TYR B CA 1
ATOM 2612 C C . TYR B 1 106 ? 5.02 -12.469 4.812 1 85.81 106 TYR B C 1
ATOM 2614 O O . TYR B 1 106 ? 4.098 -12.469 5.633 1 85.81 106 TYR B O 1
ATOM 2622 N N . ASN B 1 107 ? 5.719 -13.547 4.73 1 84.94 107 ASN B N 1
ATOM 2623 C CA . ASN B 1 107 ? 5.523 -14.742 5.539 1 84.94 107 ASN B CA 1
ATOM 2624 C C . ASN B 1 107 ? 6.484 -14.781 6.723 1 84.94 107 ASN B C 1
ATOM 2626 O O . ASN B 1 107 ? 7.332 -15.672 6.809 1 84.94 107 ASN B O 1
ATOM 2630 N N . PHE B 1 108 ? 6.164 -13.961 7.727 1 78.69 108 PHE B N 1
ATOM 2631 C CA . PHE B 1 108 ? 7.02 -13.914 8.906 1 78.69 108 PHE B CA 1
ATOM 2632 C C . PHE B 1 108 ? 6.391 -14.695 10.055 1 78.69 108 PHE B C 1
ATOM 2634 O O . PHE B 1 108 ? 6.945 -14.727 11.156 1 78.69 108 PHE B O 1
ATOM 2641 N N . ARG B 1 109 ? 5.277 -15.242 9.836 1 82.5 109 ARG B N 1
ATOM 2642 C CA . ARG B 1 109 ? 4.566 -16.016 10.859 1 82.5 109 ARG B CA 1
ATOM 2643 C C . ARG B 1 109 ? 4.461 -17.484 10.461 1 82.5 109 ARG B C 1
ATOM 2645 O O . ARG B 1 109 ? 3.674 -18.234 11.039 1 82.5 109 ARG B O 1
ATOM 2652 N N . ASP B 1 110 ? 5.152 -17.828 9.492 1 86.69 110 ASP B N 1
ATOM 2653 C CA . ASP B 1 110 ? 5.188 -19.203 8.992 1 86.69 110 ASP B CA 1
ATOM 2654 C C . ASP B 1 110 ? 3.801 -19.656 8.555 1 86.69 110 ASP B C 1
ATOM 2656 O O . ASP B 1 110 ? 3.338 -20.719 8.969 1 86.69 110 ASP B O 1
ATOM 2660 N N . LEU B 1 111 ? 3.244 -18.844 7.777 1 91.5 111 LEU B N 1
ATOM 2661 C CA . LEU B 1 111 ? 1.919 -19.156 7.258 1 91.5 111 LEU B CA 1
ATOM 2662 C C . LEU B 1 111 ? 1.991 -20.266 6.207 1 91.5 111 LEU B C 1
ATOM 2664 O O . LEU B 1 111 ? 2.857 -20.234 5.332 1 91.5 111 LEU B O 1
ATOM 2668 N N . PRO B 1 112 ? 1.209 -21.281 6.258 1 88.06 112 PRO B N 1
ATOM 2669 C CA . PRO B 1 112 ? 1.369 -22.516 5.5 1 88.06 112 PRO B CA 1
ATOM 2670 C C . PRO B 1 112 ? 1.243 -22.312 3.992 1 88.06 112 PRO B C 1
ATOM 2672 O O . PRO B 1 112 ? 1.851 -23.047 3.211 1 88.06 112 PRO B O 1
ATOM 2675 N N . ARG B 1 113 ? 0.505 -21.484 3.482 1 89.94 113 ARG B N 1
ATOM 2676 C CA . ARG B 1 113 ? 0.242 -21.406 2.049 1 89.94 113 ARG B CA 1
ATOM 2677 C C . ARG B 1 113 ? 0.812 -20.125 1.456 1 89.94 113 ARG B C 1
ATOM 2679 O O . ARG B 1 113 ? 0.435 -19.719 0.352 1 89.94 113 ARG B O 1
ATOM 2686 N N . ALA B 1 114 ? 1.804 -19.641 2.02 1 95.31 114 ALA B N 1
ATOM 2687 C CA . ALA B 1 114 ? 2.328 -18.344 1.593 1 95.31 114 ALA B CA 1
ATOM 2688 C C . ALA B 1 114 ? 3.082 -18.469 0.271 1 95.31 114 ALA B C 1
ATOM 2690 O O . ALA B 1 114 ? 3.738 -19.469 0.015 1 95.31 114 ALA B O 1
ATOM 2691 N N . GLY B 1 115 ? 2.984 -17.531 -0.589 1 97.88 115 GLY B N 1
ATOM 2692 C CA . GLY B 1 115 ? 3.65 -17.484 -1.881 1 97.88 115 GLY B CA 1
ATOM 2693 C C . GLY B 1 115 ? 2.846 -16.766 -2.945 1 97.88 115 GLY B C 1
ATOM 2694 O O . GLY B 1 115 ? 1.677 -16.438 -2.73 1 97.88 115 GLY B O 1
ATOM 2695 N N . ILE B 1 116 ? 3.479 -16.406 -4.047 1 98.75 116 ILE B N 1
ATOM 2696 C CA . ILE B 1 116 ? 2.822 -15.805 -5.203 1 98.75 116 ILE B CA 1
ATOM 2697 C C . ILE B 1 116 ? 3.238 -16.547 -6.473 1 98.75 116 ILE B C 1
ATOM 2699 O O . ILE B 1 116 ? 4.43 -16.656 -6.77 1 98.75 116 ILE B O 1
ATOM 2703 N N . ARG B 1 117 ? 2.258 -17.094 -7.137 1 98.88 117 ARG B N 1
ATOM 2704 C CA . ARG B 1 117 ? 2.479 -17.797 -8.398 1 98.88 117 ARG B CA 1
ATOM 2705 C C . ARG B 1 117 ? 1.681 -17.141 -9.523 1 98.88 117 ARG B C 1
ATOM 2707 O O . ARG B 1 117 ? 0.456 -17.031 -9.445 1 98.88 117 ARG B O 1
ATOM 2714 N N . ILE B 1 118 ? 2.377 -16.719 -10.555 1 98.94 118 ILE B N 1
ATOM 2715 C CA . ILE B 1 118 ? 1.766 -16.094 -11.727 1 98.94 118 ILE B CA 1
ATOM 2716 C C . ILE B 1 118 ? 2.012 -16.969 -12.953 1 98.94 118 ILE B C 1
ATOM 2718 O O . ILE B 1 118 ? 3.148 -17.359 -13.227 1 98.94 118 ILE B O 1
ATOM 2722 N N . GLY B 1 119 ? 1.022 -17.266 -13.672 1 98.94 119 GLY B N 1
ATOM 2723 C CA . GLY B 1 119 ? 1.112 -18.094 -14.859 1 98.94 119 GLY B CA 1
ATOM 2724 C C . GLY B 1 119 ? 1.735 -17.391 -16.047 1 98.94 119 GLY B C 1
ATOM 2725 O O . GLY B 1 119 ? 2.293 -16.297 -15.898 1 98.94 119 GLY B O 1
ATOM 2726 N N . ALA B 1 120 ? 1.604 -18.031 -17.25 1 98.94 120 ALA B N 1
ATOM 2727 C CA . ALA B 1 120 ? 2.219 -17.547 -18.484 1 98.94 120 ALA B CA 1
ATOM 2728 C C . ALA B 1 120 ? 1.359 -16.453 -19.141 1 98.94 120 ALA B C 1
ATOM 2730 O O . ALA B 1 120 ? 0.131 -16.484 -19.031 1 98.94 120 ALA B O 1
ATOM 2731 N N . ARG B 1 121 ? 2.057 -15.477 -19.812 1 98.94 121 ARG B N 1
ATOM 2732 C CA . ARG B 1 121 ? 1.413 -14.461 -20.625 1 98.94 121 ARG B CA 1
ATOM 2733 C C . ARG B 1 121 ? 0.422 -13.641 -19.812 1 98.94 121 ARG B C 1
ATOM 2735 O O . ARG B 1 121 ? -0.668 -13.312 -20.281 1 98.94 121 ARG B O 1
ATOM 2742 N N . SER B 1 122 ? 0.753 -13.469 -18.625 1 98.94 122 SER B N 1
ATOM 2743 C CA . SER B 1 122 ? -0.074 -12.664 -17.734 1 98.94 122 SER B CA 1
ATOM 2744 C C . SER B 1 122 ? 0.567 -11.305 -17.469 1 98.94 122 SER B C 1
ATOM 2746 O O . SER B 1 122 ? 1.762 -11.117 -17.703 1 98.94 122 SER B O 1
ATOM 2748 N N . LEU B 1 123 ? -0.26 -10.359 -17.078 1 98.94 123 LEU B N 1
ATOM 2749 C CA . LEU B 1 123 ? 0.186 -8.984 -16.875 1 98.94 123 LEU B CA 1
ATOM 2750 C C . LEU B 1 123 ? -0.248 -8.477 -15.5 1 98.94 123 LEU B C 1
ATOM 2752 O O . LEU B 1 123 ? -1.437 -8.492 -15.172 1 98.94 123 LEU B O 1
ATOM 2756 N N . ILE B 1 124 ? 0.704 -8.117 -14.68 1 98.94 124 ILE B N 1
ATOM 2757 C CA . ILE B 1 124 ? 0.455 -7.383 -13.438 1 98.94 124 ILE B CA 1
ATOM 2758 C C . ILE B 1 124 ? 0.631 -5.887 -13.688 1 98.94 124 ILE B C 1
ATOM 2760 O O . ILE B 1 124 ? 1.749 -5.414 -13.914 1 98.94 124 ILE B O 1
ATOM 2764 N N . GLY B 1 125 ? -0.394 -5.148 -13.594 1 98.94 125 GLY B N 1
ATOM 2765 C CA . GLY B 1 125 ? -0.4 -3.75 -13.992 1 98.94 125 GLY B CA 1
ATOM 2766 C C . GLY B 1 125 ? 0.4 -2.859 -13.062 1 98.94 125 GLY B C 1
ATOM 2767 O O . GLY B 1 125 ? 0.949 -3.33 -12.062 1 98.94 125 GLY B O 1
ATOM 2768 N N . GLU B 1 126 ? 0.475 -1.541 -13.453 1 98.88 126 GLU B N 1
ATOM 2769 C CA . GLU B 1 126 ? 1.27 -0.557 -12.727 1 98.88 126 GLU B CA 1
ATOM 2770 C C . GLU B 1 126 ? 0.776 -0.402 -11.289 1 98.88 126 GLU B C 1
ATOM 2772 O O . GLU B 1 126 ? -0.428 -0.293 -11.055 1 98.88 126 GLU B O 1
ATOM 2777 N N . ALA B 1 127 ? 1.737 -0.489 -10.344 1 98.75 127 ALA B N 1
ATOM 2778 C CA . ALA B 1 127 ? 1.497 -0.137 -8.945 1 98.75 127 ALA B CA 1
ATOM 2779 C C . ALA B 1 127 ? 0.493 -1.091 -8.305 1 98.75 127 ALA B C 1
ATOM 2781 O O . ALA B 1 127 ? -0.181 -0.733 -7.336 1 98.75 127 ALA B O 1
ATOM 2782 N N . CYS B 1 128 ? 0.299 -2.285 -8.93 1 98.94 128 CYS B N 1
ATOM 2783 C CA . CYS B 1 128 ? -0.458 -3.326 -8.242 1 98.94 128 CYS B CA 1
ATOM 2784 C C . CYS B 1 128 ? 0.248 -3.762 -6.965 1 98.94 128 CYS B C 1
ATOM 2786 O O . CYS B 1 128 ? 1.477 -3.703 -6.879 1 98.94 128 CYS B O 1
ATOM 2788 N N . ILE B 1 129 ? -0.515 -4.117 -5.945 1 98.88 129 ILE B N 1
ATOM 2789 C CA . ILE B 1 129 ? 0.027 -4.641 -4.695 1 98.88 129 ILE B CA 1
ATOM 2790 C C . ILE B 1 129 ? -0.55 -6.031 -4.426 1 98.88 129 ILE B C 1
ATOM 2792 O O . ILE B 1 129 ? -1.756 -6.176 -4.215 1 98.88 129 ILE B O 1
ATOM 2796 N N . LEU B 1 130 ? 0.285 -7.051 -4.484 1 98.81 130 LEU B N 1
ATOM 2797 C CA . LEU B 1 130 ? -0.073 -8.43 -4.168 1 98.81 130 LEU B CA 1
ATOM 2798 C C . LEU B 1 130 ? 0.564 -8.867 -2.855 1 98.81 130 LEU B C 1
ATOM 2800 O O . LEU B 1 130 ? 1.788 -8.984 -2.762 1 98.81 130 LEU B O 1
ATOM 2804 N N . ARG B 1 131 ? -0.242 -9.07 -1.848 1 97.69 131 ARG B N 1
ATOM 2805 C CA . ARG B 1 131 ? 0.204 -9.609 -0.567 1 97.69 131 ARG B CA 1
ATOM 2806 C C . ARG B 1 131 ? -0.108 -11.094 -0.461 1 97.69 131 ARG B C 1
ATOM 2808 O O . ARG B 1 131 ? -1.259 -11.477 -0.239 1 97.69 131 ARG B O 1
ATOM 2815 N N . GLY B 1 132 ? 0.925 -11.914 -0.531 1 97.38 132 GLY B N 1
ATOM 2816 C CA . GLY B 1 132 ? 0.781 -13.352 -0.745 1 97.38 132 GLY B CA 1
ATOM 2817 C C . GLY B 1 132 ? 0.899 -14.156 0.533 1 97.38 132 GLY B C 1
ATOM 2818 O O . GLY B 1 132 ? 1.287 -15.328 0.5 1 97.38 132 GLY B O 1
ATOM 2819 N N . GLN B 1 133 ? 0.544 -13.555 1.692 1 94 133 GLN B N 1
ATOM 2820 C CA . GLN B 1 133 ? 0.658 -14.219 2.986 1 94 133 GLN B CA 1
ATOM 2821 C C . GLN B 1 133 ? -0.096 -15.539 2.992 1 94 133 GLN B C 1
ATOM 2823 O O . GLN B 1 133 ? 0.38 -16.531 3.555 1 94 133 GLN B O 1
ATOM 2828 N N . GLY B 1 134 ? -1.286 -15.508 2.424 1 95.5 134 GLY B N 1
ATOM 2829 C CA . GLY B 1 134 ? -2.111 -16.703 2.385 1 95.5 134 GLY B CA 1
ATOM 2830 C C . GLY B 1 134 ? -1.976 -17.484 1.089 1 95.5 134 GLY B C 1
ATOM 2831 O O . GLY B 1 134 ? -2.658 -18.484 0.89 1 95.5 134 GLY B O 1
ATOM 2832 N N . GLY B 1 135 ? -1.149 -17.047 0.182 1 97.5 135 GLY B N 1
ATOM 2833 C CA . GLY B 1 135 ? -1.014 -17.641 -1.134 1 97.5 135 GLY B CA 1
ATOM 2834 C C . GLY B 1 135 ? -1.84 -16.953 -2.199 1 97.5 135 GLY B C 1
ATOM 2835 O O . GLY B 1 135 ? -3.012 -16.641 -1.978 1 97.5 135 GLY B O 1
ATOM 2836 N N . ILE B 1 136 ? -1.19 -16.578 -3.301 1 98.69 136 ILE B N 1
ATOM 2837 C CA . ILE B 1 136 ? -1.875 -16.047 -4.473 1 98.69 136 ILE B CA 1
ATOM 2838 C C . ILE B 1 136 ? -1.492 -16.859 -5.711 1 98.69 136 ILE B C 1
ATOM 2840 O O . ILE B 1 136 ? -0.307 -17.031 -5.996 1 98.69 136 ILE B O 1
ATOM 2844 N N . THR B 1 137 ? -2.461 -17.375 -6.375 1 98.88 137 THR B N 1
ATOM 2845 C CA . THR B 1 137 ? -2.252 -18.078 -7.637 1 98.88 137 THR B CA 1
ATOM 2846 C C . THR B 1 137 ? -3.01 -17.391 -8.773 1 98.88 137 THR B C 1
ATOM 2848 O O . THR B 1 137 ? -4.234 -17.281 -8.719 1 98.88 137 THR B O 1
ATOM 2851 N N . ILE B 1 138 ? -2.299 -16.953 -9.719 1 98.94 138 ILE B N 1
ATOM 2852 C CA . ILE B 1 138 ? -2.844 -16.344 -10.938 1 98.94 138 ILE B CA 1
ATOM 2853 C C . ILE B 1 138 ? -2.549 -17.25 -12.133 1 98.94 138 ILE B C 1
ATOM 2855 O O . ILE B 1 138 ? -1.401 -17.641 -12.359 1 98.94 138 ILE B O 1
ATOM 2859 N N . GLY B 1 139 ? -3.531 -17.562 -12.883 1 98.94 139 GLY B N 1
ATOM 2860 C CA . GLY B 1 139 ? -3.391 -18.469 -14.016 1 98.94 139 GLY B CA 1
ATOM 2861 C C . GLY B 1 139 ? -2.729 -17.828 -15.219 1 98.94 139 GLY B C 1
ATOM 2862 O O . GLY B 1 139 ? -2.039 -16.812 -15.086 1 98.94 139 GLY B O 1
ATOM 2863 N N . ASP B 1 140 ? -2.881 -18.516 -16.438 1 98.94 140 ASP B N 1
ATOM 2864 C CA . ASP B 1 140 ? -2.35 -18.047 -17.719 1 98.94 140 ASP B CA 1
ATOM 2865 C C . ASP B 1 140 ? -3.287 -17.016 -18.344 1 98.94 140 ASP B C 1
ATOM 2867 O O . ASP B 1 140 ? -4.508 -17.109 -18.203 1 98.94 140 ASP B O 1
ATOM 2871 N N . ASP B 1 141 ? -2.672 -16 -19.031 1 98.94 141 ASP B N 1
ATOM 2872 C CA . ASP B 1 141 ? -3.441 -15.055 -19.844 1 98.94 141 ASP B CA 1
ATOM 2873 C C . ASP B 1 141 ? -4.387 -14.234 -18.953 1 98.94 141 ASP B C 1
ATOM 2875 O O . ASP B 1 141 ? -5.547 -14.016 -19.328 1 98.94 141 ASP B O 1
ATOM 2879 N N . VAL B 1 142 ? -3.961 -13.906 -17.828 1 98.94 142 VAL B N 1
ATOM 2880 C CA . VAL B 1 142 ? -4.703 -13.047 -16.906 1 98.94 142 VAL B CA 1
ATOM 2881 C C . VAL B 1 142 ? -4.113 -11.641 -16.938 1 98.94 142 VAL B C 1
ATOM 2883 O O . VAL B 1 142 ? -2.893 -11.469 -16.906 1 98.94 142 VAL B O 1
ATOM 2886 N N . PHE B 1 143 ? -4.973 -10.648 -16.984 1 98.94 143 PHE B N 1
ATOM 2887 C CA . PHE B 1 143 ? -4.52 -9.266 -16.969 1 98.94 143 PHE B CA 1
ATOM 2888 C C . PHE B 1 143 ? -5.102 -8.516 -15.781 1 98.94 143 PHE B C 1
ATOM 2890 O O . PHE B 1 143 ? -6.316 -8.531 -15.57 1 98.94 143 PHE B O 1
ATOM 2897 N N . LEU B 1 144 ? -4.281 -7.984 -14.953 1 98.94 144 LEU B N 1
ATOM 2898 C CA . LEU B 1 144 ? -4.652 -7 -13.945 1 98.94 144 LEU B CA 1
ATOM 2899 C C . LEU B 1 144 ? -4.402 -5.582 -14.453 1 98.94 144 LEU B C 1
ATOM 2901 O O . LEU B 1 144 ? -3.281 -5.242 -14.836 1 98.94 144 LEU B O 1
ATOM 2905 N N . ALA B 1 145 ? -5.391 -4.754 -14.43 1 98.94 145 ALA B N 1
ATOM 2906 C CA . ALA B 1 145 ? -5.215 -3.334 -14.719 1 98.94 145 ALA B CA 1
ATOM 2907 C C . ALA B 1 145 ? -4.461 -2.635 -13.594 1 98.94 145 ALA B C 1
ATOM 2909 O O . ALA B 1 145 ? -4.027 -3.277 -12.633 1 98.94 145 ALA B O 1
ATOM 2910 N N . PRO B 1 146 ? -4.148 -1.304 -13.75 1 98.88 146 PRO B N 1
ATOM 2911 C CA . PRO B 1 146 ? -3.359 -0.606 -12.727 1 98.88 146 PRO B CA 1
ATOM 2912 C C . PRO B 1 146 ? -4.051 -0.571 -11.367 1 98.88 146 PRO B C 1
ATOM 2914 O O . PRO B 1 146 ? -5.281 -0.539 -11.297 1 98.88 146 PRO B O 1
ATOM 2917 N N . LEU B 1 147 ? -3.211 -0.592 -10.273 1 98.81 147 LEU B N 1
ATOM 2918 C CA . LEU B 1 147 ? -3.609 -0.278 -8.906 1 98.81 147 LEU B CA 1
ATOM 2919 C C . LEU B 1 147 ? -4.52 -1.365 -8.344 1 98.81 147 LEU B C 1
ATOM 2921 O O . LEU B 1 147 ? -5.23 -1.138 -7.363 1 98.81 147 LEU B O 1
ATOM 2925 N N . VAL B 1 148 ? -4.547 -2.566 -8.93 1 98.94 148 VAL B N 1
ATOM 2926 C CA . VAL B 1 148 ? -5.27 -3.697 -8.352 1 98.94 148 VAL B CA 1
ATOM 2927 C C . VAL B 1 148 ? -4.566 -4.168 -7.082 1 98.94 148 VAL B C 1
ATOM 2929 O O . VAL B 1 148 ? -3.336 -4.168 -7.008 1 98.94 148 VAL B O 1
ATOM 2932 N N . GLN B 1 149 ? -5.379 -4.504 -6.059 1 98.94 149 GLN B N 1
ATOM 2933 C CA . GLN B 1 149 ? -4.863 -5.125 -4.844 1 98.94 149 GLN B CA 1
ATOM 2934 C C . GLN B 1 149 ? -5.363 -6.562 -4.703 1 98.94 149 GLN B C 1
ATOM 2936 O O . GLN B 1 149 ? -6.539 -6.84 -4.941 1 98.94 149 GLN B O 1
ATOM 2941 N N . MET B 1 150 ? -4.457 -7.465 -4.445 1 98.88 150 MET B N 1
ATOM 2942 C CA . MET B 1 150 ? -4.801 -8.805 -3.975 1 98.88 150 MET B CA 1
ATOM 2943 C C . MET B 1 150 ? -4.27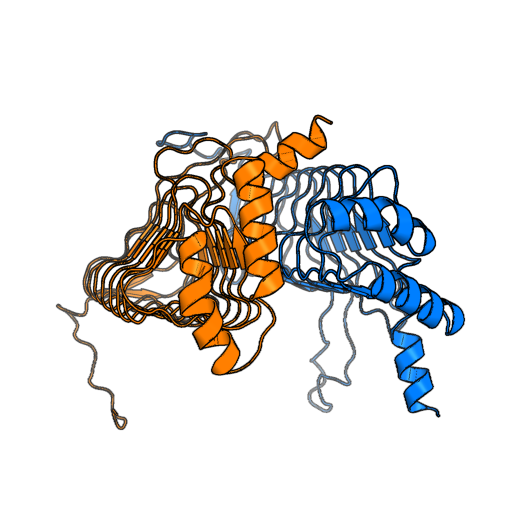3 -9.039 -2.562 1 98.88 150 MET B C 1
ATOM 2945 O O . MET B 1 150 ? -3.062 -9.109 -2.352 1 98.88 150 MET B O 1
ATOM 2949 N N . LEU B 1 151 ? -5.172 -9.109 -1.599 1 98.56 151 LEU B N 1
ATOM 2950 C CA . LEU B 1 151 ? -4.824 -9.195 -0.185 1 98.56 151 LEU B CA 1
ATOM 2951 C C . LEU B 1 151 ? -5.215 -10.555 0.387 1 98.56 151 LEU B C 1
ATOM 2953 O O . LEU B 1 151 ? -6.324 -10.727 0.896 1 98.56 151 LEU B O 1
ATOM 2957 N N . ALA B 1 152 ? -4.27 -11.469 0.32 1 97.81 152 ALA B N 1
ATOM 2958 C CA . ALA B 1 152 ? -4.531 -12.852 0.721 1 97.81 152 ALA B CA 1
ATOM 2959 C C . ALA B 1 152 ? -4.367 -13.023 2.229 1 97.81 152 ALA B C 1
ATOM 2961 O O . ALA B 1 152 ? -3.76 -14 2.684 1 97.81 152 ALA B O 1
ATOM 2962 N N . VAL B 1 153 ? -4.848 -12.047 2.99 1 95.75 153 VAL B N 1
ATOM 2963 C CA . VAL B 1 153 ? -4.867 -12.047 4.449 1 95.75 153 VAL B CA 1
ATOM 2964 C C . VAL B 1 153 ? -6.008 -11.164 4.953 1 95.75 153 VAL B C 1
ATOM 2966 O O . VAL B 1 153 ? -6.441 -10.242 4.258 1 95.75 153 VAL B O 1
ATOM 2969 N N . ASN B 1 154 ? -6.531 -11.5 6.051 1 95.25 154 ASN B N 1
ATOM 2970 C CA . ASN B 1 154 ? -7.504 -10.664 6.738 1 95.25 154 ASN B CA 1
ATOM 2971 C C . ASN B 1 154 ? -7.297 -10.68 8.25 1 95.25 154 ASN B C 1
ATOM 2973 O O . ASN B 1 154 ? -6.801 -11.664 8.797 1 95.25 154 ASN B O 1
ATOM 2977 N N . HIS B 1 155 ? -7.617 -9.57 8.898 1 95.62 155 HIS B N 1
ATOM 2978 C CA . HIS B 1 155 ? -7.516 -9.516 10.359 1 95.62 155 HIS B CA 1
ATOM 2979 C C . HIS B 1 155 ? -8.797 -10.008 11.023 1 95.62 155 HIS B C 1
ATOM 2981 O O . HIS B 1 155 ? -9.898 -9.734 10.539 1 95.62 155 HIS B O 1
ATOM 2987 N N . VAL B 1 156 ? -8.617 -10.727 12.086 1 95.12 156 VAL B N 1
ATOM 2988 C CA . VAL B 1 156 ? -9.734 -11.086 12.961 1 95.12 156 VAL B CA 1
ATOM 2989 C C . VAL B 1 156 ? -10.062 -9.914 13.883 1 95.12 156 VAL B C 1
ATOM 2991 O O . VAL B 1 156 ? -9.164 -9.234 14.375 1 95.12 156 VAL B O 1
ATOM 2994 N N . TYR B 1 157 ? -11.414 -9.641 14.133 1 94.81 157 TYR B N 1
ATOM 2995 C CA . TYR B 1 157 ? -11.75 -8.445 14.898 1 94.81 157 TYR B CA 1
ATOM 2996 C C . TYR B 1 157 ? -12.953 -8.695 15.797 1 94.81 157 TYR B C 1
ATOM 2998 O O . TYR B 1 157 ? -13.727 -7.773 16.094 1 94.81 157 TYR B O 1
ATOM 3006 N N . HIS B 1 158 ? -13.141 -9.852 16.328 1 91.56 158 HIS B N 1
ATOM 3007 C CA . HIS B 1 158 ? -14.344 -10.18 17.078 1 91.56 158 HIS B CA 1
ATOM 3008 C C . HIS B 1 158 ? -14.164 -9.859 18.562 1 91.56 158 HIS B C 1
ATOM 3010 O O . HIS B 1 158 ? -15.148 -9.703 19.281 1 91.56 158 HIS B O 1
ATOM 3016 N N . ASP B 1 159 ? -12.961 -9.836 19.016 1 92.44 159 ASP B N 1
ATOM 3017 C CA . ASP B 1 159 ? -12.68 -9.586 20.422 1 92.44 159 ASP B CA 1
ATOM 3018 C C . ASP B 1 159 ? -12.555 -8.086 20.703 1 92.44 159 ASP B C 1
ATOM 3020 O O . ASP B 1 159 ? -11.508 -7.492 20.438 1 92.44 159 ASP B O 1
ATOM 3024 N N . THR B 1 160 ? -13.547 -7.461 21.359 1 92.75 160 THR B N 1
ATOM 3025 C CA . THR B 1 160 ? -13.578 -6.016 21.547 1 92.75 160 THR B CA 1
ATOM 3026 C C . THR B 1 160 ? -12.68 -5.613 22.719 1 92.75 160 THR B C 1
ATOM 3028 O O . THR B 1 160 ? -12.484 -4.422 22.969 1 92.75 160 THR B O 1
ATOM 3031 N N . SER B 1 161 ? -12.055 -6.547 23.375 1 92.5 161 SER B N 1
ATOM 3032 C CA . SER B 1 161 ? -11.266 -6.258 24.562 1 92.5 161 SER B CA 1
ATOM 3033 C C . SER B 1 161 ? -9.805 -6 24.203 1 92.5 161 SER B C 1
ATOM 3035 O O . SER B 1 161 ? -9.016 -5.574 25.047 1 92.5 161 SER B O 1
ATOM 3037 N N . ARG B 1 162 ? -9.445 -6.273 23.094 1 95.06 162 ARG B N 1
ATOM 3038 C CA . ARG B 1 162 ? -8.062 -6.051 22.672 1 95.06 162 ARG B CA 1
ATOM 3039 C C . ARG B 1 162 ? -8 -5.406 21.297 1 95.06 162 ARG B C 1
ATOM 3041 O O . ARG B 1 162 ? -8.938 -5.539 20.5 1 95.06 162 ARG B O 1
ATOM 3048 N N . PRO B 1 163 ? -6.871 -4.746 20.984 1 96.31 163 PRO B N 1
ATOM 3049 C CA . PRO B 1 163 ? -6.723 -4.152 19.656 1 96.31 163 PRO B CA 1
ATOM 3050 C C . PRO B 1 163 ? -6.82 -5.18 18.531 1 96.31 163 PRO B C 1
ATOM 3052 O O . PRO B 1 163 ? -6.398 -6.328 18.703 1 96.31 163 PRO B O 1
ATOM 3055 N N . ILE B 1 164 ? -7.328 -4.711 17.391 1 95.94 164 ILE B N 1
ATOM 3056 C CA . ILE B 1 164 ? -7.547 -5.605 16.25 1 95.94 164 ILE B CA 1
ATOM 3057 C C . ILE B 1 164 ? -6.211 -6.164 15.773 1 95.94 164 ILE B C 1
ATOM 3059 O O . ILE B 1 164 ? -6.121 -7.332 15.383 1 95.94 164 ILE B O 1
ATOM 3063 N N . SER B 1 165 ? -5.188 -5.387 15.898 1 95.69 165 SER B N 1
ATOM 3064 C CA . SER B 1 165 ? -3.859 -5.789 15.453 1 95.69 165 SER B CA 1
ATOM 3065 C C . SER B 1 165 ? -3.35 -6.992 16.234 1 95.69 165 SER B C 1
ATOM 3067 O O . SER B 1 165 ? -2.402 -7.66 15.82 1 95.69 165 SER B O 1
ATOM 3069 N N . LEU B 1 166 ? -3.975 -7.309 17.344 1 96.19 166 LEU B N 1
ATOM 3070 C CA . LEU B 1 166 ? -3.484 -8.367 18.219 1 96.19 166 LEU B CA 1
ATOM 3071 C C . LEU B 1 166 ? -4.43 -9.562 18.203 1 96.19 166 LEU B C 1
ATOM 3073 O O . LEU B 1 166 ? -4.293 -10.477 19.031 1 96.19 166 LEU B O 1
ATOM 3077 N N . GLN B 1 167 ? -5.359 -9.625 17.297 1 95.19 167 GLN B N 1
ATOM 3078 C CA . GLN B 1 167 ? -6.391 -10.656 17.359 1 95.19 167 GLN B CA 1
ATOM 3079 C C . GLN B 1 167 ? -6.102 -11.781 16.359 1 95.19 167 GLN B C 1
ATOM 3081 O O . GLN B 1 167 ? -6.809 -12.797 16.344 1 95.19 167 GLN B O 1
ATOM 3086 N N . GLY B 1 168 ? -5.074 -11.586 15.555 1 94.56 168 GLY B N 1
ATOM 3087 C CA . GLY B 1 168 ? -4.715 -12.625 14.602 1 94.56 168 GLY B CA 1
ATOM 3088 C C . GLY B 1 168 ? -5.234 -12.367 13.203 1 94.56 168 GLY B C 1
ATOM 3089 O O . GLY B 1 168 ? -5.871 -11.336 12.953 1 94.56 168 GLY B O 1
ATOM 3090 N N . ILE B 1 169 ? -4.832 -13.281 12.273 1 95.12 169 ILE B N 1
ATOM 3091 C CA . ILE B 1 169 ? -5.168 -13.102 10.867 1 95.12 169 ILE B CA 1
ATOM 3092 C C . ILE B 1 169 ? -5.648 -14.422 10.273 1 95.12 169 ILE B C 1
ATOM 3094 O O . ILE B 1 169 ? -5.324 -15.5 10.789 1 95.12 169 ILE B O 1
ATOM 3098 N N . THR B 1 170 ? -6.469 -14.367 9.281 1 95.06 170 THR B N 1
ATOM 3099 C CA . THR B 1 170 ? -6.781 -15.484 8.398 1 95.06 170 THR B CA 1
ATOM 3100 C C . THR B 1 170 ? -5.949 -15.414 7.125 1 95.06 170 THR B C 1
ATOM 3102 O O . THR B 1 170 ? -5.492 -14.344 6.73 1 95.06 170 THR B O 1
ATOM 3105 N N . CYS B 1 171 ? -5.691 -16.547 6.465 1 95.56 171 CYS B N 1
ATOM 3106 C CA . CYS B 1 171 ? -4.852 -16.641 5.273 1 95.56 171 CYS B CA 1
ATOM 3107 C C . CYS B 1 171 ? -5.367 -17.719 4.332 1 95.56 171 CYS B C 1
ATOM 3109 O O . CYS B 1 171 ? -4.664 -18.688 4.051 1 95.56 171 CYS B O 1
ATOM 3111 N N . GLN B 1 172 ? -6.488 -17.531 3.779 1 96.38 172 GLN B N 1
ATOM 3112 C CA . GLN B 1 172 ? -7.156 -18.531 2.963 1 96.38 172 GLN B CA 1
ATOM 3113 C C . GLN B 1 172 ? -6.617 -18.531 1.536 1 96.38 172 GLN B C 1
ATOM 3115 O O . GLN B 1 172 ? -6.715 -19.547 0.83 1 96.38 172 GLN B O 1
ATOM 3120 N N . GLY B 1 173 ? -6.086 -17.422 1.122 1 97.62 173 GLY B N 1
ATOM 3121 C CA . GLY B 1 173 ? -5.488 -17.344 -0.2 1 97.62 173 GLY B CA 1
ATOM 3122 C C . GLY B 1 173 ? -6.438 -16.781 -1.246 1 97.62 173 GLY B C 1
ATOM 3123 O O . GLY B 1 173 ? -7.609 -16.531 -0.962 1 97.62 173 GLY B O 1
ATOM 3124 N N . ILE B 1 174 ? -5.895 -16.453 -2.432 1 98.81 174 ILE B N 1
ATOM 3125 C CA . ILE B 1 174 ? -6.633 -15.945 -3.584 1 98.81 174 ILE B CA 1
ATOM 3126 C C . ILE B 1 174 ? -6.254 -16.75 -4.828 1 98.81 174 ILE B C 1
ATOM 3128 O O . ILE B 1 174 ? -5.074 -17.016 -5.07 1 98.81 174 ILE B O 1
ATOM 3132 N N . THR B 1 175 ? -7.23 -17.156 -5.582 1 98.94 175 THR B N 1
ATOM 3133 C CA . THR B 1 175 ? -6.996 -17.844 -6.852 1 98.94 175 THR B CA 1
ATOM 3134 C C . THR B 1 175 ? -7.684 -17.094 -7.996 1 98.94 175 THR B C 1
ATOM 3136 O O . THR B 1 175 ? -8.859 -16.75 -7.895 1 98.94 175 THR B O 1
ATOM 3139 N N . VAL B 1 176 ? -6.988 -16.797 -9.039 1 99 176 VAL B N 1
ATOM 3140 C CA . VAL B 1 176 ? -7.531 -16.25 -10.273 1 99 176 VAL B CA 1
ATOM 3141 C C . VAL B 1 176 ? -7.301 -17.234 -11.422 1 99 176 VAL B C 1
ATOM 3143 O O . VAL B 1 176 ? -6.156 -17.562 -11.75 1 99 176 VAL B O 1
ATOM 3146 N N . GLU B 1 177 ? -8.336 -17.703 -11.984 1 98.94 177 GLU B N 1
ATOM 3147 C CA . GLU B 1 177 ? -8.242 -18.719 -13.039 1 98.94 177 GLU B CA 1
ATOM 3148 C C . GLU B 1 177 ? -7.867 -18.078 -14.375 1 98.94 177 GLU B C 1
ATOM 3150 O O . GLU B 1 177 ? -7.871 -16.859 -14.516 1 98.94 177 GLU B O 1
ATOM 3155 N N . ASN B 1 178 ? -7.578 -19.016 -15.359 1 98.94 178 ASN B N 1
ATOM 3156 C CA . ASN B 1 178 ? -7.062 -18.609 -16.656 1 98.94 178 ASN B CA 1
ATOM 3157 C C . ASN B 1 178 ? -8.008 -17.641 -17.359 1 98.94 178 ASN B C 1
ATOM 3159 O O . ASN B 1 178 ? -9.227 -17.812 -17.312 1 98.94 178 ASN B O 1
ATOM 3163 N N . GLY B 1 179 ? -7.406 -16.594 -17.953 1 98.88 179 GLY B N 1
ATOM 3164 C CA . GLY B 1 179 ? -8.125 -15.766 -18.906 1 98.88 179 GLY B CA 1
ATOM 3165 C C . GLY B 1 179 ? -8.922 -14.656 -18.234 1 98.88 179 GLY B C 1
ATOM 3166 O O . GLY B 1 179 ? -9.586 -13.875 -18.922 1 98.88 179 GLY B O 1
ATOM 3167 N N . ALA B 1 180 ? -8.914 -14.539 -16.938 1 98.94 180 ALA B N 1
ATOM 3168 C CA . ALA B 1 180 ? -9.703 -13.531 -16.234 1 98.94 180 ALA B CA 1
ATOM 3169 C C . ALA B 1 180 ? -9.141 -12.133 -16.484 1 98.94 180 ALA B C 1
ATOM 3171 O O . ALA B 1 180 ? -7.957 -11.977 -16.781 1 98.94 180 ALA B O 1
ATOM 3172 N N . TRP B 1 181 ? -10.031 -11.164 -16.391 1 98.81 181 TRP B N 1
ATOM 3173 C CA . TRP B 1 181 ? -9.695 -9.742 -16.5 1 98.81 181 TRP B CA 1
ATOM 3174 C C . TRP B 1 181 ? -10.094 -8.984 -15.242 1 98.81 181 TRP B C 1
ATOM 3176 O O . TRP B 1 181 ? -11.266 -8.977 -14.852 1 98.81 181 TRP B O 1
ATOM 3186 N N . ILE B 1 182 ? -9.133 -8.359 -14.602 1 98.94 182 ILE B N 1
ATOM 3187 C CA . ILE B 1 182 ? -9.375 -7.609 -13.375 1 98.94 182 ILE B CA 1
ATOM 3188 C C . ILE B 1 182 ? -9.227 -6.113 -13.641 1 98.94 182 ILE B C 1
ATOM 3190 O O . ILE B 1 182 ? -8.125 -5.633 -13.914 1 98.94 182 ILE B O 1
ATOM 3194 N N . GLY B 1 183 ? -10.289 -5.352 -13.477 1 98.88 183 GLY B N 1
ATOM 3195 C CA . GLY B 1 183 ? -10.305 -3.928 -13.773 1 98.88 183 GLY B CA 1
ATOM 3196 C C . GLY B 1 183 ? -9.508 -3.104 -12.781 1 98.88 183 GLY B C 1
ATOM 3197 O O . GLY B 1 183 ? -9.242 -3.553 -11.664 1 98.88 183 GLY B O 1
ATOM 3198 N N . GLY B 1 184 ? -9.164 -1.887 -13.258 1 98.81 184 GLY B N 1
ATOM 3199 C CA . GLY B 1 184 ? -8.281 -1.027 -12.484 1 98.81 184 GLY B CA 1
ATOM 3200 C C . GLY B 1 184 ? -8.844 -0.673 -11.117 1 98.81 184 GLY B C 1
ATOM 3201 O O . GLY B 1 184 ? -10.039 -0.389 -10.984 1 98.81 184 GLY B O 1
ATOM 3202 N N . GLY B 1 185 ? -7.902 -0.737 -10.117 1 98.75 185 GLY B N 1
ATOM 3203 C CA . GLY B 1 185 ? -8.281 -0.307 -8.781 1 98.75 185 GLY B CA 1
ATOM 3204 C C . GLY B 1 185 ? -9.125 -1.329 -8.039 1 98.75 185 GLY B C 1
ATOM 3205 O O . GLY B 1 185 ? -9.562 -1.082 -6.914 1 98.75 185 GLY B O 1
ATOM 3206 N N . ALA B 1 186 ? -9.422 -2.496 -8.625 1 98.94 186 ALA B N 1
ATOM 3207 C CA . ALA B 1 186 ? -10.195 -3.518 -7.926 1 98.94 186 ALA B CA 1
ATOM 3208 C C . ALA B 1 186 ? -9.406 -4.102 -6.758 1 98.94 186 ALA B C 1
ATOM 3210 O O . ALA B 1 186 ? -8.172 -4.078 -6.762 1 98.94 186 ALA B O 1
ATOM 3211 N N . ILE B 1 187 ? -10.125 -4.578 -5.734 1 98.94 187 ILE B N 1
ATOM 3212 C CA . ILE B 1 187 ? -9.531 -5.211 -4.559 1 98.94 187 ILE B CA 1
ATOM 3213 C C . ILE B 1 187 ? -10.102 -6.621 -4.391 1 98.94 187 ILE B C 1
ATOM 3215 O O . ILE B 1 187 ? -11.312 -6.797 -4.258 1 98.94 187 ILE B O 1
ATOM 3219 N N . ILE B 1 188 ? -9.219 -7.641 -4.477 1 98.94 188 ILE B N 1
ATOM 3220 C CA . ILE B 1 188 ? -9.594 -9.031 -4.246 1 98.94 188 ILE B CA 1
ATOM 3221 C C . ILE B 1 188 ? -9.188 -9.445 -2.836 1 98.94 188 ILE B C 1
ATOM 3223 O O . ILE B 1 188 ? -8.016 -9.344 -2.463 1 98.94 188 ILE B O 1
ATOM 3227 N N . LEU B 1 189 ? -10.172 -9.984 -2.08 1 98.75 189 LEU B N 1
ATOM 3228 C CA . LEU B 1 189 ? -9.906 -10.227 -0.666 1 98.75 189 LEU B CA 1
ATOM 3229 C C . LEU B 1 189 ? -9.617 -11.703 -0.412 1 98.75 189 LEU B C 1
ATOM 3231 O O . LEU B 1 189 ? -9.781 -12.539 -1.306 1 98.75 189 LEU B O 1
ATOM 3235 N N . ASP B 1 190 ? -9.172 -11.969 0.819 1 98.19 190 ASP B N 1
ATOM 3236 C CA . ASP B 1 190 ? -8.734 -13.297 1.248 1 98.19 190 ASP B CA 1
ATOM 3237 C C . ASP B 1 190 ? -9.852 -14.32 1.069 1 98.19 190 ASP B C 1
ATOM 3239 O O . ASP B 1 190 ? -11 -14.062 1.421 1 98.19 190 ASP B O 1
ATOM 3243 N N . GLY B 1 191 ? -9.484 -15.492 0.446 1 97.94 191 GLY B N 1
ATOM 3244 C CA . GLY B 1 191 ? -10.414 -16.609 0.311 1 97.94 191 GLY B CA 1
ATOM 3245 C C . GLY B 1 191 ? -11.148 -16.609 -1.018 1 97.94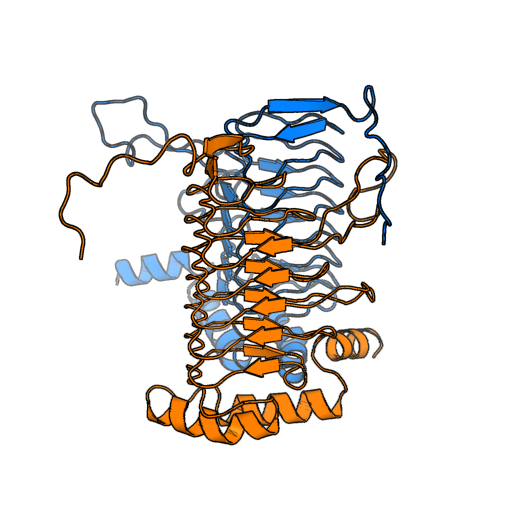 191 GLY B C 1
ATOM 3246 O O . GLY B 1 191 ? -11.883 -17.547 -1.322 1 97.94 191 GLY B O 1
ATOM 3247 N N . VAL B 1 192 ? -10.938 -15.609 -1.861 1 98.81 192 VAL B N 1
ATOM 3248 C CA . VAL B 1 192 ? -11.742 -15.422 -3.062 1 98.81 192 VAL B CA 1
ATOM 3249 C C . VAL B 1 192 ? -11.141 -16.219 -4.219 1 98.81 192 VAL B C 1
ATOM 3251 O O . VAL B 1 192 ? -9.922 -16.234 -4.398 1 98.81 192 VAL B O 1
ATOM 3254 N N . ARG B 1 193 ? -11.977 -16.781 -4.953 1 98.94 193 ARG B N 1
ATOM 3255 C CA . ARG B 1 193 ? -11.633 -17.375 -6.246 1 98.94 193 ARG B CA 1
ATOM 3256 C C . ARG B 1 193 ? -12.297 -16.609 -7.387 1 98.94 193 ARG B C 1
ATOM 3258 O O . ARG B 1 193 ? -13.516 -16.406 -7.387 1 98.94 193 ARG B O 1
ATOM 3265 N N . ILE B 1 194 ? -11.531 -16.156 -8.344 1 98.94 194 ILE B N 1
ATOM 3266 C CA . ILE B 1 194 ? -12.039 -15.57 -9.578 1 98.94 194 ILE B CA 1
ATOM 3267 C C . ILE B 1 194 ? -12.023 -16.625 -10.688 1 98.94 194 ILE B C 1
ATOM 3269 O O . ILE B 1 194 ? -10.969 -17.172 -11.016 1 98.94 194 ILE B O 1
ATOM 3273 N N . GLY B 1 195 ? -13.117 -16.844 -11.297 1 98.94 195 GLY B N 1
ATOM 3274 C CA . GLY B 1 195 ? -13.266 -17.953 -12.242 1 98.94 195 GLY B CA 1
ATOM 3275 C C . GLY B 1 195 ? -12.641 -17.656 -13.594 1 98.94 195 GLY B C 1
ATOM 3276 O O . GLY B 1 195 ? -12.203 -16.547 -13.852 1 98.94 195 GLY B O 1
ATOM 3277 N N . LYS B 1 196 ? -12.664 -18.734 -14.438 1 98.81 196 LYS B N 1
ATOM 3278 C CA . LYS B 1 196 ? -12.133 -18.688 -15.797 1 98.81 196 LYS B CA 1
ATOM 3279 C C . LYS B 1 196 ?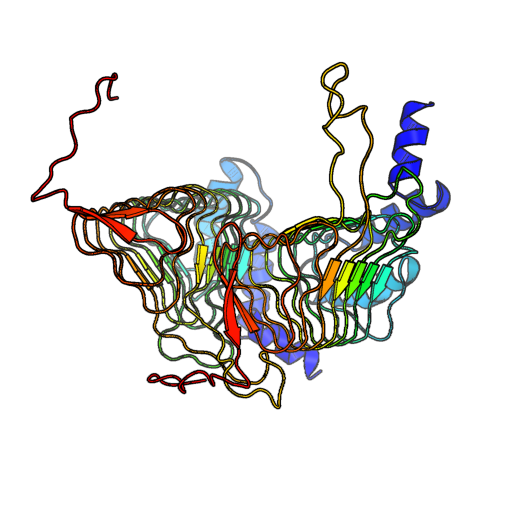 -12.844 -17.609 -16.625 1 98.81 196 LYS B C 1
ATOM 3281 O O . LYS B 1 196 ? -14.07 -17.516 -16.594 1 98.81 196 LYS B O 1
ATOM 3286 N N . ASN B 1 197 ? -12.102 -16.781 -17.297 1 98.69 197 ASN B N 1
ATOM 3287 C CA . ASN B 1 197 ? -12.625 -15.75 -18.188 1 98.69 197 ASN B CA 1
ATOM 3288 C C . ASN B 1 197 ? -13.656 -14.875 -17.5 1 98.69 197 ASN B C 1
ATOM 3290 O O . ASN B 1 197 ? -14.617 -14.43 -18.125 1 98.69 197 ASN B O 1
ATOM 3294 N N . ALA B 1 198 ? -13.578 -14.773 -16.203 1 98.88 198 ALA B N 1
ATOM 3295 C CA . ALA B 1 198 ? -14.43 -13.852 -15.453 1 98.88 198 ALA B CA 1
ATOM 3296 C C . ALA B 1 198 ? -13.906 -12.422 -15.539 1 98.88 198 ALA B C 1
ATOM 3298 O O . ALA B 1 198 ? -12.719 -12.203 -15.789 1 98.88 198 ALA B O 1
ATOM 3299 N N . VAL B 1 199 ? -14.789 -11.477 -15.359 1 98.75 199 VAL B N 1
ATOM 3300 C CA . VAL B 1 199 ? -14.445 -10.062 -15.398 1 98.75 199 VAL B CA 1
ATOM 3301 C C . VAL B 1 199 ? -14.789 -9.406 -14.062 1 98.75 199 VAL B C 1
ATOM 3303 O O . VAL B 1 199 ? -15.906 -9.531 -13.57 1 98.75 199 VAL B O 1
ATOM 3306 N N . VAL B 1 200 ? -13.836 -8.812 -13.461 1 98.94 200 VAL B N 1
ATOM 3307 C CA . VAL B 1 200 ? -14.055 -7.949 -12.305 1 98.94 200 VAL B CA 1
ATOM 3308 C C . VAL B 1 200 ? -13.977 -6.484 -12.734 1 98.94 200 VAL B C 1
ATOM 3310 O O . VAL B 1 200 ? -12.953 -6.043 -13.266 1 98.94 200 VAL B O 1
ATOM 3313 N N . GLY B 1 201 ? -15.023 -5.738 -12.508 1 98.81 201 GLY B N 1
ATOM 3314 C CA . GLY B 1 201 ? -15.062 -4.344 -12.914 1 98.81 201 GLY B CA 1
ATOM 3315 C C . GLY B 1 201 ? -14.102 -3.467 -12.125 1 98.81 201 GLY B C 1
ATOM 3316 O O . GLY B 1 201 ? -13.695 -3.822 -11.016 1 98.81 201 GLY B O 1
ATOM 3317 N N . ALA B 1 202 ? -13.789 -2.293 -12.82 1 98.81 202 ALA B N 1
ATOM 3318 C CA . ALA B 1 202 ? -12.898 -1.333 -12.172 1 98.81 202 ALA B CA 1
ATOM 3319 C C . ALA B 1 202 ? -13.469 -0.872 -10.836 1 98.81 202 ALA B C 1
ATOM 3321 O O . ALA B 1 202 ? -14.672 -0.625 -10.719 1 98.81 202 ALA B O 1
ATOM 3322 N N . GLY B 1 203 ? -12.531 -0.828 -9.867 1 98.69 203 GLY B N 1
ATOM 3323 C CA . GLY B 1 203 ? -12.891 -0.303 -8.555 1 98.69 203 GLY B CA 1
ATOM 3324 C C . GLY B 1 203 ? -13.695 -1.283 -7.723 1 98.69 203 GLY B C 1
ATOM 3325 O O . GLY B 1 203 ? -14.039 -0.992 -6.574 1 98.69 203 GLY B O 1
ATOM 3326 N N . ALA B 1 204 ? -13.992 -2.482 -8.227 1 98.88 204 ALA B N 1
ATOM 3327 C CA . ALA B 1 204 ? -14.812 -3.445 -7.492 1 98.88 204 ALA B CA 1
ATOM 3328 C C . ALA B 1 204 ? -14.062 -3.979 -6.273 1 98.88 204 ALA B C 1
ATOM 3330 O O . ALA B 1 204 ? -12.844 -4.125 -6.301 1 98.88 204 ALA B O 1
ATOM 3331 N N . VAL B 1 205 ? -14.797 -4.227 -5.203 1 98.94 205 VAL B N 1
ATOM 3332 C CA . VAL B 1 205 ? -14.281 -4.914 -4.027 1 98.94 205 VAL B CA 1
ATOM 3333 C C . VAL B 1 205 ? -14.891 -6.309 -3.93 1 98.94 205 VAL B C 1
ATOM 3335 O O . VAL B 1 205 ? -16.078 -6.453 -3.605 1 98.94 205 VAL B O 1
ATOM 3338 N N . VAL B 1 206 ? -14.055 -7.344 -4.148 1 98.94 206 VAL B N 1
ATOM 3339 C CA . VAL B 1 206 ? -14.555 -8.711 -4.293 1 98.94 206 VAL B CA 1
ATOM 3340 C C . VAL B 1 206 ? -14.359 -9.469 -2.984 1 98.94 206 VAL B C 1
ATOM 3342 O O . VAL B 1 206 ? -13.227 -9.75 -2.582 1 98.94 206 VAL B O 1
ATOM 3345 N N . THR B 1 207 ? -15.469 -9.859 -2.4 1 98.25 207 THR B N 1
ATOM 3346 C CA . THR B 1 207 ? -15.453 -10.508 -1.094 1 98.25 207 THR B CA 1
ATOM 3347 C C . THR B 1 207 ? -15.906 -11.961 -1.207 1 98.25 207 THR B C 1
ATOM 3349 O O . THR B 1 207 ? -15.766 -12.734 -0.257 1 98.25 207 THR B O 1
ATOM 3352 N N . ARG B 1 208 ? -16.469 -12.281 -2.34 1 98.31 208 ARG B N 1
ATOM 3353 C CA . ARG B 1 208 ? -16.938 -13.633 -2.619 1 98.31 208 ARG B CA 1
ATOM 3354 C C . ARG B 1 208 ? -16.484 -14.094 -4.004 1 98.31 208 ARG B C 1
ATOM 3356 O O . ARG B 1 208 ? -16.109 -13.273 -4.844 1 98.31 208 ARG B O 1
ATOM 3363 N N . ASP B 1 209 ? -16.641 -15.359 -4.172 1 98.88 209 ASP B N 1
ATOM 3364 C CA . ASP B 1 209 ? -16.188 -15.953 -5.422 1 98.88 209 ASP B CA 1
ATOM 3365 C C . ASP B 1 209 ? -16.938 -15.383 -6.621 1 98.88 209 ASP B C 1
ATOM 3367 O O . ASP B 1 209 ? -18.125 -15.07 -6.523 1 98.88 209 ASP B O 1
ATOM 3371 N N . VAL B 1 210 ? -16.234 -15.242 -7.695 1 98.94 210 VAL B N 1
ATOM 3372 C CA . VAL B 1 210 ? -16.812 -14.914 -8.992 1 98.94 210 VAL B CA 1
ATOM 3373 C C . VAL B 1 210 ? -16.797 -16.141 -9.891 1 98.94 210 VAL B C 1
ATOM 3375 O O . VAL B 1 210 ? -15.734 -16.656 -10.242 1 98.94 210 VAL B O 1
ATOM 3378 N N . PRO B 1 211 ? -17.922 -16.641 -10.266 1 98.81 211 PRO B N 1
ATOM 3379 C CA . PRO B 1 211 ? -17.938 -17.844 -11.109 1 98.81 211 PRO B CA 1
ATOM 3380 C C . PRO B 1 211 ? -17.297 -17.609 -12.477 1 98.81 211 PRO B C 1
ATOM 3382 O O . PRO B 1 211 ? -17.125 -16.469 -12.898 1 98.81 211 PRO B O 1
ATOM 3385 N N . ASP B 1 212 ? -17.047 -18.797 -13.102 1 98.75 212 ASP B N 1
ATOM 3386 C CA . ASP B 1 212 ? -16.531 -18.734 -14.469 1 98.75 212 ASP B CA 1
ATOM 3387 C C . ASP B 1 212 ? -17.453 -17.906 -15.367 1 98.75 212 ASP B C 1
ATOM 3389 O O . ASP B 1 212 ? -18.672 -17.984 -15.25 1 98.75 212 ASP B O 1
ATOM 3393 N N . TYR B 1 213 ? -16.797 -17.047 -16.203 1 98.44 213 TYR B N 1
ATOM 3394 C CA . TYR B 1 213 ? -17.484 -16.344 -17.281 1 98.44 213 TYR B CA 1
ATOM 3395 C C . TYR B 1 213 ? -18.5 -15.359 -16.734 1 98.44 213 TYR B C 1
ATOM 3397 O O . TYR B 1 213 ? -19.484 -15.031 -17.406 1 98.44 213 TYR B O 1
ATOM 3405 N N . CYS B 1 214 ? -18.344 -14.922 -15.508 1 98.69 214 CYS B N 1
ATOM 3406 C CA . CYS B 1 214 ? -19.266 -13.953 -14.938 1 98.69 214 CYS B CA 1
ATOM 3407 C C . CYS B 1 214 ? -18.609 -12.594 -14.781 1 98.69 214 CYS B C 1
ATOM 3409 O O . CYS B 1 214 ? -17.375 -12.492 -14.773 1 98.69 214 CYS B O 1
ATOM 3411 N N . VAL B 1 215 ? -19.391 -11.594 -14.758 1 98.56 215 VAL B N 1
ATOM 3412 C CA . VAL B 1 215 ? -18.969 -10.219 -14.516 1 98.56 215 VAL B CA 1
ATOM 3413 C C . VAL B 1 215 ? -19.391 -9.781 -13.117 1 98.56 215 VAL B C 1
ATOM 3415 O O . VAL B 1 215 ? -20.562 -9.883 -12.758 1 98.56 215 VAL B O 1
ATOM 3418 N N . ALA B 1 216 ? -18.469 -9.352 -12.328 1 98.81 216 ALA B N 1
ATOM 3419 C CA . ALA B 1 216 ? -18.75 -8.828 -10.992 1 98.81 216 ALA B CA 1
ATOM 3420 C C . ALA B 1 216 ? -18.359 -7.355 -10.891 1 98.81 216 ALA B C 1
ATOM 3422 O O . ALA B 1 216 ? -17.281 -6.965 -11.328 1 98.81 216 ALA B O 1
ATOM 3423 N N . VAL B 1 217 ? -19.219 -6.48 -10.359 1 98.69 217 VAL B N 1
ATOM 3424 C CA . VAL B 1 217 ? -18.938 -5.055 -10.211 1 98.69 217 VAL B CA 1
ATOM 3425 C C . VAL B 1 217 ? -19.484 -4.559 -8.875 1 98.69 217 VAL B C 1
ATOM 3427 O O . VAL B 1 217 ? -20.312 -5.223 -8.242 1 98.69 217 VAL B O 1
ATOM 3430 N N . GLY B 1 218 ? -18.828 -3.445 -8.438 1 98.38 218 GLY B N 1
ATOM 3431 C CA . GLY B 1 218 ? -19.406 -2.771 -7.285 1 98.38 218 GLY B CA 1
ATOM 3432 C C . GLY B 1 218 ? -18.609 -2.973 -6.012 1 98.38 218 GLY B C 1
ATOM 3433 O O . GLY B 1 218 ? -17.594 -3.656 -6.02 1 98.38 218 GLY B O 1
ATOM 3434 N N . ASN B 1 219 ? -19.078 -2.373 -4.883 1 98.19 219 ASN B N 1
ATOM 3435 C CA . ASN B 1 219 ? -18.484 -2.396 -3.549 1 98.19 219 ASN B CA 1
ATOM 3436 C C . ASN B 1 219 ? -19.547 -2.502 -2.461 1 98.19 219 ASN B C 1
ATOM 3438 O O . ASN B 1 219 ? -20.188 -1.508 -2.111 1 98.19 219 ASN B O 1
ATOM 3442 N N . PRO B 1 220 ? -19.734 -3.723 -2.008 1 97.19 220 PRO B N 1
ATOM 3443 C CA . PRO B 1 220 ? -19.109 -4.984 -2.412 1 97.19 220 PRO B CA 1
ATOM 3444 C C . PRO B 1 220 ? -19.562 -5.441 -3.801 1 97.19 220 PRO B C 1
ATOM 3446 O O . PRO B 1 220 ? -20.625 -5.051 -4.27 1 97.19 220 PRO B O 1
ATOM 3449 N N . ALA B 1 221 ? -18.672 -6.215 -4.359 1 98.5 221 ALA B N 1
ATOM 3450 C CA . ALA B 1 221 ? -18.922 -6.66 -5.727 1 98.5 221 ALA B CA 1
ATOM 3451 C C . ALA B 1 221 ? -20.094 -7.637 -5.77 1 98.5 221 ALA B C 1
ATOM 3453 O O . ALA B 1 221 ? -20.25 -8.477 -4.879 1 98.5 221 ALA B O 1
ATOM 3454 N N . ARG B 1 222 ? -20.875 -7.539 -6.812 1 98.5 222 ARG B N 1
ATOM 3455 C CA . ARG B 1 222 ? -21.953 -8.469 -7.129 1 98.5 222 ARG B CA 1
ATOM 3456 C C . ARG B 1 222 ? -21.844 -8.961 -8.57 1 98.5 222 ARG B C 1
ATOM 3458 O O . ARG B 1 222 ? -21.344 -8.25 -9.438 1 98.5 222 ARG B O 1
ATOM 3465 N N . ILE B 1 223 ? -22.375 -10.219 -8.711 1 98.38 223 ILE B N 1
ATOM 3466 C CA . ILE B 1 223 ? -22.453 -10.75 -10.062 1 98.38 223 ILE B CA 1
ATOM 3467 C C . ILE B 1 223 ? -23.562 -10.047 -10.836 1 98.38 223 ILE B C 1
ATOM 3469 O O . ILE B 1 223 ? -24.719 -10.047 -10.414 1 98.38 223 ILE B O 1
ATOM 3473 N N . VAL B 1 224 ? -23.297 -9.492 -11.984 1 97.69 224 VAL B N 1
ATOM 3474 C CA . VAL B 1 224 ? -24.312 -8.734 -12.695 1 97.69 224 VAL B CA 1
ATOM 3475 C C . VAL B 1 224 ? -24.625 -9.414 -14.031 1 97.69 224 VAL B C 1
ATOM 3477 O O . VAL B 1 224 ? -25.625 -9.102 -14.672 1 97.69 224 VAL B O 1
ATOM 3480 N N . ARG B 1 225 ? -23.75 -10.281 -14.391 1 96.06 225 ARG B N 1
ATOM 3481 C CA . ARG B 1 225 ? -23.953 -10.914 -15.695 1 96.06 225 ARG B CA 1
ATOM 3482 C C . ARG B 1 225 ? -23.25 -12.258 -15.766 1 96.06 225 ARG B C 1
ATOM 3484 O O . ARG B 1 225 ? -22.125 -12.406 -15.273 1 96.06 225 ARG B O 1
ATOM 3491 N N . ASP B 1 226 ? -23.844 -13.211 -16.312 1 96.75 226 ASP B N 1
ATOM 3492 C CA . ASP B 1 226 ? -23.234 -14.461 -16.781 1 96.75 226 ASP B CA 1
ATOM 3493 C C . ASP B 1 226 ? -23.094 -14.477 -18.297 1 96.75 226 ASP B C 1
ATOM 3495 O O . ASP B 1 226 ? -24.094 -14.555 -19.016 1 96.75 226 ASP B O 1
ATOM 3499 N N . LEU B 1 227 ? -21.938 -14.508 -18.703 1 95 227 LEU B N 1
ATOM 3500 C CA . LEU B 1 227 ? -21.672 -14.273 -20.125 1 95 227 LEU B CA 1
ATOM 3501 C C . LEU B 1 227 ? -22.078 -15.484 -20.953 1 95 227 LEU B C 1
ATOM 3503 O O . LEU B 1 227 ? -22.219 -15.375 -22.172 1 95 227 LEU B O 1
ATOM 3507 N N . ARG B 1 228 ? -22.234 -16.625 -20.375 1 95.06 228 ARG B N 1
ATOM 3508 C CA . ARG B 1 228 ? -22.719 -17.797 -21.094 1 95.06 228 ARG B CA 1
ATOM 3509 C C . ARG B 1 228 ? -24.219 -17.719 -21.359 1 95.06 228 ARG B C 1
ATOM 3511 O O . ARG B 1 228 ? -24.672 -17.969 -22.484 1 95.06 228 ARG B O 1
ATOM 3518 N N . SER B 1 229 ? -24.953 -17.312 -20.406 1 94.62 229 SER B N 1
ATOM 3519 C CA . SER B 1 229 ? -26.391 -17.219 -20.531 1 94.62 229 SER B CA 1
ATOM 3520 C C . SER B 1 229 ? -26.828 -15.852 -21.031 1 94.62 229 SER B C 1
ATOM 3522 O O . SER B 1 229 ? -27.891 -15.703 -21.641 1 94.62 229 SER B O 1
ATOM 3524 N N . GLN B 1 230 ? -26.016 -14.844 -20.703 1 92.44 230 GLN B N 1
ATOM 3525 C CA . GLN B 1 230 ? -26.281 -13.484 -21.141 1 92.44 230 GLN B CA 1
ATOM 3526 C C . GLN B 1 230 ? -25.047 -12.883 -21.828 1 92.44 230 GLN B C 1
ATOM 3528 O O . GLN B 1 230 ? -24.359 -12.031 -21.266 1 92.44 230 GLN B O 1
ATOM 3533 N N . PRO B 1 231 ? -24.938 -13.328 -23 1 86.25 231 PRO B N 1
ATOM 3534 C CA . PRO B 1 231 ? -23.75 -12.859 -23.703 1 86.25 231 PRO B CA 1
ATOM 3535 C C . PRO B 1 231 ? -23.719 -11.336 -23.844 1 86.25 231 PRO B C 1
ATOM 3537 O O . PRO B 1 231 ? -24.75 -10.695 -23.984 1 86.25 231 PRO B O 1
ATOM 3540 N N . ALA B 1 232 ? -22.578 -10.766 -23.625 1 82.31 232 ALA B N 1
ATOM 3541 C CA . ALA B 1 232 ? -22.422 -9.32 -23.812 1 82.31 232 ALA B CA 1
ATOM 3542 C C . ALA B 1 232 ? -22.641 -8.93 -25.281 1 82.31 232 ALA B C 1
ATOM 3544 O O . ALA B 1 232 ? -22.25 -9.664 -26.188 1 82.31 232 ALA B O 1
ATOM 3545 N N . ALA B 1 233 ? -23.312 -7.777 -25.453 1 83.94 233 ALA B N 1
ATOM 3546 C CA . ALA B 1 233 ? -23.453 -7.273 -26.812 1 83.94 233 ALA B CA 1
ATOM 3547 C C . ALA B 1 233 ? -22.094 -6.914 -27.406 1 83.94 233 ALA B C 1
ATOM 3549 O O . ALA B 1 233 ? -21.203 -6.48 -26.688 1 83.94 233 ALA B O 1
ATOM 3550 N N . PRO B 1 234 ? -21.891 -7.324 -28.656 1 82.5 234 PRO B N 1
ATOM 3551 C CA . PRO B 1 234 ? -20.641 -6.887 -29.281 1 82.5 234 PRO B CA 1
ATOM 3552 C C . PRO B 1 234 ? -20.391 -5.391 -29.125 1 82.5 234 PRO B C 1
ATOM 3554 O O . PRO B 1 234 ? -21.344 -4.609 -29.031 1 82.5 234 PRO B O 1
ATOM 3557 N N . ALA B 1 235 ? -19.141 -5.012 -29.016 1 82.56 235 ALA B N 1
ATOM 3558 C CA . ALA B 1 235 ? -18.797 -3.598 -28.891 1 82.56 235 ALA B CA 1
ATOM 3559 C C . ALA B 1 235 ? -19.219 -2.826 -30.141 1 82.56 235 ALA B C 1
ATOM 3561 O O . ALA B 1 235 ? -19.062 -3.316 -31.266 1 82.56 235 ALA B O 1
ATOM 3562 N N . ASN B 1 236 ? -19.859 -1.903 -30.031 1 89.44 236 ASN B N 1
ATOM 3563 C CA . ASN B 1 236 ? -20.297 -1.081 -31.156 1 89.44 236 ASN B CA 1
ATOM 3564 C C . ASN B 1 236 ? -19.219 -0.084 -31.562 1 89.44 236 ASN B C 1
ATOM 3566 O O . ASN B 1 236 ? -19.516 0.949 -32.156 1 89.44 236 ASN B O 1
ATOM 3570 N N . VAL B 1 237 ? -18.047 -0.325 -31.25 1 92.31 237 VAL B N 1
ATOM 3571 C CA . VAL B 1 237 ? -16.891 0.51 -31.562 1 92.31 237 VAL B CA 1
ATOM 3572 C C . VAL B 1 237 ? -15.789 -0.34 -32.188 1 92.31 237 VAL B C 1
ATOM 3574 O O . VAL B 1 237 ? -15.812 -1.569 -32.094 1 92.31 237 VAL B O 1
ATOM 3577 N N . PRO B 1 238 ? -14.773 0.265 -32.938 1 91.81 238 PRO B N 1
ATOM 3578 C CA . PRO B 1 238 ? -13.68 -0.53 -33.5 1 91.81 238 PRO B CA 1
ATOM 3579 C C . PRO B 1 238 ? -12.906 -1.31 -32.438 1 91.81 238 PRO B C 1
ATOM 3581 O O . PRO B 1 238 ? -12.648 -0.789 -31.359 1 91.81 238 PRO B O 1
ATOM 3584 N N . VAL B 1 239 ? -12.773 -2.549 -32.844 1 92.81 239 VAL B N 1
ATOM 3585 C CA . VAL B 1 239 ? -11.977 -3.432 -32 1 92.81 239 VAL B CA 1
ATOM 3586 C C . VAL B 1 239 ? -10.625 -3.693 -32.656 1 92.81 239 VAL B C 1
ATOM 3588 O O . VAL B 1 239 ? -10.562 -4.02 -33.844 1 92.81 239 VAL B O 1
ATOM 3591 N N . TYR B 1 240 ? -9.516 -3.402 -32.031 1 89.62 240 TYR B N 1
ATOM 3592 C CA . TYR B 1 240 ? -8.156 -3.574 -32.531 1 89.62 240 TYR B CA 1
ATOM 3593 C C . TYR B 1 240 ? -7.492 -4.789 -31.906 1 89.62 240 TYR B C 1
ATOM 3595 O O . TYR B 1 240 ? -7.785 -5.141 -30.766 1 89.62 240 TYR B O 1
#

InterPro domains:
  IPR001451 Hexapeptide repeat [PF00132] (174-208)
  IPR001451 Hexapeptide repeat [PF14602] (116-144)
  IPR011004 Trimeric LpxA-like superfamily [SSF51161] (54-104)
  IPR011004 Trimeric LpxA-like superfamily [SSF51161] (114-227)
  IPR018357 Hexapeptide transferase, conserved site [PS00101] (182-210)
  IPR051159 Hexapeptide-repeat containing acetyltransferases [PTHR23416] (30-231)

=== Feature glossary ===
Legend for the data blocks above and below:

— What the protein is —

The amino-acid sequence is the protein's primary structure: the linear order of residues from the N-terminus to the C-terminus, written in one-letter code. Everything else here — the 3D coordinates, the secondary structure, the domain annotations — is ultimately a consequence of this string.

Database cross-references. InterPro integrates a dozen domain/family signature databases into unified entries with residue-range hits. GO terms attach function/process/location labels with evidence codes. CATH codes position the fold in a four-level structural taxonomy. Organism is the NCBI-taxonomy species name.

— Where its atoms are —

The mmCIF block holds the 3D Cartesian coordinates of each backbone atom (N, Cα, C, O) in ångströms. mmCIF is the PDB's canonical archive format — a tagged-loop text representation of the atomic model.

The six renders are orthographic views along the three Cartesian axes in both directions. Representation (cartoon, sticks, or surface) and color scheme (sequence-rainbow or by-chain) vary across proteins so the training set covers all the common visualization conventions.

— Local backbone conformation —

Secondary structure is the local, repeating backbone conformation. DSSP classifies it into eight states by reading the hydrogen-bond network: three helix types (H, G, I), two β types (E, B), two non-regular types (T, S), and unstructured coil (-).

SS3 is a coarse helix/strand/coil call (letters a/b/c) made by the P-SEA algorithm from inter-Cα distances and dihedrals. It is less detailed than DSSP but needs only Cα positions.

Backbone dihedral angles. Every residue except chain termini has a φ (preceding-C → N → Cα → C) and a ψ (N → Cα → C → next-N). They are reported in degrees following the IUPAC sign convention. Secondary structure is essentially a statement about which (φ, ψ) basin each residue occupies.

— Global shape and packing —

The geometric summary reports three shape descriptors. Rg (radius of gyration) measures how spread out the Cα atoms are about their centre of mass; compact globular proteins have small Rg, elongated or unfolded ones large. Cα contacts (<8 Å, |i−j|>4) count long-range residue pairs in spatial proximity — high for tightly packed folds, near zero for rods or random coil. The bounding-box extents give the protein's footprint along x, y, z in Å.

Solvent accessibility: the surface area of each residue that a 1.4 Å water probe can touch, in Å². When only backbone atoms are present the absolute values are lower than full-atom SASA (side chains contribute most of the area) and are flagged as backbone-only.

Plot images: a contact map (which residues are close in 3D, as an N×N binary image), a Ramachandran scatter (backbone torsion angles, revealing secondary-structure composition at a glance), and — for AlphaFold structures — a PAE heatmap (pairwise prediction confidence).

— Structural neighborhood —

Foldseek's 3Di representation compresses backbone geometry into a per-residue letter drawn from a learned twenty-state alphabet. It captures the tertiary interaction pattern around each residue — which residues are packed against it in space, regardless of where they are in sequence.

Structural nearest neighbors (via Foldseek easy-search vs the PDB). Reported per hit: target PDB id, E-value, and alignment TM-score. A TM-score above ~0.5 is the conventional threshold for 'same fold'.

— Confidence and disorder —

pLDDT (predicted Local Distance Difference Test) is AlphaFold's per-residue confidence score, ranging from 0 to 100. Values above 90 indicate high confidence (typically well-packed cores); 70–90 is confident; 50–70 low confidence; below 50 usually means the region is disordered or the prediction is unreliable there. AlphaFold stores pLDDT in the mmCIF B-factor column.

For experimental (PDB) structures, the B-factor (temperature factor) quantifies the positional spread of each atom in the crystal — a combination of thermal vibration and static disorder — in units of Å². High B-factors mark flexible loops or poorly resolved regions; low B-factors mark the rigid, well-ordered core.

Predicted Aligned Error (PAE) is an AlphaFold confidence matrix: entry (i, j) is the expected error in the position of residue j, in ångströms, when the prediction is superimposed on the true structure at residue i. Low PAE within a block of residues means that block is internally rigid and well-predicted; high PAE between two blocks means their relative placement is uncertain even if each block individually is confident.